Protein AF-0000000075212705 (afdb_homodimer)

Nearest PDB structures (foldseek):
  6n2o-assembly1_D  TM=7.775E-01  e=2.716E-17  Magnetococcus marinus MC-1
  5b46-assembly1_B-2  TM=7.817E-01  e=9.411E-15  Sulfurisphaera tokodaii str. 7
  5b48-assembly1_B  TM=7.476E-01  e=9.411E-15  Sulfurisphaera tokodaii str. 7
  9bt4-assembly2_C  TM=8.075E-01  e=6.885E-13  Methanosarcina acetivorans C2A
  5b47-assembly1_B-2  TM=7.553E-01  e=6.885E-13  Sulfurisphaera tokodaii str. 7

Secondary structure (DSSP, 8-state):
-----SS-TTB-S---PPTT-SHHHHHHHHHHHHHHTT-TTSEEEEE-SSGGGGGTTTBSSEEEEPPTT-HHHHHHHHHHH-TTSEEEEEEEHIIIIIITHHHHHHHHHTT-SSEEEEEE-SSBTTTTSB--TTPPTT---SS-TT---HHHH-SPP-HHHHHHHHS--SEEEEEE-SSHHHHHHHHHHHHHHHHHHHTT---EEEEEE---HHHHT--HHHHHHHIIIIITTTS--EEEE-/-----SS-TTB-S---PPTT-SHHHHHHHHHHHHHHTT-TTSEEEEE-SSGGGGGTTTBSSEEEEPPTT-HHHHHHHHHHH-TTSEEEEEEEHIIIIIITHHHHHHHHHTT-SSEEEEEE-SSBTTTTSB--TTPPTT---SS-TT---HHHH-SPP-HHHHHHHHS--SEEEEEE-SSHHHHHHHHHHHHHHHHHHHTT---EEEEEE---HHHHT--HHHHHHHIIIIITTTS--EEEE-

Solvent-accessible surface area (backbone atoms only — not comparable to full-atom values): 24036 Å² total; per-residue (Å²): 126,83,77,74,76,88,55,43,79,40,53,74,40,89,56,86,66,61,81,62,36,34,65,68,56,50,53,50,40,52,33,46,37,28,48,78,68,71,38,65,87,40,45,34,36,23,23,14,43,51,63,41,45,46,48,65,82,17,43,69,55,56,68,41,83,32,59,72,16,34,19,39,53,52,41,52,53,50,33,74,77,36,75,86,45,44,42,37,29,37,24,28,38,24,22,38,56,46,74,2,33,35,29,41,48,50,34,37,44,23,26,36,64,34,28,38,38,32,40,36,53,43,28,28,63,65,82,60,14,27,69,25,47,49,26,49,80,54,42,60,29,72,75,21,71,90,20,36,54,40,83,68,66,20,64,53,60,58,62,64,60,46,44,47,72,66,41,66,41,42,29,26,32,30,33,31,61,63,43,73,69,34,36,55,52,29,36,52,53,51,37,50,25,52,48,39,29,74,68,66,72,17,12,16,37,38,38,32,42,30,38,42,14,76,65,69,71,39,54,54,70,56,25,31,48,43,40,64,72,59,43,32,78,78,53,65,67,45,75,71,34,116,127,81,77,75,77,88,56,43,79,38,53,75,42,88,56,86,67,62,81,62,35,35,64,66,57,51,53,49,39,51,33,46,37,28,50,76,69,71,38,66,86,41,46,35,38,22,24,15,43,49,63,40,46,45,48,64,82,16,42,70,53,56,68,40,83,31,58,73,15,34,19,37,53,52,42,50,54,49,32,74,77,35,74,84,48,42,40,37,29,36,26,28,37,26,20,39,56,46,74,3,32,35,30,42,47,47,33,38,44,23,27,36,63,34,28,38,39,33,41,36,52,43,28,28,61,65,81,60,13,28,69,26,47,48,26,48,80,55,42,60,28,72,73,22,71,89,21,36,54,42,84,68,67,20,64,53,59,59,60,64,61,47,45,47,73,66,40,64,41,44,30,27,34,29,32,32,62,64,42,72,69,35,38,54,52,28,36,51,52,50,36,50,24,51,50,39,28,75,69,66,72,17,13,15,36,37,40,32,42,29,39,43,14,76,64,69,72,40,54,54,70,56,23,32,50,43,40,64,71,60,44,31,79,78,53,65,65,47,76,71,34,116

pLDDT: mean 90.92, std 12.55, range [23.19, 98.94]

Sequence (484 aa):
MAIARKFPFIVNKPMGFCPGCGHGIVIRLIAEALEELGQDKNIIFGIGVGCSSLLGGGLNTDRQHCPHGRAGAVCTGMKRVNPDNIIISYQGDGDAYSIGIGESTSAAYRNEHFTTIVINNTNYGMTGGQMSNTTLPGQKTSTTVAGRDCDVSGYPIKFPEMIADNFNPVYVARGSVNTVKDIRTTKKYIKTAIETQLSGKGYSFVEVLSPCPTNWRMEAMEAMEHIEKNIKPVFPTGEFKKMAIARKFPFIVNKPMGFCPGCGHGIVIRLIAEALEELGQDKNIIFGIGVGCSSLLGGGLNTDRQHCPHGRAGAVCTGMKRVNPDNIIISYQGDGDAYSIGIGESTSAAYRNEHFTTIVINNTNYGMTGGQMSNTTLPGQKTSTTVAGRDCDVSGYPIKFPEMIADNFNPVYVARGSVNTVKDIRTTKKYIKTAIETQLSGKGYSFVEVLSPCPTNWRMEAMEAMEHIEKNIKPVFPTGEFKK

Organism: Peptococcus niger (NCBI:txid2741)

Radius of gyration: 24.2 Å; Cα contacts (8 Å, |Δi|>4): 1114; chains: 2; bounding box: 53×94×48 Å

Foldseek 3Di:
DPPPPPAQPFFADDFPDDPLKCPVLVVRLLSVLCVVVVQLAQEEEEAADASSVSSVVGGPYHYDDDYQLQSLVVQLVVCVVPVQGAYEYEEEQQSPVPPNVPSNLVQLAVQRLYEYEYEYQQARQRVQGHGGLQNAAQQDFPPRNRGDDCVPVNHRDQVLLVSLVPHDHAWGWEFEDLDPVRSVVLSVLSSVQRVCSNVVPGYYYYYYYIFDCRRSVHDSNVSSVCCVPPNCVSVPGDISHD/DPPPPPAQPFFADDFPDDPLKCPVLVVRLLSVLCVVVVQLAQEEEEAAPASSVSSVVGGPYHYDDDYQLQSLVVQLVVCVVPVQGAYEYEEEQQSPVPPNVPSNLVQLAVQRLYEYEYEYQQARQRVQGHGGLQNAAQQDFPPRNRGDDCVPVNHRDQVLLVSLVPHDHAWGWEFEDLDPVRSVVLSVLSSVQRVCSNVVVGYYYYYYYIFDCRRSVHDSNVSSVCCVPPNCVVVPGDISHD

Structure (mmCIF, N/CA/C/O backbone):
data_AF-0000000075212705-model_v1
#
loop_
_entity.id
_entity.type
_entity.pdbx_description
1 polymer '2-oxoglutarate ferredoxin oxidoreductase subunit beta'
#
loop_
_atom_site.group_PDB
_atom_site.id
_atom_site.type_symbol
_atom_site.label_atom_id
_atom_site.label_alt_id
_atom_site.label_comp_id
_atom_site.label_asym_id
_atom_site.label_entity_id
_atom_site.label_seq_id
_atom_site.pdbx_PDB_ins_code
_atom_site.Cartn_x
_atom_site.Cartn_y
_atom_site.Cartn_z
_atom_site.occupancy
_atom_site.B_iso_or_equiv
_atom_site.auth_seq_id
_atom_site.auth_comp_id
_atom_site.auth_asym_id
_atom_site.auth_atom_id
_atom_site.pdbx_PDB_model_num
ATOM 1 N N . MET A 1 1 ? 8.875 -48.406 -22.766 1 23.19 1 MET A N 1
ATOM 2 C CA . MET A 1 1 ? 8.078 -47.25 -23.172 1 23.19 1 MET A CA 1
ATOM 3 C C . MET A 1 1 ? 8 -46.25 -22.031 1 23.19 1 MET A C 1
ATOM 5 O O . MET A 1 1 ? 7.512 -46.531 -20.953 1 23.19 1 MET A O 1
ATOM 9 N N . ALA A 1 2 ? 9.023 -45.469 -21.875 1 34.28 2 ALA A N 1
ATOM 10 C CA . ALA A 1 2 ? 9.195 -44.625 -20.688 1 34.28 2 ALA A CA 1
ATOM 11 C C . ALA A 1 2 ? 7.895 -43.906 -20.312 1 34.28 2 ALA A C 1
ATOM 13 O O . ALA A 1 2 ? 7.25 -43.281 -21.156 1 34.28 2 ALA A O 1
ATOM 14 N N . ILE A 1 3 ? 7.02 -44.344 -19.469 1 35.84 3 ILE A N 1
ATOM 15 C CA . ILE A 1 3 ? 5.711 -43.8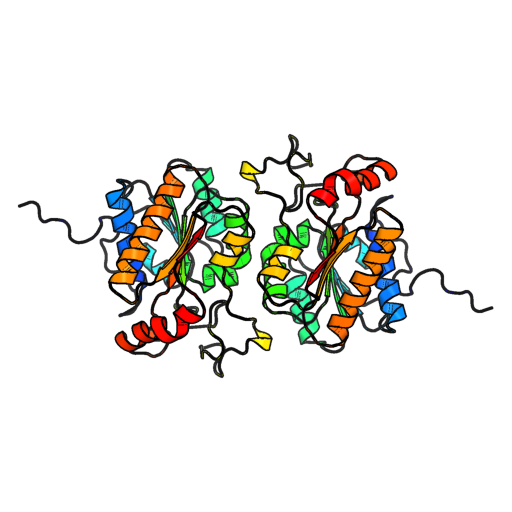12 -19.125 1 35.84 3 ILE A CA 1
ATOM 16 C C . ILE A 1 3 ? 5.82 -42.312 -18.922 1 35.84 3 ILE A C 1
ATOM 18 O O . ILE A 1 3 ? 6.641 -41.812 -18.125 1 35.84 3 ILE A O 1
ATOM 22 N N . ALA A 1 4 ? 5.656 -41.438 -19.938 1 40.12 4 ALA A N 1
ATOM 23 C CA . ALA A 1 4 ? 5.559 -40 -20.016 1 40.12 4 ALA A CA 1
ATOM 24 C C . ALA A 1 4 ? 4.945 -39.406 -18.75 1 40.12 4 ALA A C 1
ATOM 26 O O . ALA A 1 4 ? 3.826 -39.75 -18.375 1 40.12 4 ALA A O 1
ATOM 27 N N . ARG A 1 5 ? 5.648 -39.188 -17.688 1 44.28 5 ARG A N 1
ATOM 28 C CA . ARG A 1 5 ? 5.168 -38.719 -16.391 1 44.28 5 ARG A CA 1
ATOM 29 C C . ARG A 1 5 ? 4.113 -37.625 -16.562 1 44.28 5 ARG A C 1
ATOM 31 O O . ARG A 1 5 ? 4.293 -36.688 -17.359 1 44.28 5 ARG A O 1
ATOM 38 N N . LYS A 1 6 ? 2.775 -37.844 -16.312 1 48.81 6 LYS A N 1
ATOM 39 C CA . LYS A 1 6 ? 1.544 -37.094 -16.5 1 48.81 6 LYS A CA 1
ATOM 40 C C . LYS A 1 6 ? 1.563 -35.812 -15.664 1 48.81 6 LYS A C 1
ATOM 42 O O . LYS A 1 6 ? 0.944 -34.812 -16.031 1 48.81 6 LYS A O 1
ATOM 47 N N . PHE A 1 7 ? 2.162 -35.781 -14.453 1 54 7 PHE A N 1
ATOM 48 C CA . PHE A 1 7 ? 2.137 -34.594 -13.602 1 54 7 PHE A CA 1
ATOM 49 C C . PHE A 1 7 ? 3.543 -34.062 -13.383 1 54 7 PHE A C 1
ATOM 51 O O . PHE A 1 7 ? 4.512 -34.812 -13.367 1 54 7 PHE A O 1
ATOM 58 N N . PRO A 1 8 ? 3.68 -32.719 -13.516 1 54.44 8 PRO A N 1
ATOM 59 C CA . PRO A 1 8 ? 4.996 -32.156 -13.219 1 54.44 8 PRO A CA 1
ATOM 60 C C . PRO A 1 8 ? 5.578 -32.688 -11.906 1 54.44 8 PRO A C 1
ATOM 62 O O . PRO A 1 8 ? 4.828 -33 -10.969 1 54.44 8 PRO A O 1
ATOM 65 N N . PHE A 1 9 ? 6.852 -32.906 -11.938 1 54.09 9 PHE A N 1
ATOM 66 C CA . PHE A 1 9 ? 7.594 -33.469 -10.812 1 54.09 9 PHE A CA 1
ATOM 67 C C . PHE A 1 9 ? 7.25 -32.719 -9.523 1 54.09 9 PHE A C 1
ATOM 69 O O . PHE A 1 9 ? 7.113 -33.344 -8.469 1 54.09 9 PHE A O 1
ATOM 76 N N . ILE A 1 10 ? 6.922 -31.5 -9.625 1 63.72 10 ILE A N 1
ATOM 77 C CA . ILE A 1 10 ? 6.793 -30.672 -8.43 1 63.72 10 ILE A CA 1
ATOM 78 C C . ILE A 1 10 ? 5.422 -30.891 -7.793 1 63.72 10 ILE A C 1
ATOM 80 O O . ILE A 1 10 ? 5.23 -30.609 -6.609 1 63.72 10 ILE A O 1
ATOM 84 N N . VAL A 1 11 ? 4.438 -31.516 -8.539 1 60.28 11 VAL A N 1
ATOM 85 C CA . VAL A 1 11 ? 3.082 -31.672 -8.031 1 60.28 11 VAL A CA 1
ATOM 86 C C . VAL A 1 11 ? 2.742 -33.156 -7.934 1 60.28 11 VAL A C 1
ATOM 88 O O . VAL A 1 11 ? 2.115 -33.719 -8.836 1 60.28 11 VAL A O 1
ATOM 91 N N . ASN A 1 12 ? 3.297 -33.938 -7.164 1 56.59 12 ASN A N 1
ATOM 92 C CA . ASN A 1 12 ? 3.158 -35.375 -7.254 1 56.59 12 ASN A CA 1
ATOM 93 C C . ASN A 1 12 ? 2.129 -35.906 -6.254 1 56.59 12 ASN A C 1
ATOM 95 O O . ASN A 1 12 ? 1.864 -37.125 -6.207 1 56.59 12 ASN A O 1
ATOM 99 N N . LYS A 1 13 ? 1.554 -35.031 -5.477 1 60.72 13 LYS A N 1
ATOM 100 C CA . LYS A 1 13 ? 0.585 -35.531 -4.512 1 60.72 13 LYS A CA 1
ATOM 101 C C . LYS A 1 13 ? -0.729 -34.781 -4.59 1 60.72 13 LYS A C 1
ATOM 103 O O . LYS A 1 13 ? -0.738 -33.594 -4.934 1 60.72 13 LYS A O 1
ATOM 108 N N . PRO A 1 14 ? -1.799 -35.562 -4.512 1 60.09 14 PRO A N 1
ATOM 109 C CA . PRO A 1 14 ? -3.08 -34.844 -4.453 1 60.09 14 PRO A CA 1
ATOM 110 C C . PRO A 1 14 ? -3.09 -33.75 -3.408 1 60.09 14 PRO A C 1
ATOM 112 O O . PRO A 1 14 ? -2.506 -33.875 -2.332 1 60.09 14 PRO A O 1
ATOM 115 N N . MET A 1 15 ? -3.473 -32.594 -3.82 1 67.56 15 MET A N 1
ATOM 116 C CA . MET A 1 15 ? -3.59 -31.453 -2.895 1 67.56 15 MET A CA 1
ATOM 117 C C . MET A 1 15 ? -5.016 -31.328 -2.365 1 67.56 15 MET A C 1
ATOM 119 O O . MET A 1 15 ? -5.961 -31.797 -3.004 1 67.56 15 MET A O 1
ATOM 123 N N . GLY A 1 16 ? -5.246 -30.969 -1.128 1 72.81 16 GLY A N 1
ATOM 124 C CA . GLY A 1 16 ? -6.516 -30.906 -0.424 1 72.81 16 GLY A CA 1
ATOM 125 C C . GLY A 1 16 ? -7.348 -29.703 -0.788 1 72.81 16 GLY A C 1
ATOM 126 O O . GLY A 1 16 ? -7.992 -29.094 0.076 1 72.81 16 GLY A O 1
ATOM 127 N N . PHE A 1 17 ? -7.34 -29.328 -2.121 1 80.06 17 PHE A N 1
ATOM 128 C CA . PHE A 1 17 ? -8.18 -28.203 -2.529 1 80.06 17 PHE A CA 1
ATOM 129 C C . PHE A 1 17 ? -9.625 -28.656 -2.744 1 80.06 17 PHE A C 1
ATOM 131 O O . PHE A 1 17 ? -9.875 -29.844 -2.977 1 80.06 17 PHE A O 1
ATOM 138 N N . CYS A 1 18 ? -10.547 -27.734 -2.623 1 82.56 18 CYS A N 1
ATOM 139 C CA . CYS A 1 18 ? -11.945 -28.016 -2.912 1 82.56 18 CYS A CA 1
ATOM 140 C C . CYS A 1 18 ? -12.133 -28.391 -4.375 1 82.56 18 CYS A C 1
ATOM 142 O O . CYS A 1 18 ? -11.383 -27.953 -5.242 1 82.56 18 CYS A O 1
ATOM 144 N N . PRO A 1 19 ? -13.141 -29.25 -4.574 1 82.56 19 PRO A N 1
ATOM 145 C CA . PRO A 1 19 ? -13.484 -29.531 -5.969 1 82.56 19 PRO A CA 1
ATOM 146 C C . PRO A 1 19 ? -13.852 -28.266 -6.746 1 82.56 19 PRO A C 1
ATOM 148 O O . PRO A 1 19 ? -14.641 -27.453 -6.266 1 82.56 19 PRO A O 1
ATOM 151 N N . GLY A 1 20 ? -13.25 -28.141 -7.871 1 84.75 20 GLY A N 1
ATOM 152 C CA . GLY A 1 20 ? -13.594 -27.016 -8.734 1 84.75 20 GLY A CA 1
ATOM 153 C C . GLY A 1 20 ? -12.773 -25.766 -8.453 1 84.75 20 GLY A C 1
ATOM 154 O O . GLY A 1 20 ? -12.883 -24.781 -9.172 1 84.75 20 GLY A O 1
ATOM 155 N N . CYS A 1 21 ? -11.977 -25.875 -7.461 1 87.69 21 CYS A N 1
ATOM 156 C CA . CYS A 1 21 ? -11.141 -24.719 -7.137 1 87.69 21 CYS A CA 1
ATOM 157 C C . CYS A 1 21 ? -10.039 -24.531 -8.172 1 87.69 21 CYS A C 1
ATOM 159 O O . CYS A 1 21 ? -9.578 -25.5 -8.773 1 87.69 21 CYS A O 1
ATOM 161 N N . GLY A 1 22 ? -9.562 -23.312 -8.398 1 91.94 22 GLY A N 1
ATOM 162 C CA . GLY A 1 22 ? -8.586 -23.016 -9.438 1 91.94 22 GLY A CA 1
ATOM 163 C C . GLY A 1 22 ? -7.156 -23.234 -8.992 1 91.94 22 GLY A C 1
ATOM 164 O O . GLY A 1 22 ? -6.242 -23.281 -9.82 1 91.94 22 GLY A O 1
ATOM 165 N N . HIS A 1 23 ? -6.898 -23.422 -7.715 1 91.94 23 HIS A N 1
ATOM 166 C CA . HIS A 1 23 ? -5.551 -23.594 -7.188 1 91.94 23 HIS A CA 1
ATOM 167 C C . HIS A 1 23 ? -4.852 -24.781 -7.844 1 91.94 23 HIS A C 1
ATOM 169 O O . HIS A 1 23 ? -3.662 -24.703 -8.164 1 91.94 23 HIS A O 1
ATOM 175 N N . GLY A 1 24 ? -5.586 -25.906 -7.98 1 88.56 24 GLY A N 1
ATOM 176 C CA . GLY A 1 24 ? -5.004 -27.078 -8.617 1 88.56 24 GLY A CA 1
ATOM 177 C C . GLY A 1 24 ? -4.516 -26.812 -10.031 1 88.56 24 GLY A C 1
ATOM 178 O O . GLY A 1 24 ? -3.434 -27.25 -10.414 1 88.56 24 GLY A O 1
ATOM 179 N N . ILE A 1 25 ? -5.273 -26.078 -10.75 1 91.38 25 ILE A N 1
ATOM 180 C CA . ILE A 1 25 ? -4.914 -25.734 -12.117 1 91.38 25 ILE A CA 1
ATOM 181 C C . ILE A 1 25 ? -3.678 -24.844 -12.125 1 91.38 25 ILE A C 1
ATOM 183 O O . ILE A 1 25 ? -2.727 -25.094 -12.86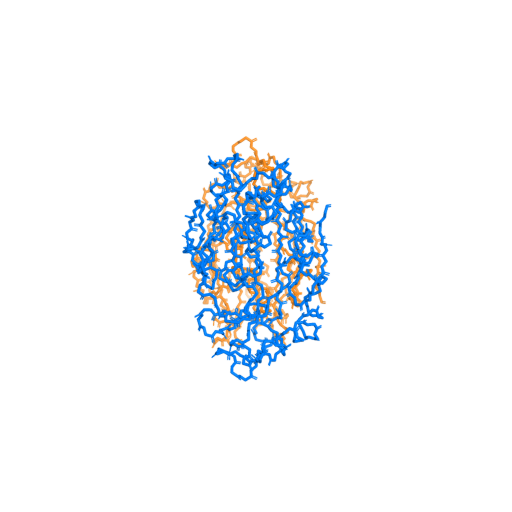7 1 91.38 25 ILE A O 1
ATOM 187 N N . VAL A 1 26 ? -3.654 -23.844 -11.297 1 94.56 26 VAL A N 1
ATOM 188 C CA . VAL A 1 26 ? -2.588 -22.844 -11.297 1 94.56 26 VAL A CA 1
ATOM 189 C C . VAL A 1 26 ? -1.264 -23.516 -10.922 1 94.56 26 VAL A C 1
ATOM 191 O O . VAL A 1 26 ? -0.235 -23.25 -11.547 1 94.56 26 VAL A O 1
ATOM 194 N N . ILE A 1 27 ? -1.27 -24.328 -9.922 1 91.25 27 ILE A N 1
ATOM 195 C CA . ILE A 1 27 ? -0.028 -24.969 -9.492 1 91.25 27 ILE A CA 1
ATOM 196 C C . ILE A 1 27 ? 0.51 -25.859 -10.609 1 91.25 27 ILE A C 1
ATOM 198 O O . ILE A 1 27 ? 1.724 -25.969 -10.797 1 91.25 27 ILE A O 1
ATOM 202 N N . ARG A 1 28 ? -0.388 -26.516 -11.281 1 90.44 28 ARG A N 1
ATOM 203 C CA . ARG A 1 28 ? 0.025 -27.312 -12.43 1 90.44 28 ARG A CA 1
ATOM 204 C C . ARG A 1 28 ? 0.687 -26.438 -13.492 1 90.44 28 ARG A C 1
ATOM 206 O O . ARG A 1 28 ? 1.706 -26.828 -14.07 1 90.44 28 ARG A O 1
ATOM 213 N N . LEU A 1 29 ? 0.103 -25.297 -13.781 1 94.75 29 LEU A N 1
ATOM 214 C CA . LEU A 1 29 ? 0.665 -24.375 -14.758 1 94.75 29 LEU A CA 1
ATOM 215 C C . LEU A 1 29 ? 2.061 -23.922 -14.336 1 94.75 29 LEU A C 1
ATOM 217 O O . LEU A 1 29 ? 2.967 -23.844 -15.172 1 94.75 29 LEU A O 1
ATOM 221 N N . ILE A 1 30 ? 2.24 -23.609 -13.07 1 94.56 30 ILE A N 1
ATOM 222 C CA . ILE A 1 30 ? 3.537 -23.203 -12.539 1 94.56 30 ILE A CA 1
ATOM 223 C C . ILE A 1 30 ? 4.551 -24.328 -12.734 1 94.56 30 ILE A C 1
ATOM 225 O O . ILE A 1 30 ? 5.664 -24.094 -13.211 1 94.56 30 ILE A O 1
ATOM 229 N N . ALA A 1 31 ? 4.172 -25.531 -12.375 1 90.94 31 ALA A N 1
ATOM 230 C CA . ALA A 1 31 ? 5.047 -26.703 -12.484 1 90.94 31 ALA A CA 1
ATOM 231 C C . ALA A 1 31 ? 5.473 -26.922 -13.93 1 90.94 31 ALA A C 1
ATOM 233 O O . ALA A 1 31 ? 6.645 -27.188 -14.203 1 90.94 31 ALA A O 1
ATOM 234 N N . GLU A 1 32 ? 4.527 -26.859 -14.781 1 92.75 32 GLU A N 1
ATOM 235 C CA . GLU A 1 32 ? 4.809 -27.047 -16.203 1 92.75 32 GLU A CA 1
ATOM 236 C C . GLU A 1 32 ? 5.766 -25.984 -16.719 1 92.75 32 GLU A C 1
ATOM 238 O O . GLU A 1 32 ? 6.699 -26.281 -17.469 1 92.75 32 GLU A O 1
ATOM 243 N N . ALA A 1 33 ? 5.504 -24.766 -16.359 1 95.31 33 ALA A N 1
ATOM 244 C CA . ALA A 1 33 ? 6.383 -23.672 -16.766 1 95.31 33 ALA A CA 1
ATOM 245 C C . ALA A 1 33 ? 7.809 -23.906 -16.266 1 95.31 33 ALA A C 1
ATOM 247 O O . ALA A 1 33 ? 8.773 -23.719 -17 1 95.31 33 ALA A O 1
ATOM 248 N N . LEU A 1 34 ? 7.961 -24.281 -15.039 1 93.81 34 LEU A N 1
ATOM 249 C CA . LEU A 1 34 ? 9.266 -24.547 -14.438 1 93.81 34 LEU A CA 1
ATOM 250 C C . LEU A 1 34 ? 9.984 -25.672 -15.172 1 93.81 34 LEU A C 1
ATOM 252 O O . LEU A 1 34 ? 11.188 -25.594 -15.414 1 93.81 34 LEU A O 1
ATOM 256 N N . GLU A 1 35 ? 9.266 -26.688 -15.508 1 92.31 35 GLU A N 1
ATOM 257 C CA . GLU A 1 35 ? 9.836 -27.812 -16.25 1 92.31 35 GLU A CA 1
ATOM 258 C C . GLU A 1 35 ? 10.328 -27.375 -17.625 1 92.31 35 GLU A C 1
ATOM 260 O O . GLU A 1 35 ? 11.43 -27.734 -18.031 1 92.31 35 GLU A O 1
ATOM 265 N N . GLU A 1 36 ? 9.492 -26.656 -18.281 1 95.19 36 GLU A N 1
ATOM 266 C CA . GLU A 1 36 ? 9.852 -26.172 -19.609 1 95.19 36 GLU A CA 1
ATOM 267 C C . GLU A 1 36 ? 11.117 -25.328 -19.562 1 95.19 36 GLU A C 1
ATOM 269 O O . GLU A 1 36 ? 11.891 -25.312 -20.531 1 95.19 36 GLU A O 1
ATOM 274 N N . LEU A 1 37 ? 11.32 -24.672 -18.469 1 95.38 37 LEU A N 1
ATOM 275 C CA . LEU A 1 37 ? 12.461 -23.781 -18.344 1 95.38 37 LEU A CA 1
ATOM 276 C C . LEU A 1 37 ? 13.648 -24.5 -17.703 1 95.38 37 LEU A C 1
ATOM 278 O O . LEU A 1 37 ? 14.711 -23.922 -17.516 1 95.38 37 LEU A O 1
ATOM 282 N N . GLY A 1 38 ? 13.438 -25.766 -17.359 1 92.81 38 GLY A N 1
ATOM 283 C CA . GLY A 1 38 ? 14.484 -26.562 -16.734 1 92.81 38 GLY A CA 1
ATOM 284 C C . GLY A 1 38 ? 14.828 -26.094 -15.328 1 92.81 38 GLY A C 1
ATOM 285 O O . GLY A 1 38 ? 15.984 -26.156 -14.914 1 92.81 38 GLY A O 1
ATOM 286 N N . GLN A 1 39 ? 13.867 -25.516 -14.648 1 91.81 39 GLN A N 1
ATOM 287 C CA . GLN A 1 39 ? 14.117 -24.922 -13.336 1 91.81 39 GLN A CA 1
ATOM 288 C C . GLN A 1 39 ? 13.328 -25.641 -12.242 1 91.81 39 GLN A C 1
ATOM 290 O O . GLN A 1 39 ? 13.164 -25.125 -11.141 1 91.81 39 GLN A O 1
ATOM 295 N N . ASP A 1 40 ? 12.82 -26.828 -12.508 1 87.88 40 ASP A N 1
ATOM 296 C CA . ASP A 1 40 ? 11.938 -27.547 -11.594 1 87.88 40 ASP A CA 1
ATOM 297 C C . ASP A 1 40 ? 12.703 -28.078 -10.383 1 87.88 40 ASP A C 1
ATOM 299 O O . ASP A 1 40 ? 12.102 -28.484 -9.391 1 87.88 40 ASP A O 1
ATOM 303 N N . LYS A 1 41 ? 14.039 -27.938 -10.336 1 87.56 41 LYS A N 1
ATOM 304 C CA . LYS A 1 41 ? 14.852 -28.375 -9.203 1 87.56 41 LYS A CA 1
ATOM 305 C C . LYS A 1 41 ? 15.539 -27.188 -8.539 1 87.56 41 LYS A C 1
ATOM 307 O O . LYS A 1 41 ? 16.359 -27.359 -7.637 1 87.56 41 LYS A O 1
ATOM 312 N N . ASN A 1 42 ? 15.211 -26.016 -8.906 1 90.56 42 ASN A N 1
ATOM 313 C CA . ASN A 1 42 ? 15.836 -24.781 -8.438 1 90.56 42 ASN A CA 1
ATOM 314 C C . ASN A 1 42 ? 14.797 -23.75 -8.016 1 90.56 42 ASN A C 1
ATOM 316 O O . ASN A 1 42 ? 14.805 -22.625 -8.5 1 90.56 42 ASN A O 1
ATOM 320 N N . ILE A 1 43 ? 13.891 -24.203 -7.172 1 92 43 ILE A N 1
ATOM 321 C CA . ILE A 1 43 ? 12.781 -23.328 -6.828 1 92 43 ILE A CA 1
ATOM 322 C C . ILE A 1 43 ? 12.5 -23.406 -5.328 1 92 43 ILE A C 1
ATOM 324 O O . ILE A 1 43 ? 12.578 -24.5 -4.738 1 92 43 ILE A O 1
ATOM 328 N N . ILE A 1 44 ? 12.258 -22.312 -4.699 1 91.81 44 ILE A N 1
ATOM 329 C CA . ILE A 1 44 ? 11.742 -22.203 -3.338 1 91.81 44 ILE A CA 1
ATOM 330 C C . ILE A 1 44 ? 10.414 -21.438 -3.348 1 91.81 44 ILE A C 1
ATOM 332 O O . ILE A 1 44 ? 10.32 -20.359 -3.916 1 91.81 44 ILE A O 1
ATOM 336 N N . PHE A 1 45 ? 9.43 -22 -2.721 1 92.81 45 PHE A N 1
ATOM 337 C CA . PHE A 1 45 ? 8.133 -21.359 -2.629 1 92.81 45 PHE A CA 1
ATOM 338 C C . PHE A 1 45 ? 7.977 -20.641 -1.292 1 92.81 45 PHE A C 1
ATOM 340 O O . PHE A 1 45 ? 8.266 -21.203 -0.239 1 92.81 45 PHE A O 1
ATOM 347 N N . GLY A 1 46 ? 7.641 -19.359 -1.316 1 93.44 46 GLY A N 1
ATOM 348 C CA . GLY A 1 46 ? 7.039 -18.688 -0.172 1 93.44 46 GLY A CA 1
ATOM 349 C C . GLY A 1 46 ? 5.523 -18.75 -0.179 1 93.44 46 GLY A C 1
ATOM 350 O O . GLY A 1 46 ? 4.875 -18.078 -0.984 1 93.44 46 GLY A O 1
ATOM 351 N N . ILE A 1 47 ? 4.98 -19.469 0.724 1 92.56 47 ILE A N 1
ATOM 352 C CA . ILE A 1 47 ? 3.553 -19.766 0.687 1 92.56 47 ILE A CA 1
ATOM 353 C C . ILE A 1 47 ? 2.822 -18.906 1.721 1 92.56 47 ILE A C 1
ATOM 355 O O . ILE A 1 47 ? 3.16 -18.938 2.906 1 92.56 47 ILE A O 1
ATOM 359 N N . GLY A 1 48 ? 1.867 -18.141 1.299 1 93.06 48 GLY A N 1
ATOM 360 C CA . GLY A 1 48 ? 1.047 -17.359 2.205 1 93.06 48 GLY A CA 1
ATOM 361 C C . GLY A 1 48 ? 0.075 -18.203 3.012 1 93.06 48 GLY A C 1
ATOM 362 O O . GLY A 1 48 ? -0.036 -19.406 2.799 1 93.06 48 GLY A O 1
ATOM 363 N N . VAL A 1 49 ? -0.668 -17.531 3.898 1 89.81 49 VAL A N 1
ATOM 364 C CA . VAL A 1 49 ? -1.645 -18.219 4.738 1 89.81 49 VAL A CA 1
ATOM 365 C C . VAL A 1 49 ? -3.012 -18.203 4.062 1 89.81 49 VAL A C 1
ATOM 367 O O . VAL A 1 49 ? -3.426 -17.188 3.508 1 89.81 49 VAL A O 1
ATOM 370 N N . GLY A 1 50 ? -3.717 -19.281 4.023 1 91.19 50 GLY A N 1
ATOM 371 C CA . GLY A 1 50 ? -5 -19.5 3.377 1 91.19 50 GLY A CA 1
ATOM 372 C C . GLY A 1 50 ? -5.059 -20.812 2.609 1 91.19 50 GLY A C 1
ATOM 373 O O . GLY A 1 50 ? -4.387 -21.781 2.971 1 91.19 50 GLY A O 1
ATOM 374 N N . CYS A 1 51 ? -5.891 -20.812 1.516 1 87.38 51 CYS A N 1
ATOM 375 C CA . CYS A 1 51 ? -5.965 -22.016 0.688 1 87.38 51 CYS A CA 1
ATOM 376 C C . CYS A 1 51 ? -4.613 -22.328 0.059 1 87.38 51 CYS A C 1
ATOM 378 O O . CYS A 1 51 ? -4.316 -23.484 -0.235 1 87.38 51 CYS A O 1
ATOM 380 N N . SER A 1 52 ? -3.85 -21.266 -0.082 1 85.94 52 SER A N 1
ATOM 381 C CA . SER A 1 52 ? -2.512 -21.438 -0.64 1 85.94 52 SER A CA 1
ATOM 382 C C . SER A 1 52 ? -1.669 -22.375 0.218 1 85.94 52 SER A C 1
ATOM 384 O O . SER A 1 52 ? -0.745 -23.031 -0.282 1 85.94 52 SER A O 1
ATOM 386 N N . SER A 1 53 ? -1.908 -22.422 1.514 1 80.88 53 SER A N 1
ATOM 387 C CA . SER A 1 53 ? -1.128 -23.234 2.443 1 80.88 53 SER A CA 1
ATOM 388 C C . SER A 1 53 ? -1.249 -24.719 2.117 1 80.88 53 SER A C 1
ATOM 390 O O . SER A 1 53 ? -0.407 -25.516 2.527 1 80.88 53 SER A O 1
ATOM 392 N N . LEU A 1 54 ? -2.27 -25.094 1.407 1 75 54 LEU A N 1
ATOM 393 C CA . LEU A 1 54 ? -2.506 -26.484 1.074 1 75 54 LEU A CA 1
ATOM 394 C C . LEU A 1 54 ? -1.516 -26.969 0.02 1 75 54 LEU A C 1
ATOM 396 O O . LEU A 1 54 ? -1.376 -28.172 -0.201 1 75 54 LEU A O 1
ATOM 400 N N . LEU A 1 55 ? -0.808 -26.062 -0.533 1 74.94 55 LEU A N 1
ATOM 401 C CA . LEU A 1 55 ? 0.238 -26.406 -1.488 1 74.94 55 LEU A CA 1
ATOM 402 C C . LEU A 1 55 ? 1.4 -27.109 -0.791 1 74.94 55 LEU A C 1
ATOM 404 O O . LEU A 1 55 ? 2.107 -27.906 -1.406 1 74.94 55 LEU A O 1
ATOM 408 N N . GLY A 1 56 ? 1.703 -26.828 0.316 1 66.31 56 GLY A N 1
ATOM 409 C CA . GLY A 1 56 ? 2.867 -27.312 1.042 1 66.31 56 GLY A CA 1
ATOM 410 C C . GLY A 1 56 ? 2.945 -28.828 1.107 1 66.31 56 GLY A C 1
ATOM 411 O O . GLY A 1 56 ? 4.027 -29.406 0.974 1 66.31 56 GLY A O 1
ATOM 412 N N . GLY A 1 57 ? 1.864 -29.375 1.196 1 62.84 57 GLY A N 1
ATOM 413 C CA . GLY A 1 57 ? 1.881 -30.812 1.354 1 62.84 57 GLY A CA 1
ATOM 414 C C . GLY A 1 57 ? 2.172 -31.562 0.061 1 62.84 57 GLY A C 1
ATOM 415 O O . GLY A 1 57 ? 2.586 -32.719 0.082 1 62.84 57 GLY A O 1
ATOM 416 N N . GLY A 1 58 ? 2.117 -30.812 -0.974 1 59.94 58 GLY A N 1
ATOM 417 C CA . GLY A 1 58 ? 2.168 -31.531 -2.236 1 59.94 58 GLY A CA 1
ATOM 418 C C . GLY A 1 58 ? 3.377 -31.172 -3.08 1 59.94 58 GLY A C 1
ATOM 419 O O . GLY A 1 58 ? 3.615 -31.781 -4.125 1 59.94 58 GLY A O 1
ATOM 420 N N . LEU A 1 59 ? 4.07 -30.266 -2.607 1 67.75 59 LEU A N 1
ATOM 421 C CA . LEU A 1 59 ? 5.172 -29.812 -3.449 1 67.75 59 LEU A CA 1
ATOM 422 C C . LEU A 1 59 ? 6.469 -30.516 -3.078 1 67.75 59 LEU A C 1
ATOM 424 O O . LEU A 1 59 ? 6.793 -30.656 -1.896 1 67.75 59 LEU A O 1
ATOM 428 N N . ASN A 1 60 ? 7.09 -31.078 -4.055 1 69 60 ASN A N 1
ATOM 429 C CA . ASN A 1 60 ? 8.414 -31.672 -3.869 1 69 60 ASN A CA 1
ATOM 430 C C . ASN A 1 60 ? 9.516 -30.641 -4.078 1 69 60 ASN A C 1
ATOM 432 O O . ASN A 1 60 ? 10.375 -30.812 -4.941 1 69 60 ASN A O 1
ATOM 436 N N . THR A 1 61 ? 9.406 -29.531 -3.498 1 72.94 61 THR A N 1
ATOM 437 C CA . THR A 1 61 ? 10.391 -28.453 -3.547 1 72.94 61 THR A CA 1
ATOM 438 C C . THR A 1 61 ? 10.562 -27.812 -2.172 1 72.94 61 THR A C 1
ATOM 440 O O . THR A 1 61 ? 9.789 -28.094 -1.253 1 72.94 61 THR A O 1
ATOM 443 N N . ASP A 1 62 ? 11.672 -27.125 -1.987 1 78.94 62 ASP A N 1
ATOM 444 C CA . ASP A 1 62 ? 11.805 -26.312 -0.781 1 78.94 62 ASP A CA 1
ATOM 445 C C . ASP A 1 62 ? 10.68 -25.281 -0.686 1 78.94 62 ASP A C 1
ATOM 447 O O . ASP A 1 62 ? 10.25 -24.719 -1.701 1 78.94 62 ASP A O 1
ATOM 451 N N . ARG A 1 63 ? 10.109 -25.25 0.494 1 78.94 63 ARG A N 1
ATOM 452 C CA . ARG A 1 63 ? 9 -24.328 0.719 1 78.94 63 ARG A CA 1
ATOM 453 C C . ARG A 1 63 ? 9.039 -23.766 2.135 1 78.94 63 ARG A C 1
ATOM 455 O O . ARG A 1 63 ? 9.586 -24.391 3.045 1 78.94 63 ARG A O 1
ATOM 462 N N . GLN A 1 64 ? 8.57 -22.594 2.256 1 82.25 64 GLN A N 1
ATOM 463 C CA . GLN A 1 64 ? 8.391 -21.953 3.559 1 82.25 64 GLN A CA 1
ATOM 464 C C . GLN A 1 64 ? 7 -21.344 3.691 1 82.25 64 GLN A C 1
ATOM 466 O O . GLN A 1 64 ? 6.582 -20.547 2.85 1 82.25 64 GLN A O 1
ATOM 471 N N . HIS A 1 65 ? 6.332 -21.797 4.715 1 84.19 65 HIS A N 1
ATOM 472 C CA . HIS A 1 65 ? 5.094 -21.125 5.078 1 84.19 65 HIS A CA 1
ATOM 473 C C . HIS A 1 65 ? 5.379 -19.797 5.777 1 84.19 65 HIS A C 1
ATOM 475 O O . HIS A 1 65 ? 6.117 -19.75 6.762 1 84.19 65 HIS A O 1
ATOM 481 N N . CYS A 1 66 ? 4.773 -18.797 5.25 1 88.5 66 CYS A N 1
ATOM 482 C CA . CYS A 1 66 ? 5.043 -17.453 5.746 1 88.5 66 CYS A CA 1
ATOM 483 C C . CYS A 1 66 ? 3.953 -17 6.711 1 88.5 66 CYS A C 1
ATOM 485 O O . CYS A 1 66 ? 2.812 -17.453 6.629 1 88.5 66 CYS A O 1
ATOM 487 N N . PRO A 1 67 ? 4.324 -16.078 7.691 1 86.25 67 PRO A N 1
ATOM 488 C CA . PRO A 1 67 ? 3.238 -15.453 8.453 1 86.25 67 PRO A CA 1
ATOM 489 C C . PRO A 1 67 ? 2.225 -14.742 7.559 1 86.25 67 PRO A C 1
ATOM 491 O O . PRO A 1 67 ? 2.57 -14.289 6.465 1 86.25 67 PRO A O 1
ATOM 494 N N . HIS A 1 68 ? 1.014 -14.727 8.062 1 89.25 68 HIS A N 1
ATOM 495 C CA . HIS A 1 68 ? -0.089 -14.188 7.277 1 89.25 68 HIS A CA 1
ATOM 496 C C . HIS A 1 68 ? 0.247 -12.797 6.742 1 89.25 68 HIS A C 1
ATOM 498 O O . HIS A 1 68 ? 0.609 -11.898 7.508 1 89.25 68 HIS A O 1
ATOM 504 N N . GLY A 1 69 ? 0.204 -12.695 5.445 1 92.06 69 GLY A N 1
ATOM 505 C CA . GLY A 1 69 ? 0.424 -11.422 4.77 1 92.06 69 GLY A CA 1
ATOM 506 C C . GLY A 1 69 ? 1.893 -11.07 4.629 1 92.06 69 GLY A C 1
ATOM 507 O O . GLY A 1 69 ? 2.232 -10.016 4.094 1 92.06 69 GLY A O 1
ATOM 508 N N . ARG A 1 70 ? 2.787 -11.938 4.957 1 93.25 70 ARG A N 1
ATOM 509 C CA . ARG A 1 70 ? 4.191 -11.539 5.023 1 93.25 70 ARG A CA 1
ATOM 510 C C . ARG A 1 70 ? 5.016 -12.266 3.967 1 93.25 70 ARG A C 1
ATOM 512 O O . ARG A 1 70 ? 6.25 -12.266 4.027 1 93.25 70 ARG A O 1
ATOM 519 N N . ALA A 1 71 ? 4.395 -12.898 3.029 1 94.25 71 ALA A N 1
ATOM 520 C CA . ALA A 1 71 ? 5.129 -13.633 2.004 1 94.25 71 ALA A CA 1
ATOM 521 C C . ALA A 1 71 ? 6.074 -12.711 1.238 1 94.25 71 ALA A C 1
ATOM 523 O O . ALA A 1 71 ? 7.184 -13.117 0.872 1 94.25 71 ALA A O 1
ATOM 524 N N . GLY A 1 72 ? 5.641 -11.5 0.954 1 94.56 72 GLY A N 1
ATOM 525 C CA . GLY A 1 72 ? 6.5 -10.547 0.267 1 94.56 72 GLY A CA 1
ATOM 526 C C . GLY A 1 72 ? 7.801 -10.281 0.999 1 94.56 72 GLY A C 1
ATOM 527 O O . GLY A 1 72 ? 8.867 -10.227 0.382 1 94.56 72 GLY A O 1
ATOM 528 N N . ALA A 1 73 ? 7.707 -10.086 2.27 1 93.88 73 ALA A N 1
ATOM 529 C CA . ALA A 1 73 ? 8.891 -9.828 3.082 1 93.88 73 ALA A CA 1
ATOM 530 C C . ALA A 1 73 ? 9.789 -11.07 3.148 1 93.88 73 ALA A C 1
ATOM 532 O O . ALA A 1 73 ? 11.008 -10.961 3.008 1 93.88 73 ALA A O 1
ATOM 533 N N . VAL A 1 74 ? 9.203 -12.211 3.357 1 95.56 74 VAL A N 1
ATOM 534 C CA . VAL A 1 74 ? 9.945 -13.461 3.475 1 95.56 74 VAL A CA 1
ATOM 535 C C . VAL A 1 74 ? 10.664 -13.758 2.16 1 95.56 74 VAL A C 1
ATOM 537 O O . VAL A 1 74 ? 11.859 -14.062 2.154 1 95.56 74 VAL A O 1
ATOM 540 N N . CYS A 1 75 ? 9.977 -13.641 1.044 1 96.5 75 CYS A N 1
ATOM 541 C CA . CYS A 1 75 ? 10.539 -13.938 -0.266 1 96.5 75 CYS A CA 1
ATOM 542 C C . CYS A 1 75 ? 11.641 -12.938 -0.621 1 96.5 75 CYS A C 1
ATOM 544 O O . CYS A 1 75 ? 12.602 -13.289 -1.306 1 96.5 75 CYS A O 1
ATOM 546 N N . THR A 1 76 ? 11.484 -11.703 -0.187 1 95.5 76 THR A N 1
ATOM 547 C CA . THR A 1 76 ? 12.555 -10.719 -0.351 1 95.5 76 THR A CA 1
ATOM 548 C C . THR A 1 76 ? 13.844 -11.219 0.301 1 95.5 76 THR A C 1
ATOM 550 O O . THR A 1 76 ? 14.906 -11.211 -0.328 1 95.5 76 THR A O 1
ATOM 553 N N . GLY A 1 77 ? 13.719 -11.648 1.566 1 94.44 77 GLY A N 1
ATOM 554 C CA . GLY A 1 77 ? 14.883 -12.188 2.256 1 94.44 77 GLY A CA 1
ATOM 555 C C . GLY A 1 77 ? 15.445 -13.43 1.588 1 94.44 77 GLY A C 1
ATOM 556 O O . GLY A 1 77 ? 16.656 -13.547 1.411 1 94.44 77 GLY A O 1
ATOM 557 N N . MET A 1 78 ? 14.609 -14.312 1.174 1 94.06 78 MET A N 1
ATOM 558 C CA . MET A 1 78 ? 15.008 -15.562 0.531 1 94.06 78 MET A CA 1
ATOM 559 C C . MET A 1 78 ? 15.805 -15.281 -0.741 1 94.06 78 MET A C 1
ATOM 561 O O . MET A 1 78 ? 16.859 -15.891 -0.966 1 94.06 78 MET A O 1
ATOM 565 N N . LYS A 1 79 ? 15.305 -14.352 -1.559 1 95.38 79 LYS A N 1
ATOM 566 C CA . LYS A 1 79 ? 15.945 -14.07 -2.838 1 95.38 79 LYS A CA 1
ATOM 567 C C . LYS A 1 79 ? 17.297 -13.398 -2.635 1 95.38 79 LYS A C 1
ATOM 569 O O . LYS A 1 79 ? 18.266 -13.719 -3.33 1 95.38 79 LYS A O 1
ATOM 574 N N . ARG A 1 80 ? 17.406 -12.531 -1.723 1 93.38 80 ARG A N 1
ATOM 575 C CA . ARG A 1 80 ? 18.656 -11.805 -1.496 1 93.38 80 ARG A CA 1
ATOM 576 C C . ARG A 1 80 ? 19.734 -12.727 -0.945 1 93.38 80 ARG A C 1
ATOM 578 O O . ARG A 1 80 ? 20.922 -12.531 -1.225 1 93.38 80 ARG A O 1
ATOM 585 N N . VAL A 1 81 ? 19.375 -13.781 -0.222 1 93.81 81 VAL A N 1
ATOM 586 C CA . VAL A 1 81 ? 20.344 -14.703 0.355 1 93.81 81 VAL A CA 1
ATOM 587 C C . VAL A 1 81 ? 20.625 -15.844 -0.627 1 93.81 81 VAL A C 1
ATOM 589 O O . VAL A 1 81 ? 21.688 -16.469 -0.576 1 93.81 81 VAL A O 1
ATOM 592 N N . ASN A 1 82 ? 19.609 -16.125 -1.539 1 93.19 82 ASN A N 1
ATOM 593 C CA . ASN A 1 82 ? 19.734 -17.156 -2.564 1 93.19 82 ASN A CA 1
ATOM 594 C C . ASN A 1 82 ? 19.5 -16.594 -3.961 1 93.19 82 ASN A C 1
ATOM 596 O O . ASN A 1 82 ? 18.531 -16.938 -4.637 1 93.19 82 ASN A O 1
ATOM 600 N N . PRO A 1 83 ? 20.406 -15.812 -4.484 1 92.88 83 PRO A N 1
ATOM 601 C CA . PRO A 1 83 ? 20.172 -15.078 -5.734 1 92.88 83 PRO A CA 1
ATOM 602 C C . PRO A 1 83 ? 20.047 -16 -6.941 1 92.88 83 PRO A C 1
ATOM 604 O O . PRO A 1 83 ? 19.438 -15.625 -7.949 1 92.88 83 PRO A O 1
ATOM 607 N N . ASP A 1 84 ? 20.469 -17.266 -6.785 1 93.62 84 ASP A N 1
ATOM 608 C CA . ASP A 1 84 ? 20.484 -18.156 -7.945 1 93.62 84 ASP A CA 1
ATOM 609 C C . ASP A 1 84 ? 19.234 -19.016 -7.996 1 93.62 84 ASP A C 1
ATOM 611 O O . ASP A 1 84 ? 18.938 -19.641 -9.023 1 93.62 84 ASP A O 1
ATOM 615 N N . ASN A 1 85 ? 18.516 -19.062 -6.938 1 94.75 85 ASN A N 1
ATOM 616 C CA . ASN A 1 85 ? 17.281 -19.844 -6.906 1 94.75 85 ASN A CA 1
ATOM 617 C C . ASN A 1 85 ? 16.109 -19.031 -7.438 1 94.75 85 ASN A C 1
ATOM 619 O O . ASN A 1 85 ? 16.078 -17.812 -7.328 1 94.75 85 ASN A O 1
ATOM 623 N N . ILE A 1 86 ? 15.195 -19.766 -8 1 95.94 86 ILE A N 1
ATOM 624 C CA . ILE A 1 86 ? 13.891 -19.172 -8.289 1 95.94 86 ILE A CA 1
ATOM 625 C C . ILE A 1 86 ? 13.062 -19.094 -7.008 1 95.94 86 ILE A C 1
ATOM 627 O O . ILE A 1 86 ? 13.016 -20.062 -6.234 1 95.94 86 ILE A O 1
ATOM 631 N N . ILE A 1 87 ? 12.555 -17.969 -6.738 1 96.31 87 ILE A N 1
ATOM 632 C CA . ILE A 1 87 ? 11.672 -17.75 -5.594 1 96.31 87 ILE A CA 1
ATOM 633 C C . ILE A 1 87 ? 10.281 -17.344 -6.086 1 96.31 87 ILE A C 1
ATOM 635 O O . ILE A 1 87 ? 10.148 -16.406 -6.875 1 96.31 87 ILE A O 1
ATOM 639 N N . ILE A 1 88 ? 9.25 -18.078 -5.664 1 96.62 88 ILE A N 1
ATOM 640 C CA . ILE A 1 88 ? 7.871 -17.75 -6.02 1 96.62 88 ILE A CA 1
ATOM 641 C C . ILE A 1 88 ? 7.043 -17.562 -4.75 1 96.62 88 ILE A C 1
ATOM 643 O O . ILE A 1 88 ? 6.941 -18.484 -3.928 1 96.62 88 ILE A O 1
ATOM 647 N N . SER A 1 89 ? 6.566 -16.359 -4.566 1 97 89 SER A N 1
ATOM 648 C CA . SER A 1 89 ? 5.523 -16.172 -3.564 1 97 89 SER A CA 1
ATOM 649 C C . SER A 1 89 ? 4.164 -16.625 -4.09 1 97 89 SER A C 1
ATOM 651 O O . SER A 1 89 ? 3.736 -16.188 -5.168 1 97 89 SER A O 1
ATOM 653 N N . TYR A 1 90 ? 3.514 -17.516 -3.42 1 96.06 90 TYR A N 1
ATOM 654 C CA . TYR A 1 90 ? 2.186 -18.016 -3.754 1 96.06 90 TYR A CA 1
ATOM 655 C C . TYR A 1 90 ? 1.173 -17.625 -2.682 1 96.06 90 TYR A C 1
ATOM 657 O O . TYR A 1 90 ? 1.234 -18.125 -1.556 1 96.06 90 TYR A O 1
ATOM 665 N N . GLN A 1 91 ? 0.216 -16.75 -3.01 1 96.81 91 GLN A N 1
ATOM 666 C CA . GLN A 1 91 ? -0.664 -16.156 -2.01 1 96.81 91 GLN A CA 1
ATOM 667 C C . GLN A 1 91 ? -2.102 -16.078 -2.516 1 96.81 91 GLN A C 1
ATOM 669 O O . GLN A 1 91 ? -2.342 -16.094 -3.725 1 96.81 91 GLN A O 1
ATOM 674 N N . GLY A 1 92 ? -3.039 -16.109 -1.57 1 96.88 92 GLY A N 1
ATOM 675 C CA . GLY A 1 92 ? -4.395 -15.688 -1.875 1 96.88 92 GLY A CA 1
ATOM 676 C C . GLY A 1 92 ? -4.562 -14.18 -1.885 1 96.88 92 GLY A C 1
ATOM 677 O O . GLY A 1 92 ? -3.721 -13.453 -1.352 1 96.88 92 GLY A O 1
ATOM 678 N N . ASP A 1 93 ? -5.66 -13.75 -2.471 1 96.75 93 ASP A N 1
ATOM 679 C CA . ASP A 1 93 ? -5.91 -12.312 -2.561 1 96.75 93 ASP A CA 1
ATOM 680 C C . ASP A 1 93 ? -5.984 -11.68 -1.172 1 96.75 93 ASP A C 1
ATOM 682 O O . ASP A 1 93 ? -5.441 -10.602 -0.948 1 96.75 93 ASP A O 1
ATOM 686 N N . GLY A 1 94 ? -6.688 -12.32 -0.212 1 95.81 94 GLY A N 1
ATOM 687 C CA . GLY A 1 94 ? -6.734 -11.781 1.137 1 95.81 94 GLY A CA 1
ATOM 688 C C . GLY A 1 94 ? -5.363 -11.656 1.776 1 95.81 94 GLY A C 1
ATOM 689 O O . GLY A 1 94 ? -5.059 -10.641 2.406 1 95.81 94 GLY A O 1
ATOM 690 N N . ASP A 1 95 ? -4.598 -12.68 1.641 1 96.19 95 ASP A N 1
ATOM 691 C CA . ASP A 1 95 ? -3.252 -12.711 2.203 1 96.19 95 ASP A CA 1
ATOM 692 C C . ASP A 1 95 ? -2.377 -11.617 1.592 1 96.19 95 ASP A C 1
ATOM 694 O O . ASP A 1 95 ? -1.648 -10.93 2.307 1 96.19 95 ASP A O 1
ATOM 698 N N . ALA A 1 96 ? -2.48 -11.391 0.298 1 97.25 96 ALA A N 1
ATOM 699 C CA . ALA A 1 96 ? -1.589 -10.484 -0.426 1 97.25 96 ALA A CA 1
ATOM 700 C C . ALA A 1 96 ? -2.086 -9.039 -0.347 1 97.25 96 ALA A C 1
ATOM 702 O O . ALA A 1 96 ? -1.291 -8.109 -0.211 1 97.25 96 ALA A O 1
ATOM 703 N N . TYR A 1 97 ? -3.449 -8.867 -0.467 1 96.56 97 TYR A N 1
ATOM 704 C CA . TYR A 1 97 ? -3.959 -7.531 -0.729 1 96.56 97 TYR A CA 1
ATOM 705 C C . TYR A 1 97 ? -4.602 -6.938 0.519 1 96.56 97 TYR A C 1
ATOM 707 O O . TYR A 1 97 ? -4.84 -5.727 0.587 1 96.56 97 TYR A O 1
ATOM 715 N N . SER A 1 98 ? -5.02 -7.719 1.455 1 94.38 98 SER A N 1
ATOM 716 C CA . SER A 1 98 ? -5.637 -7.207 2.674 1 94.38 98 SER A CA 1
ATOM 717 C C . SER A 1 98 ? -4.645 -7.195 3.834 1 94.38 98 SER A C 1
ATOM 719 O O . SER A 1 98 ? -3.961 -6.195 4.059 1 94.38 98 SER A O 1
ATOM 721 N N . ILE A 1 99 ? -4.363 -8.336 4.312 1 92.94 99 ILE A N 1
ATOM 722 C CA . ILE A 1 99 ? -3.469 -8.422 5.461 1 92.94 99 ILE A CA 1
ATOM 723 C C . ILE A 1 99 ? -2.041 -8.094 5.027 1 92.94 99 ILE A C 1
ATOM 725 O O . ILE A 1 99 ? -1.263 -7.535 5.801 1 92.94 99 ILE A O 1
ATOM 729 N N . GLY A 1 100 ? -1.697 -8.383 3.816 1 95.12 100 GLY A N 1
ATOM 730 C CA . GLY A 1 100 ? -0.326 -8.25 3.35 1 95.12 100 GLY A CA 1
ATOM 731 C C . GLY A 1 100 ? -0.128 -7.086 2.398 1 95.12 100 GLY A C 1
ATOM 732 O O . GLY A 1 100 ? 0.811 -7.082 1.599 1 95.12 100 GLY A O 1
ATOM 733 N N . ILE A 1 101 ? -0.986 -6.102 2.434 1 95.19 101 ILE A N 1
ATOM 734 C CA . ILE A 1 101 ? -0.933 -5.027 1.446 1 95.19 101 ILE A CA 1
ATOM 735 C C . ILE A 1 101 ? 0.388 -4.273 1.576 1 95.19 101 ILE A C 1
ATOM 737 O O . ILE A 1 101 ? 0.973 -3.855 0.574 1 95.19 101 ILE A O 1
ATOM 741 N N . GLY A 1 102 ? 0.866 -4.102 2.797 1 94.31 102 GLY A N 1
ATOM 742 C CA . GLY A 1 102 ? 2.139 -3.432 3.008 1 94.31 102 GLY A CA 1
ATOM 743 C C . GLY A 1 102 ? 3.314 -4.184 2.412 1 94.31 102 GLY A C 1
ATOM 744 O O . GLY A 1 102 ? 4.121 -3.605 1.683 1 94.31 102 GLY A O 1
ATOM 745 N N . GLU A 1 103 ? 3.393 -5.453 2.662 1 95 103 GLU A N 1
ATOM 746 C CA . GLU A 1 103 ? 4.508 -6.277 2.211 1 95 103 GLU A CA 1
ATOM 747 C C . GLU A 1 103 ? 4.465 -6.488 0.699 1 95 103 GLU A C 1
ATOM 749 O O . GLU A 1 103 ? 5.504 -6.496 0.038 1 95 103 GLU A O 1
ATOM 754 N N . SER A 1 104 ? 3.244 -6.688 0.203 1 96.75 104 SER A N 1
ATOM 755 C CA . SER A 1 104 ? 3.105 -6.84 -1.241 1 96.75 104 SER A CA 1
ATOM 756 C C . SER A 1 104 ? 3.504 -5.562 -1.974 1 96.75 104 SER A C 1
ATOM 758 O O . SER A 1 104 ? 4.219 -5.613 -2.975 1 96.75 104 SER A O 1
ATOM 760 N N . THR A 1 105 ? 3.07 -4.445 -1.439 1 95.81 105 THR A N 1
ATOM 761 C CA . THR A 1 105 ? 3.422 -3.15 -2.014 1 95.81 105 THR A CA 1
ATOM 762 C C . THR A 1 105 ? 4.93 -2.918 -1.944 1 95.81 105 THR A C 1
ATOM 764 O O . THR A 1 105 ? 5.543 -2.488 -2.924 1 95.81 105 THR A O 1
ATOM 767 N N . SER A 1 106 ? 5.508 -3.232 -0.838 1 95.5 106 SER A N 1
ATOM 768 C CA . SER A 1 106 ? 6.934 -3 -0.631 1 95.5 106 SER A CA 1
ATOM 769 C C . SER A 1 106 ? 7.773 -3.824 -1.599 1 95.5 106 SER A C 1
ATOM 771 O O . SER A 1 106 ? 8.797 -3.352 -2.098 1 95.5 106 SER A O 1
ATOM 773 N N . ALA A 1 107 ? 7.375 -5.055 -1.831 1 96.62 107 ALA A N 1
ATOM 774 C CA . ALA A 1 107 ? 8.109 -5.906 -2.764 1 96.62 107 ALA A CA 1
ATOM 775 C C . ALA A 1 107 ? 8.094 -5.316 -4.172 1 96.62 107 ALA A C 1
ATOM 777 O O . ALA A 1 107 ? 9.133 -5.273 -4.84 1 96.62 107 ALA A O 1
ATOM 778 N N . ALA A 1 108 ? 6.898 -4.883 -4.582 1 96.81 108 ALA A N 1
ATOM 779 C CA . ALA A 1 108 ? 6.766 -4.27 -5.902 1 96.81 108 ALA A CA 1
ATOM 780 C C . ALA A 1 108 ? 7.531 -2.951 -5.973 1 96.81 108 ALA A C 1
ATOM 782 O O . ALA A 1 108 ? 8.227 -2.68 -6.957 1 96.81 108 ALA A O 1
ATOM 783 N N . TYR A 1 109 ? 7.434 -2.207 -4.887 1 95.62 109 TYR A N 1
ATOM 784 C CA . TYR A 1 109 ? 8.078 -0.902 -4.777 1 95.62 109 TYR A CA 1
ATOM 785 C C . TYR A 1 109 ? 9.586 -1.022 -4.941 1 95.62 109 TYR A C 1
ATOM 787 O O . TYR A 1 109 ? 10.211 -0.209 -5.629 1 95.62 109 TYR A O 1
ATOM 795 N N . ARG A 1 110 ? 10.18 -1.994 -4.395 1 95.56 110 ARG A N 1
ATOM 796 C CA . ARG A 1 110 ? 11.625 -2.156 -4.391 1 95.56 110 ARG A CA 1
ATOM 797 C C . ARG A 1 110 ? 12.102 -2.932 -5.613 1 95.56 110 ARG A C 1
ATOM 799 O O . ARG A 1 110 ? 13.297 -3.184 -5.777 1 95.56 110 ARG A O 1
ATOM 806 N N . ASN A 1 111 ? 11.133 -3.389 -6.41 1 96.31 111 ASN A N 1
ATOM 807 C CA . ASN A 1 111 ? 11.461 -4.164 -7.602 1 96.31 111 ASN A CA 1
ATOM 808 C C . ASN A 1 111 ? 12.281 -5.402 -7.25 1 96.31 111 ASN A C 1
ATOM 810 O O . ASN A 1 111 ? 13.328 -5.652 -7.844 1 96.31 111 ASN A O 1
ATOM 814 N N . GLU A 1 112 ? 11.805 -6.074 -6.258 1 95.88 112 GLU A N 1
ATOM 815 C CA . GLU A 1 112 ? 12.508 -7.273 -5.805 1 95.88 112 GLU A CA 1
ATOM 816 C C . GLU A 1 112 ? 12.578 -8.32 -6.906 1 95.88 112 GLU A C 1
ATOM 818 O O . GLU A 1 112 ? 11.664 -8.43 -7.727 1 95.88 112 GLU A O 1
ATOM 823 N N . HIS A 1 113 ? 13.602 -9.164 -6.875 1 96.19 113 HIS A N 1
ATOM 824 C CA . HIS A 1 113 ? 13.867 -10.062 -7.992 1 96.19 113 HIS A CA 1
ATOM 825 C C . HIS A 1 113 ? 13.211 -11.422 -7.781 1 96.19 113 HIS A C 1
ATOM 827 O O . HIS A 1 113 ? 13.859 -12.461 -7.938 1 96.19 113 HIS A O 1
ATOM 833 N N . PHE A 1 114 ? 11.969 -11.453 -7.453 1 97.56 114 PHE A N 1
ATOM 834 C CA . PHE A 1 114 ? 11.242 -12.711 -7.371 1 97.56 114 PHE A CA 1
ATOM 835 C C . PHE A 1 114 ? 9.867 -12.586 -8.008 1 97.56 114 PHE A C 1
ATOM 837 O O . PHE A 1 114 ? 9.469 -11.5 -8.438 1 97.56 114 PHE A O 1
ATOM 844 N N . THR A 1 115 ? 9.195 -13.727 -8.172 1 98.5 115 THR A N 1
ATOM 845 C CA . THR A 1 115 ? 7.891 -13.781 -8.82 1 98.5 115 THR A CA 1
ATOM 846 C C . THR A 1 115 ? 6.785 -13.977 -7.785 1 98.5 115 THR A C 1
ATOM 848 O O . THR A 1 115 ? 6.91 -14.812 -6.887 1 98.5 115 THR A O 1
ATOM 851 N N . THR A 1 116 ? 5.793 -13.141 -7.883 1 98.62 116 THR A N 1
ATOM 852 C CA . THR A 1 116 ? 4.613 -13.312 -7.043 1 98.62 116 THR A CA 1
ATOM 853 C C . THR A 1 116 ? 3.424 -13.789 -7.871 1 98.62 116 THR A C 1
ATOM 855 O O . THR A 1 116 ? 3.131 -13.219 -8.922 1 98.62 116 THR A O 1
ATOM 858 N N . ILE A 1 117 ? 2.801 -14.828 -7.402 1 98.5 117 ILE A N 1
ATOM 859 C CA . ILE A 1 117 ? 1.555 -15.336 -7.969 1 98.5 117 ILE A CA 1
ATOM 860 C C . ILE A 1 117 ? 0.438 -15.234 -6.934 1 98.5 117 ILE A C 1
ATOM 862 O O . ILE A 1 117 ? 0.541 -15.797 -5.844 1 98.5 117 ILE A O 1
ATOM 866 N N . VAL A 1 118 ? -0.621 -14.508 -7.27 1 98.62 118 VAL A N 1
ATOM 867 C CA . VAL A 1 118 ? -1.731 -14.312 -6.344 1 98.62 118 VAL A CA 1
ATOM 868 C C . VAL A 1 118 ? -3.004 -14.922 -6.93 1 98.62 118 VAL A C 1
ATOM 870 O O . VAL A 1 118 ? -3.361 -14.648 -8.078 1 98.62 118 VAL A O 1
ATOM 873 N N . ILE A 1 119 ? -3.65 -15.734 -6.176 1 98.12 119 ILE A N 1
ATOM 874 C CA . ILE A 1 119 ? -4.938 -16.297 -6.551 1 98.12 119 ILE A CA 1
ATOM 875 C C . ILE A 1 119 ? -6.066 -15.398 -6.07 1 98.12 119 ILE A C 1
ATOM 877 O O . ILE A 1 119 ? -6.211 -15.156 -4.867 1 98.12 119 ILE A O 1
ATOM 881 N N . ASN A 1 120 ? -6.859 -14.898 -6.977 1 98.5 120 ASN A N 1
ATOM 882 C CA . ASN A 1 120 ? -7.969 -14.008 -6.652 1 98.5 120 ASN A CA 1
ATOM 883 C C . ASN A 1 120 ? -9.312 -14.711 -6.828 1 98.5 120 ASN A C 1
ATOM 885 O O . ASN A 1 120 ? -9.789 -14.883 -7.953 1 98.5 120 ASN A O 1
ATOM 889 N N . ASN A 1 121 ? -9.844 -15.125 -5.766 1 97 121 ASN A N 1
ATOM 890 C CA . ASN A 1 121 ? -11.195 -15.688 -5.75 1 97 121 ASN A CA 1
ATOM 891 C C . ASN A 1 121 ? -12.172 -14.789 -5.004 1 97 121 ASN A C 1
ATOM 893 O O . ASN A 1 121 ? -13.234 -15.234 -4.574 1 97 121 ASN A O 1
ATOM 897 N N . THR A 1 122 ? -11.805 -13.539 -4.723 1 97.62 122 THR A N 1
ATOM 898 C CA . THR A 1 122 ? -12.602 -12.422 -4.23 1 97.62 122 THR A CA 1
ATOM 899 C C . THR A 1 122 ? -13.07 -12.68 -2.799 1 97.62 122 THR A C 1
ATOM 901 O O . THR A 1 122 ? -14.086 -12.133 -2.365 1 97.62 122 THR A O 1
ATOM 904 N N . ASN A 1 123 ? -12.461 -13.625 -2.1 1 95.75 123 ASN A N 1
ATOM 905 C CA . ASN A 1 123 ? -12.758 -13.844 -0.688 1 95.75 123 ASN A CA 1
ATOM 906 C C . ASN A 1 123 ? -11.609 -14.562 0.022 1 95.75 123 ASN A C 1
ATOM 908 O O . ASN A 1 123 ? -10.688 -15.055 -0.626 1 95.75 123 ASN A O 1
ATOM 912 N N . TYR A 1 124 ? -11.617 -14.508 1.379 1 93.94 124 TYR A N 1
ATOM 913 C CA . TYR A 1 124 ? -10.781 -15.406 2.166 1 93.94 124 TYR A CA 1
ATOM 914 C C . TYR A 1 124 ? -11.328 -16.828 2.129 1 93.94 124 TYR A C 1
ATOM 916 O O . TYR A 1 124 ? -12.203 -17.188 2.922 1 93.94 124 TYR A O 1
ATOM 924 N N . GLY A 1 125 ? -10.797 -17.656 1.369 1 91 125 GLY A N 1
ATOM 925 C CA . GLY A 1 125 ? -11.352 -18.969 1.091 1 91 125 GLY A CA 1
ATOM 926 C C . GLY A 1 125 ? -11.281 -19.906 2.277 1 91 125 GLY A C 1
ATOM 927 O O . GLY A 1 125 ? -12.305 -20.406 2.748 1 91 125 GLY A O 1
ATOM 928 N N . MET A 1 126 ? -10.18 -20.047 2.896 1 86.31 126 MET A N 1
ATOM 929 C CA . MET A 1 126 ? -9.938 -21.062 3.928 1 86.31 126 MET A CA 1
ATOM 930 C C . MET A 1 126 ? -10.68 -20.703 5.215 1 86.31 126 MET A C 1
ATOM 932 O O . MET A 1 126 ? -11.031 -21.594 5.992 1 86.31 126 MET A O 1
ATOM 936 N N . THR A 1 127 ? -10.945 -19.422 5.477 1 84.5 127 THR A N 1
ATOM 937 C CA . THR A 1 127 ? -11.609 -19 6.707 1 84.5 127 THR A CA 1
ATOM 938 C C . THR A 1 127 ? -13.125 -18.969 6.52 1 84.5 127 THR A C 1
ATOM 940 O O . THR A 1 127 ? -13.844 -18.359 7.32 1 84.5 127 THR A O 1
ATOM 943 N N . GLY A 1 128 ? -13.578 -19.547 5.438 1 88.44 128 GLY A N 1
ATOM 944 C CA . GLY A 1 128 ? -15.016 -19.656 5.246 1 88.44 128 GLY A CA 1
ATOM 945 C C . GLY A 1 128 ? -15.586 -18.578 4.355 1 88.44 128 GLY A C 1
ATOM 946 O O . GLY A 1 128 ? -16.781 -18.266 4.434 1 88.44 128 GLY A O 1
ATOM 947 N N . GLY A 1 129 ? -14.711 -17.969 3.639 1 93.94 129 GLY A N 1
ATOM 948 C CA . GLY A 1 129 ? -15.195 -17 2.658 1 93.94 129 GLY A CA 1
ATOM 949 C C . GLY A 1 129 ? -15.406 -15.617 3.236 1 93.94 129 GLY A C 1
ATOM 950 O O . GLY A 1 129 ? -16.453 -15.008 3.021 1 93.94 129 GLY A O 1
ATOM 951 N N . GLN A 1 130 ? -14.539 -15.07 4.035 1 93.88 130 GLN A N 1
ATOM 952 C CA . GLN A 1 130 ? -14.609 -13.711 4.559 1 93.88 130 GLN A CA 1
ATOM 953 C C . GLN A 1 130 ? -14.297 -12.688 3.471 1 93.88 130 GLN A C 1
ATOM 955 O O . GLN A 1 130 ? -13.688 -13.023 2.451 1 93.88 130 GLN A O 1
ATOM 960 N N . MET A 1 131 ? -14.734 -11.477 3.68 1 95.56 131 MET A N 1
ATOM 961 C CA . MET A 1 131 ? -14.484 -10.406 2.723 1 95.56 131 MET A CA 1
ATOM 962 C C . MET A 1 131 ? -12.992 -10.141 2.584 1 95.56 131 MET A C 1
ATOM 964 O O . MET A 1 131 ? -12.266 -10.125 3.58 1 95.56 131 MET A O 1
ATOM 968 N N . SER A 1 132 ? -12.547 -10.039 1.418 1 96 132 SER A N 1
ATOM 969 C CA . SER A 1 132 ? -11.211 -9.539 1.108 1 96 132 SER A CA 1
ATOM 970 C C . SER A 1 132 ? -11.273 -8.219 0.35 1 96 132 SER A C 1
ATOM 972 O O . SER A 1 132 ? -12.359 -7.742 0.016 1 96 132 SER A O 1
ATOM 974 N N . ASN A 1 133 ? -10.133 -7.586 0.089 1 96.5 133 ASN A N 1
ATOM 975 C CA . ASN A 1 133 ? -10.094 -6.305 -0.604 1 96.5 133 ASN A CA 1
ATOM 976 C C . ASN A 1 133 ? -10.461 -6.449 -2.076 1 96.5 133 ASN A C 1
ATOM 978 O O . ASN A 1 133 ? -10.68 -5.453 -2.768 1 96.5 133 ASN A O 1
ATOM 982 N N . THR A 1 134 ? -10.648 -7.691 -2.58 1 97.88 134 THR A N 1
ATOM 983 C CA . THR A 1 134 ? -11.039 -7.883 -3.971 1 97.88 134 THR A CA 1
ATOM 984 C C . THR A 1 134 ? -12.516 -8.258 -4.07 1 97.88 134 THR A C 1
ATOM 986 O O . THR A 1 134 ? -13.062 -8.359 -5.168 1 97.88 134 THR A O 1
ATOM 989 N N . THR A 1 135 ? -13.18 -8.492 -2.904 1 98.19 135 THR A N 1
ATOM 990 C CA . THR A 1 135 ? -14.602 -8.828 -2.902 1 98.19 135 THR A CA 1
ATOM 991 C C . THR A 1 135 ? -15.398 -7.809 -3.701 1 98.19 135 THR A C 1
ATOM 993 O O . THR A 1 135 ? -15.164 -6.602 -3.592 1 98.19 135 THR A O 1
ATOM 996 N N . LEU A 1 136 ? -16.359 -8.297 -4.512 1 98.06 136 LEU A N 1
ATOM 997 C CA . LEU A 1 136 ? -17.109 -7.434 -5.414 1 98.06 136 LEU A CA 1
ATOM 998 C C . LEU A 1 136 ? -18.172 -6.641 -4.648 1 98.06 136 LEU A C 1
ATOM 1000 O O . LEU A 1 136 ? -18.609 -7.059 -3.574 1 98.06 136 LEU A O 1
ATOM 1004 N N . PRO A 1 137 ? -18.531 -5.449 -5.273 1 97.38 137 PRO A N 1
ATOM 1005 C CA . PRO A 1 137 ? -19.672 -4.738 -4.684 1 97.38 137 PRO A CA 1
ATOM 1006 C C . PRO A 1 137 ? -20.938 -5.598 -4.609 1 97.38 137 PRO A C 1
ATOM 1008 O O . PRO A 1 137 ? -21.281 -6.266 -5.586 1 97.38 137 PRO A O 1
ATOM 1011 N N . GLY A 1 138 ? -21.5 -5.617 -3.414 1 97.06 138 GLY A N 1
ATOM 1012 C CA . GLY A 1 138 ? -22.734 -6.355 -3.254 1 97.06 138 GLY A CA 1
ATOM 1013 C C . GLY A 1 138 ? -22.531 -7.844 -3.051 1 97.06 138 GLY A C 1
ATOM 1014 O O . GLY A 1 138 ? -23.484 -8.578 -2.773 1 97.06 138 GLY A O 1
ATOM 1015 N N . GLN A 1 139 ? -21.312 -8.352 -3.186 1 96.81 139 GLN A N 1
ATOM 1016 C CA . GLN A 1 139 ? -21.031 -9.766 -2.984 1 96.81 139 GLN A CA 1
ATOM 1017 C C . GLN A 1 139 ? -21.234 -10.172 -1.526 1 96.81 139 GLN A C 1
ATOM 1019 O O . GLN A 1 139 ? -20.75 -9.492 -0.617 1 96.81 139 GLN A O 1
ATOM 1024 N N . LYS A 1 140 ? -21.984 -11.172 -1.331 1 95.44 140 LYS A N 1
ATOM 1025 C CA . LYS A 1 140 ? -22.203 -11.711 0.007 1 95.44 140 LYS A CA 1
ATOM 1026 C C . LYS A 1 140 ? -21.078 -12.648 0.423 1 95.44 140 LYS A C 1
ATOM 1028 O O . LYS A 1 140 ? -20.641 -13.492 -0.361 1 95.44 140 LYS A O 1
ATOM 1033 N N . THR A 1 141 ? -20.516 -12.414 1.604 1 95.38 141 THR A N 1
ATOM 1034 C CA . THR A 1 141 ? -19.516 -13.258 2.23 1 95.38 141 THR A CA 1
ATOM 1035 C C . THR A 1 141 ? -19.875 -13.562 3.68 1 95.38 141 THR A C 1
ATOM 1037 O O . THR A 1 141 ? -20.953 -13.156 4.148 1 95.38 141 THR A O 1
ATOM 1040 N N . SER A 1 142 ? -19.094 -14.305 4.402 1 93.56 142 SER A N 1
ATOM 1041 C CA . SER A 1 142 ? -19.391 -14.633 5.793 1 93.56 142 SER A CA 1
ATOM 1042 C C . SER A 1 142 ? -19.297 -13.398 6.688 1 93.56 142 SER A C 1
ATOM 1044 O O . SER A 1 142 ? -19.875 -13.359 7.773 1 93.56 142 SER A O 1
ATOM 1046 N N . THR A 1 143 ? -18.531 -12.297 6.281 1 92.5 143 THR A N 1
ATOM 1047 C CA . THR A 1 143 ? -18.406 -11.086 7.086 1 92.5 143 THR A CA 1
ATOM 1048 C C . THR A 1 143 ? -19.141 -9.922 6.422 1 92.5 143 THR A C 1
ATOM 1050 O O . THR A 1 143 ? -19.156 -8.812 6.957 1 92.5 143 THR A O 1
ATOM 1053 N N . THR A 1 144 ? -19.625 -10.094 5.309 1 93.19 144 THR A N 1
ATOM 1054 C CA . THR A 1 144 ? -20.547 -9.188 4.641 1 93.19 144 THR A CA 1
ATOM 1055 C C . THR A 1 144 ? -21.812 -9.922 4.219 1 93.19 144 THR A C 1
ATOM 1057 O O . THR A 1 144 ? -22.078 -10.086 3.025 1 93.19 144 THR A O 1
ATOM 1060 N N . VAL A 1 145 ? -22.594 -10.172 5.105 1 92.88 145 VAL A N 1
ATOM 1061 C CA . VAL A 1 145 ? -23.734 -11.062 4.938 1 92.88 145 VAL A CA 1
ATOM 1062 C C . VAL A 1 145 ? -24.797 -10.383 4.074 1 92.88 145 VAL A C 1
ATOM 1064 O O . VAL A 1 145 ? -25.5 -11.055 3.311 1 92.88 145 VAL A O 1
ATOM 1067 N N . ALA A 1 146 ? -24.891 -9.078 4.172 1 95.06 146 ALA A N 1
ATOM 1068 C CA . ALA A 1 146 ? -25.875 -8.336 3.383 1 95.06 146 ALA A CA 1
ATOM 1069 C C . ALA A 1 146 ? -25.281 -7.883 2.053 1 95.06 146 ALA A C 1
ATOM 1071 O O . ALA A 1 146 ? -25.969 -7.266 1.235 1 95.06 146 ALA A O 1
ATOM 1072 N N . GLY A 1 147 ? -24.047 -8.234 1.784 1 96.38 147 GLY A N 1
ATOM 1073 C CA . GLY A 1 147 ? -23.312 -7.758 0.615 1 96.38 147 GLY A CA 1
ATOM 1074 C C . GLY A 1 147 ? -22.297 -6.68 0.938 1 96.38 147 GLY A C 1
ATOM 1075 O O . GLY A 1 147 ? -22.531 -5.852 1.823 1 96.38 147 GLY A O 1
ATOM 1076 N N . ARG A 1 148 ? -21.25 -6.711 0.267 1 96.19 148 ARG A N 1
ATOM 1077 C CA . ARG A 1 148 ? -20.203 -5.715 0.515 1 96.19 148 ARG A CA 1
ATOM 1078 C C . ARG A 1 148 ? -20.719 -4.309 0.221 1 96.19 148 ARG A C 1
ATOM 1080 O O . ARG A 1 148 ? -21.203 -4.031 -0.882 1 96.19 148 ARG A O 1
ATOM 1087 N N . ASP A 1 149 ? -20.688 -3.418 1.155 1 95.94 149 ASP A N 1
ATOM 1088 C CA . ASP A 1 149 ? -20.938 -1.985 1.019 1 95.94 149 ASP A CA 1
ATOM 1089 C C . ASP A 1 149 ? -19.641 -1.223 0.777 1 95.94 149 ASP A C 1
ATOM 1091 O O . ASP A 1 149 ? -18.859 -0.992 1.71 1 95.94 149 ASP A O 1
ATOM 1095 N N . CYS A 1 150 ? -19.422 -0.761 -0.448 1 93.94 150 CYS A N 1
ATOM 1096 C CA . CYS A 1 150 ? -18.141 -0.169 -0.837 1 93.94 150 CYS A CA 1
ATOM 1097 C C . CYS A 1 150 ? -18 1.234 -0.261 1 93.94 150 CYS A C 1
ATOM 1099 O O . CYS A 1 150 ? -16.891 1.779 -0.218 1 93.94 150 CYS A O 1
ATOM 1101 N N . ASP A 1 151 ? -19.078 1.867 0.202 1 90.56 151 ASP A N 1
ATOM 1102 C CA . ASP A 1 151 ? -18.984 3.17 0.855 1 90.56 151 ASP A CA 1
ATOM 1103 C C . ASP A 1 151 ? -18.281 3.059 2.207 1 90.56 151 ASP A C 1
ATOM 1105 O O . ASP A 1 151 ? -17.734 4.039 2.711 1 90.56 151 ASP A O 1
ATOM 1109 N N . VAL A 1 152 ? -18.297 1.818 2.701 1 89.44 152 VAL A N 1
ATOM 1110 C CA . VAL A 1 152 ? -17.734 1.594 4.023 1 89.44 152 VAL A CA 1
ATOM 1111 C C . VAL A 1 152 ? -16.391 0.881 3.893 1 89.44 152 VAL A C 1
ATOM 1113 O O . VAL A 1 152 ? -15.422 1.219 4.59 1 89.44 152 VAL A O 1
ATOM 1116 N N . SER A 1 153 ? -16.297 -0.034 2.959 1 92.62 153 SER A N 1
ATOM 1117 C CA . SER A 1 153 ? -15.148 -0.944 2.953 1 92.62 153 SER A CA 1
ATOM 1118 C C . SER A 1 153 ? -14.234 -0.678 1.761 1 92.62 153 SER A C 1
ATOM 1120 O O . SER A 1 153 ? -13.195 -1.318 1.617 1 92.62 153 SER A O 1
ATOM 1122 N N . GLY A 1 154 ? -14.594 0.357 0.919 1 93.75 154 GLY A N 1
ATOM 1123 C CA . GLY A 1 154 ? -13.789 0.615 -0.267 1 93.75 154 GLY A CA 1
ATOM 1124 C C . GLY A 1 154 ? -14.172 -0.259 -1.447 1 93.75 154 GLY A C 1
ATOM 1125 O O . GLY A 1 154 ? -14.867 -1.265 -1.282 1 93.75 154 GLY A O 1
ATOM 1126 N N . TYR A 1 155 ? -13.766 0.119 -2.602 1 95.75 155 TYR A N 1
ATOM 1127 C CA . TYR A 1 155 ? -14.023 -0.629 -3.826 1 95.75 155 TYR A CA 1
ATOM 1128 C C . TYR A 1 155 ? -12.969 -1.708 -4.039 1 95.75 155 TYR A C 1
ATOM 1130 O O . TYR A 1 155 ? -11.906 -1.674 -3.416 1 95.75 155 TYR A O 1
ATOM 1138 N N . PRO A 1 156 ? -13.289 -2.709 -4.891 1 97.25 156 PRO A N 1
ATOM 1139 C CA . PRO A 1 156 ? -12.305 -3.768 -5.113 1 97.25 156 PRO A CA 1
ATOM 1140 C C . PRO A 1 156 ? -10.938 -3.227 -5.543 1 97.25 156 PRO A C 1
ATOM 1142 O O . PRO A 1 156 ? -10.852 -2.443 -6.492 1 97.25 156 PRO A O 1
ATOM 1145 N N . ILE A 1 157 ? -9.93 -3.652 -4.879 1 96.81 157 ILE A N 1
ATOM 1146 C CA . ILE A 1 157 ? -8.586 -3.158 -5.148 1 96.81 157 ILE A CA 1
ATOM 1147 C C . ILE A 1 157 ? -8.047 -3.791 -6.43 1 96.81 157 ILE A C 1
ATOM 1149 O O . ILE A 1 157 ? -8.219 -4.992 -6.652 1 96.81 157 ILE A O 1
ATOM 1153 N N . LYS A 1 158 ? -7.551 -3.043 -7.285 1 97.38 158 LYS A N 1
ATOM 1154 C CA . LYS A 1 158 ? -6.871 -3.488 -8.5 1 97.38 158 LYS A CA 1
ATOM 1155 C C . LYS A 1 158 ? -5.355 -3.391 -8.352 1 97.38 158 LYS A C 1
ATOM 1157 O O . LYS A 1 158 ? -4.723 -2.527 -8.961 1 97.38 158 LYS A O 1
ATOM 1162 N N . PHE A 1 159 ? -4.816 -4.371 -7.605 1 97.88 159 PHE A N 1
ATOM 1163 C CA . PHE A 1 159 ? -3.441 -4.301 -7.129 1 97.88 159 PHE A CA 1
ATOM 1164 C C . PHE A 1 159 ? -2.461 -4.359 -8.297 1 97.88 159 PHE A C 1
ATOM 1166 O O . PHE A 1 159 ? -1.519 -3.566 -8.359 1 97.88 159 PHE A O 1
ATOM 1173 N N . PRO A 1 160 ? -2.666 -5.297 -9.312 1 98.5 160 PRO A N 1
ATOM 1174 C CA . PRO A 1 160 ? -1.717 -5.336 -10.43 1 98.5 160 PRO A CA 1
ATOM 1175 C C . PRO A 1 160 ? -1.635 -4.008 -11.172 1 98.5 160 PRO A C 1
ATOM 1177 O O . PRO A 1 160 ? -0.538 -3.541 -11.5 1 98.5 160 PRO A O 1
ATOM 1180 N N . GLU A 1 161 ? -2.777 -3.412 -11.492 1 97.75 161 GLU A N 1
ATOM 1181 C CA . GLU A 1 161 ? -2.795 -2.105 -12.141 1 97.75 161 GLU A CA 1
ATOM 1182 C C . GLU A 1 161 ? -2.072 -1.059 -11.297 1 97.75 161 GLU A C 1
ATOM 1184 O O . GLU A 1 161 ? -1.298 -0.257 -11.82 1 97.75 161 GLU A O 1
ATOM 1189 N N . MET A 1 162 ? -2.314 -1.084 -9.992 1 96.81 162 MET A N 1
ATOM 1190 C CA . MET A 1 162 ? -1.731 -0.109 -9.078 1 96.81 162 MET A CA 1
ATOM 1191 C C . MET A 1 162 ? -0.208 -0.173 -9.109 1 96.81 162 MET A C 1
ATOM 1193 O O . MET A 1 162 ? 0.458 0.854 -9.25 1 96.81 162 MET A O 1
ATOM 1197 N N . ILE A 1 163 ? 0.329 -1.396 -8.992 1 97.06 163 ILE A N 1
ATOM 1198 C CA . ILE A 1 163 ? 1.783 -1.485 -8.906 1 97.06 163 ILE A CA 1
ATOM 1199 C C . ILE A 1 163 ? 2.396 -1.234 -10.281 1 97.06 163 ILE A C 1
ATOM 1201 O O . ILE A 1 163 ? 3.484 -0.663 -10.391 1 97.06 163 ILE A O 1
ATOM 1205 N N . ALA A 1 164 ? 1.723 -1.639 -11.367 1 97.44 164 ALA A N 1
ATOM 1206 C CA . ALA A 1 164 ? 2.219 -1.392 -12.711 1 97.44 164 ALA A CA 1
ATOM 1207 C C . ALA A 1 164 ? 2.305 0.104 -13 1 97.44 164 ALA A C 1
ATOM 1209 O O . ALA A 1 164 ? 3.248 0.564 -13.648 1 97.44 164 ALA A O 1
ATOM 1210 N N . ASP A 1 165 ? 1.365 0.892 -12.469 1 94.56 165 ASP A N 1
ATOM 1211 C CA . ASP A 1 165 ? 1.239 2.314 -12.766 1 94.56 165 ASP A CA 1
ATOM 1212 C C . ASP A 1 165 ? 2.178 3.145 -11.898 1 94.56 165 ASP A C 1
ATOM 1214 O O . ASP A 1 165 ? 2.59 4.238 -12.289 1 94.56 165 ASP A O 1
ATOM 1218 N N . ASN A 1 166 ? 2.537 2.625 -10.773 1 94.5 166 ASN A N 1
ATOM 1219 C CA . ASN A 1 166 ? 3.133 3.529 -9.797 1 94.5 166 ASN A CA 1
ATOM 1220 C C . ASN A 1 166 ? 4.555 3.107 -9.438 1 94.5 166 ASN A C 1
ATOM 1222 O O . ASN A 1 166 ? 5.309 3.887 -8.852 1 94.5 166 ASN A O 1
ATOM 1226 N N . PHE A 1 167 ? 4.898 1.909 -9.75 1 95.06 167 PHE A N 1
ATOM 1227 C CA . PHE A 1 167 ? 6.234 1.415 -9.445 1 95.06 167 PHE A CA 1
ATOM 1228 C C . PHE A 1 167 ? 6.934 0.911 -10.703 1 95.06 167 PHE A C 1
ATOM 1230 O O . PHE A 1 167 ? 6.594 1.326 -11.812 1 95.06 167 PHE A O 1
ATOM 1237 N N . ASN A 1 168 ? 8.039 0.12 -10.492 1 93.56 168 ASN A N 1
ATOM 1238 C CA . ASN A 1 168 ? 8.805 -0.29 -11.664 1 93.56 168 ASN A CA 1
ATOM 1239 C C . ASN A 1 168 ? 9.008 -1.802 -11.695 1 93.56 168 ASN A C 1
ATOM 1241 O O . ASN A 1 168 ? 10.125 -2.277 -11.922 1 93.56 168 ASN A O 1
ATOM 1245 N N . PRO A 1 169 ? 7.871 -2.527 -11.398 1 96.38 169 PRO A N 1
ATOM 1246 C CA . PRO A 1 169 ? 8.039 -3.951 -11.695 1 96.38 169 PRO A CA 1
ATOM 1247 C C . PRO A 1 169 ? 8.328 -4.219 -13.164 1 96.38 169 PRO A C 1
ATOM 1249 O O . PRO A 1 169 ? 8 -3.395 -14.023 1 96.38 169 PRO A O 1
ATOM 1252 N N . VAL A 1 170 ? 8.906 -5.309 -13.445 1 97.81 170 VAL A N 1
ATOM 1253 C CA . VAL A 1 170 ? 9.336 -5.578 -14.812 1 97.81 170 VAL A CA 1
ATOM 1254 C C . VAL A 1 170 ? 8.195 -6.227 -15.602 1 97.81 170 VAL A C 1
ATOM 1256 O O . VAL A 1 170 ? 8.016 -5.945 -16.781 1 97.81 170 VAL A O 1
ATOM 1259 N N . TYR A 1 171 ? 7.441 -7.094 -14.953 1 98.69 171 TYR A N 1
ATOM 1260 C CA . TYR A 1 171 ? 6.336 -7.789 -15.609 1 98.69 171 TYR A CA 1
ATOM 1261 C C . TYR A 1 171 ? 5.141 -7.914 -14.672 1 98.69 171 TYR A C 1
ATOM 1263 O O . TYR A 1 171 ? 5.289 -8.344 -13.523 1 98.69 171 TYR A O 1
ATOM 1271 N N . VAL A 1 172 ? 3.965 -7.434 -15.117 1 98.88 172 VAL A N 1
ATOM 1272 C CA . VAL A 1 172 ? 2.729 -7.512 -14.352 1 98.88 172 VAL A CA 1
ATOM 1273 C C . VAL A 1 172 ? 1.582 -7.957 -15.25 1 98.88 172 VAL A C 1
ATOM 1275 O O . VAL A 1 172 ? 1.342 -7.355 -16.297 1 98.88 172 VAL A O 1
ATOM 1278 N N . ALA A 1 173 ? 0.874 -9.023 -14.852 1 98.88 173 ALA A N 1
ATOM 1279 C CA . ALA A 1 173 ? -0.228 -9.539 -15.656 1 98.88 173 ALA A CA 1
ATOM 1280 C C . ALA A 1 173 ? -1.336 -10.109 -14.781 1 98.88 173 ALA A C 1
ATOM 1282 O O . ALA A 1 173 ? -1.123 -10.367 -13.594 1 98.88 173 ALA A O 1
ATOM 1283 N N . ARG A 1 174 ? -2.49 -10.164 -15.352 1 98.88 174 ARG A N 1
ATOM 1284 C CA . ARG A 1 174 ? -3.635 -10.852 -14.758 1 98.88 174 ARG A CA 1
ATOM 1285 C C . ARG A 1 174 ? -4.219 -11.867 -15.734 1 98.88 174 ARG A C 1
ATOM 1287 O O . ARG A 1 174 ? -4.527 -11.539 -16.875 1 98.88 174 ARG A O 1
ATOM 1294 N N . GLY A 1 175 ? -4.27 -13.125 -15.32 1 98.81 175 GLY A N 1
ATOM 1295 C CA . GLY A 1 175 ? -4.934 -14.164 -16.078 1 98.81 175 GLY A CA 1
ATOM 1296 C C . GLY A 1 175 ? -6.125 -14.766 -15.359 1 98.81 175 GLY A C 1
ATOM 1297 O O . GLY A 1 175 ? -6.59 -14.219 -14.359 1 98.81 175 GLY A O 1
ATOM 1298 N N . SER A 1 176 ? -6.707 -15.766 -15.93 1 98.69 176 SER A N 1
ATOM 1299 C CA . SER A 1 176 ? -7.82 -16.531 -15.359 1 98.69 176 SER A CA 1
ATOM 1300 C C . SER A 1 176 ? -7.734 -18 -15.734 1 98.69 176 SER A C 1
ATOM 1302 O O . SER A 1 176 ? -6.957 -18.375 -16.609 1 98.69 176 SER A O 1
ATOM 1304 N N . VAL A 1 177 ? -8.484 -18.781 -15 1 97.69 177 VAL A N 1
ATOM 1305 C CA . VAL A 1 177 ? -8.43 -20.203 -15.32 1 97.69 177 VAL A CA 1
ATOM 1306 C C . VAL A 1 177 ? -9.836 -20.719 -15.609 1 97.69 177 VAL A C 1
ATOM 1308 O O . VAL A 1 177 ? -10.117 -21.906 -15.406 1 97.69 177 VAL A O 1
ATOM 1311 N N . ASN A 1 178 ? -10.727 -19.891 -16.094 1 96.38 178 ASN A N 1
ATOM 1312 C CA . ASN A 1 178 ? -12.133 -20.266 -16.234 1 96.38 178 ASN A CA 1
ATOM 1313 C C . ASN A 1 178 ? -12.406 -20.875 -17.594 1 96.38 178 ASN A C 1
ATOM 1315 O O . ASN A 1 178 ? -13.445 -21.516 -17.797 1 96.38 178 ASN A O 1
ATOM 1319 N N . THR A 1 179 ? -11.594 -20.734 -18.609 1 96.69 179 THR A N 1
ATOM 1320 C CA . THR A 1 179 ? -11.719 -21.375 -19.922 1 96.69 179 THR A CA 1
ATOM 1321 C C . THR A 1 179 ? -10.375 -21.938 -20.375 1 96.69 179 THR A C 1
ATOM 1323 O O . THR A 1 179 ? -9.328 -21.578 -19.828 1 96.69 179 THR A O 1
ATOM 1326 N N . VAL A 1 180 ? -10.43 -22.797 -21.375 1 96.31 180 VAL A N 1
ATOM 1327 C CA . VAL A 1 180 ? -9.219 -23.406 -21.922 1 96.31 180 VAL A CA 1
ATOM 1328 C C . VAL A 1 180 ? -8.305 -22.312 -22.484 1 96.31 180 VAL A C 1
ATOM 1330 O O . VAL A 1 180 ? -7.09 -22.328 -22.266 1 96.31 180 VAL A O 1
ATOM 1333 N N . LYS A 1 181 ? -8.891 -21.422 -23.172 1 97.62 181 LYS A N 1
ATOM 1334 C CA . LYS A 1 181 ? -8.133 -20.312 -23.719 1 97.62 181 LYS A CA 1
ATOM 1335 C C . LYS A 1 181 ? -7.465 -19.5 -22.609 1 97.62 181 LYS A C 1
ATOM 1337 O O . LYS A 1 181 ? -6.293 -19.141 -22.703 1 97.62 181 LYS A O 1
ATOM 1342 N N . ASP A 1 182 ? -8.188 -19.203 -21.531 1 98.19 182 ASP A N 1
ATOM 1343 C CA . ASP A 1 182 ? -7.652 -18.453 -20.406 1 98.19 182 ASP A CA 1
ATOM 1344 C C . ASP A 1 182 ? -6.516 -19.219 -19.719 1 98.19 182 ASP A C 1
ATOM 1346 O O . ASP A 1 182 ? -5.516 -18.625 -19.312 1 98.19 182 ASP A O 1
ATOM 1350 N N . ILE A 1 183 ? -6.68 -20.5 -19.609 1 97.75 183 ILE A N 1
ATOM 1351 C CA . ILE A 1 183 ? -5.672 -21.344 -18.984 1 97.75 183 ILE A CA 1
ATOM 1352 C C . ILE A 1 183 ? -4.371 -21.266 -19.781 1 97.75 183 ILE A C 1
ATOM 1354 O O . ILE A 1 183 ? -3.293 -21.094 -19.203 1 97.75 183 ILE A O 1
ATOM 1358 N N . ARG A 1 184 ? -4.445 -21.344 -21.062 1 98 184 ARG A N 1
ATOM 1359 C CA . ARG A 1 184 ? -3.273 -21.266 -21.938 1 98 184 ARG A CA 1
ATOM 1360 C C . ARG A 1 184 ? -2.596 -19.906 -21.812 1 98 184 ARG A C 1
ATOM 1362 O O . ARG A 1 184 ? -1.37 -19.828 -21.703 1 98 184 ARG A O 1
ATOM 1369 N N . THR A 1 185 ? -3.412 -18.891 -21.844 1 98.62 185 THR A N 1
ATOM 1370 C CA . THR A 1 185 ? -2.887 -17.531 -21.734 1 98.62 185 THR A CA 1
ATOM 1371 C C . THR A 1 185 ? -2.221 -17.328 -20.375 1 98.62 185 THR A C 1
ATOM 1373 O O . THR A 1 185 ? -1.144 -16.734 -20.297 1 98.62 185 THR A O 1
ATOM 1376 N N . THR A 1 186 ? -2.875 -17.766 -19.328 1 98.75 186 THR A N 1
ATOM 1377 C CA . THR A 1 186 ? -2.334 -17.641 -17.984 1 98.75 186 THR A CA 1
ATOM 1378 C C . THR A 1 186 ? -1.006 -18.375 -17.859 1 98.75 186 THR A C 1
ATOM 1380 O O . THR A 1 186 ? -0.076 -17.891 -17.203 1 98.75 186 THR A O 1
ATOM 1383 N N . LYS A 1 187 ? -0.907 -19.594 -18.453 1 98.19 187 LYS A N 1
ATOM 1384 C CA . LYS A 1 187 ? 0.362 -20.312 -18.469 1 98.19 187 LYS A CA 1
ATOM 1385 C C . LYS A 1 187 ? 1.476 -19.469 -19.062 1 98.19 187 LYS A C 1
ATOM 1387 O O . LYS A 1 187 ? 2.586 -19.406 -18.531 1 98.19 187 LYS A O 1
ATOM 1392 N N . LYS A 1 188 ? 1.188 -18.859 -20.141 1 98.69 188 LYS A N 1
ATOM 1393 C CA . LYS A 1 188 ? 2.16 -17.984 -20.797 1 98.69 188 LYS A CA 1
ATOM 1394 C C . LYS A 1 188 ? 2.588 -16.844 -19.875 1 98.69 188 LYS A C 1
ATOM 1396 O O . LYS A 1 188 ? 3.771 -16.5 -19.812 1 98.69 188 LYS A O 1
ATOM 1401 N N . TYR A 1 189 ? 1.598 -16.188 -19.219 1 98.81 189 TYR A N 1
ATOM 1402 C CA . TYR A 1 189 ? 1.915 -15.117 -18.281 1 98.81 189 TYR A CA 1
ATOM 1403 C C . TYR A 1 189 ? 2.846 -15.609 -17.172 1 98.81 189 TYR A C 1
ATOM 1405 O O . TYR A 1 189 ? 3.826 -14.945 -16.828 1 98.81 189 TYR A O 1
ATOM 1413 N N . ILE A 1 190 ? 2.537 -16.766 -16.625 1 98.62 190 ILE A N 1
ATOM 1414 C CA . ILE A 1 190 ? 3.328 -17.344 -15.547 1 98.62 190 ILE A CA 1
ATOM 1415 C C . ILE A 1 190 ? 4.742 -17.641 -16.047 1 98.62 190 ILE A C 1
ATOM 1417 O O . ILE A 1 190 ? 5.723 -17.312 -15.375 1 98.62 190 ILE A O 1
ATOM 1421 N N . LYS A 1 191 ? 4.855 -18.25 -17.172 1 98.5 191 LYS A N 1
ATOM 1422 C CA . LYS A 1 191 ? 6.168 -18.547 -17.734 1 98.5 191 LYS A CA 1
ATOM 1423 C C . LYS A 1 191 ? 6.977 -17.281 -17.953 1 98.5 191 LYS A C 1
ATOM 1425 O O . LYS A 1 191 ? 8.156 -17.219 -17.625 1 98.5 191 LYS A O 1
ATOM 1430 N N . THR A 1 192 ? 6.359 -16.281 -18.516 1 98.69 192 THR A N 1
ATOM 1431 C CA . THR A 1 192 ? 7.023 -15 -18.75 1 98.69 192 THR A CA 1
ATOM 1432 C C . THR A 1 192 ? 7.512 -14.398 -17.438 1 98.69 192 THR A C 1
ATOM 1434 O O . THR A 1 192 ? 8.617 -13.844 -17.375 1 98.69 192 THR A O 1
ATOM 1437 N N . ALA A 1 193 ? 6.691 -14.484 -16.438 1 98.69 193 ALA A N 1
ATOM 1438 C CA . ALA A 1 193 ? 7.066 -13.961 -15.117 1 98.69 193 ALA A CA 1
ATOM 1439 C C . ALA A 1 193 ? 8.305 -14.672 -14.578 1 98.69 193 ALA A C 1
ATOM 1441 O O . ALA A 1 193 ? 9.227 -14.023 -14.078 1 98.69 193 ALA A O 1
ATOM 1442 N N . ILE A 1 194 ? 8.312 -15.945 -14.703 1 97.94 194 ILE A N 1
ATOM 1443 C CA . ILE A 1 194 ? 9.453 -16.734 -14.227 1 97.94 194 ILE A CA 1
ATOM 1444 C C . ILE A 1 194 ? 10.688 -16.391 -15.062 1 97.94 194 ILE A C 1
ATOM 1446 O O . ILE A 1 194 ? 11.781 -16.234 -14.516 1 97.94 194 ILE A O 1
ATOM 1450 N N . GLU A 1 195 ? 10.562 -16.25 -16.344 1 98.12 195 GLU A N 1
ATOM 1451 C CA . GLU A 1 195 ? 11.672 -15.867 -17.203 1 98.12 195 GLU A CA 1
ATOM 1452 C C . GLU A 1 195 ? 12.227 -14.5 -16.828 1 98.12 195 GLU A C 1
ATOM 1454 O O . GLU A 1 195 ? 13.438 -14.273 -16.875 1 98.12 195 GLU A O 1
ATOM 1459 N N . THR A 1 196 ? 11.328 -13.617 -16.5 1 97.81 196 THR A N 1
ATOM 1460 C CA . THR A 1 196 ? 11.727 -12.289 -16.047 1 97.81 196 THR A CA 1
ATOM 1461 C C . THR A 1 196 ? 12.641 -12.383 -14.828 1 97.81 196 THR A C 1
ATOM 1463 O O . THR A 1 196 ? 13.688 -11.734 -14.773 1 97.81 196 THR A O 1
ATOM 1466 N N . GLN A 1 197 ? 12.234 -13.172 -13.883 1 97.31 197 GLN A N 1
ATOM 1467 C CA . GLN A 1 197 ? 13.07 -13.391 -12.703 1 97.31 197 GLN A CA 1
ATOM 1468 C C . GLN A 1 197 ? 14.414 -14 -13.078 1 97.31 197 GLN A C 1
ATOM 1470 O O . GLN A 1 197 ? 15.461 -13.57 -12.586 1 97.31 197 GLN A O 1
ATOM 1475 N N . LEU A 1 198 ? 14.445 -14.992 -13.938 1 96.44 198 LEU A N 1
ATOM 1476 C CA . LEU A 1 198 ? 15.648 -15.703 -14.352 1 96.44 198 LEU A CA 1
ATOM 1477 C C . LEU A 1 198 ? 16.625 -14.758 -15.039 1 96.44 198 LEU A C 1
ATOM 1479 O O . LEU A 1 198 ? 17.844 -14.922 -14.922 1 96.44 198 LEU A O 1
ATOM 1483 N N . SER A 1 199 ? 16.109 -13.773 -15.711 1 95.81 199 SER A N 1
ATOM 1484 C CA . SER A 1 199 ? 16.953 -12.828 -16.438 1 95.81 199 SER A CA 1
ATOM 1485 C C . SER A 1 199 ? 17.5 -11.75 -15.508 1 95.81 199 SER A C 1
ATOM 1487 O O . SER A 1 199 ? 18.281 -10.891 -15.938 1 95.81 199 SER A O 1
ATOM 1489 N N . GLY A 1 200 ? 17.031 -11.758 -14.258 1 93.38 200 GLY A N 1
ATOM 1490 C CA . GLY A 1 200 ? 17.547 -10.812 -13.281 1 93.38 200 GLY A CA 1
ATOM 1491 C C . GLY A 1 200 ? 17.078 -9.391 -13.523 1 93.38 200 GLY A C 1
ATOM 1492 O O . GLY A 1 200 ? 17.75 -8.438 -13.125 1 93.38 200 GLY A O 1
ATOM 1493 N N . LYS A 1 201 ? 15.93 -9.219 -14.148 1 92.06 201 LYS A N 1
ATOM 1494 C CA . LYS A 1 201 ? 15.469 -7.895 -14.555 1 92.06 201 LYS A CA 1
ATOM 1495 C C . LYS A 1 201 ? 14.711 -7.203 -13.43 1 92.06 201 LYS A C 1
ATOM 1497 O O . LYS A 1 201 ? 14.641 -5.973 -13.383 1 92.06 201 LYS A O 1
ATOM 1502 N N . GLY A 1 202 ? 14.07 -8.055 -12.57 1 95.44 202 GLY A N 1
ATOM 1503 C CA . GLY A 1 202 ? 13.352 -7.418 -11.484 1 95.44 202 GLY A CA 1
ATOM 1504 C C . GLY A 1 202 ? 12.094 -8.172 -11.078 1 95.44 202 GLY A C 1
ATOM 1505 O O . GLY A 1 202 ? 12.008 -9.391 -11.273 1 95.44 202 GLY A O 1
ATOM 1506 N N . TYR A 1 203 ? 11.172 -7.457 -10.453 1 97.81 203 TYR A N 1
ATOM 1507 C CA . TYR A 1 203 ? 9.961 -8.016 -9.867 1 97.81 203 TYR A CA 1
ATOM 1508 C C . TYR A 1 203 ? 8.969 -8.43 -10.953 1 97.81 203 TYR A C 1
ATOM 1510 O O . TYR A 1 203 ? 8.789 -7.719 -11.945 1 97.81 203 TYR A O 1
ATOM 1518 N N . SER A 1 204 ? 8.406 -9.562 -10.852 1 98.69 204 SER A N 1
ATOM 1519 C CA . SER A 1 204 ? 7.328 -10.031 -11.727 1 98.69 204 SER A CA 1
ATOM 1520 C C . SER A 1 204 ? 6.117 -10.484 -10.914 1 98.69 204 SER A C 1
ATOM 1522 O O . SER A 1 204 ? 6.27 -11.039 -9.82 1 98.69 204 SER A O 1
ATOM 1524 N N . PHE A 1 205 ? 4.918 -10.211 -11.453 1 98.88 205 PHE A N 1
ATOM 1525 C CA . PHE A 1 205 ? 3.674 -10.391 -10.711 1 98.88 205 PHE A CA 1
ATOM 1526 C C . PHE A 1 205 ? 2.562 -10.891 -11.625 1 98.88 205 PHE A C 1
ATOM 1528 O O . PHE A 1 205 ? 2.299 -10.305 -12.672 1 98.88 205 PHE A O 1
ATOM 1535 N N . VAL A 1 206 ? 1.928 -12.008 -11.211 1 98.94 206 VAL A N 1
ATOM 1536 C CA . VAL A 1 206 ? 0.784 -12.523 -11.953 1 98.94 206 VAL A CA 1
ATOM 1537 C C . VAL A 1 206 ? -0.375 -12.789 -11 1 98.94 206 VAL A C 1
ATOM 1539 O O . VAL A 1 206 ? -0.246 -13.586 -10.062 1 98.94 206 VAL A O 1
ATOM 1542 N N . GLU A 1 207 ? -1.449 -12.078 -11.203 1 98.88 207 GLU A N 1
ATOM 1543 C CA . GLU A 1 207 ? -2.707 -12.406 -10.539 1 98.88 207 GLU A CA 1
ATOM 1544 C C . GLU A 1 207 ? -3.535 -13.375 -11.383 1 98.88 207 GLU A C 1
ATOM 1546 O O . GLU A 1 207 ? -3.637 -13.219 -12.602 1 98.88 207 GLU A O 1
ATOM 1551 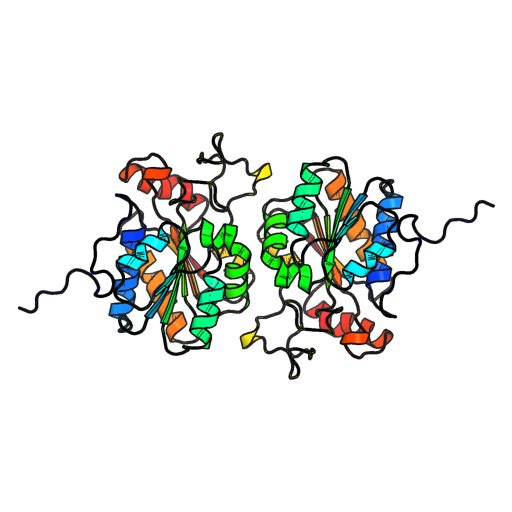N N . VAL A 1 208 ? -4.098 -14.375 -10.734 1 98.88 208 VAL A N 1
ATOM 1552 C CA . VAL A 1 208 ? -4.918 -15.352 -11.453 1 98.88 208 VAL A CA 1
ATOM 1553 C C . VAL A 1 208 ? -6.328 -15.367 -10.867 1 98.88 208 VAL A C 1
ATOM 1555 O O . VAL A 1 208 ? -6.512 -15.695 -9.688 1 98.88 208 VAL A O 1
ATOM 1558 N N . LEU A 1 209 ? -7.332 -15.008 -11.688 1 98.75 209 LEU A N 1
ATOM 1559 C CA . LEU A 1 209 ? -8.727 -15.141 -11.281 1 98.75 209 LEU A CA 1
ATOM 1560 C C . LEU A 1 209 ? -9.133 -16.609 -11.211 1 98.75 209 LEU A C 1
ATOM 1562 O O . LEU A 1 209 ? -8.977 -17.359 -12.18 1 98.75 209 LEU A O 1
ATOM 1566 N N . SER A 1 210 ? -9.594 -16.984 -10.086 1 97.62 210 SER A N 1
ATOM 1567 C CA . SER A 1 210 ? -9.883 -18.391 -9.805 1 97.62 210 SER A CA 1
ATOM 1568 C C . SER A 1 210 ? -11.312 -18.562 -9.297 1 97.62 210 SER A C 1
ATOM 1570 O O . SER A 1 210 ? -11.805 -17.75 -8.516 1 97.62 210 SER A O 1
ATOM 1572 N N . PRO A 1 211 ? -11.977 -19.719 -9.711 1 96.25 211 PRO A N 1
ATOM 1573 C CA . PRO A 1 211 ? -13.273 -20.031 -9.109 1 96.25 211 PRO A CA 1
ATOM 1574 C C . PRO A 1 211 ? -13.156 -20.516 -7.668 1 96.25 211 PRO A C 1
ATOM 1576 O O . PRO A 1 211 ? -12.148 -21.109 -7.297 1 96.25 211 PRO A O 1
ATOM 1579 N N . CYS A 1 212 ? -14.164 -20.203 -6.906 1 95.25 212 CYS A N 1
ATOM 1580 C CA . CYS A 1 212 ? -14.328 -20.688 -5.539 1 95.25 212 CYS A CA 1
ATOM 1581 C C . CYS A 1 212 ? -15.766 -21.141 -5.293 1 95.25 212 CYS A C 1
ATOM 1583 O O . CYS A 1 212 ? -16.5 -20.5 -4.551 1 95.25 212 CYS A O 1
ATOM 1585 N N . PRO A 1 213 ? -16.078 -22.312 -5.867 1 94 213 PRO A N 1
ATOM 1586 C CA . PRO A 1 213 ? -17.469 -22.766 -5.801 1 94 213 PRO A CA 1
ATOM 1587 C C . PRO A 1 213 ? -17.984 -22.891 -4.367 1 94 213 PRO A C 1
ATOM 1589 O O . PRO A 1 213 ? -19.125 -22.516 -4.086 1 94 213 PRO A O 1
ATOM 1592 N N . THR A 1 214 ? -17.188 -23.344 -3.512 1 92.44 214 THR A N 1
ATOM 1593 C CA . THR A 1 214 ? -17.594 -23.609 -2.135 1 92.44 214 THR A CA 1
ATOM 1594 C C . THR A 1 214 ? -18.062 -22.312 -1.454 1 92.44 214 THR A C 1
ATOM 1596 O O . THR A 1 214 ? -19.188 -22.25 -0.954 1 92.44 214 THR A O 1
ATOM 1599 N N . ASN A 1 215 ? -17.266 -21.281 -1.481 1 93.88 215 ASN A N 1
ATOM 1600 C CA . ASN A 1 215 ? -17.609 -20.062 -0.743 1 93.88 215 ASN A CA 1
ATOM 1601 C C . ASN A 1 215 ? -18.578 -19.188 -1.521 1 93.88 215 ASN A C 1
ATOM 1603 O O . ASN A 1 215 ? -19.312 -18.391 -0.929 1 93.88 215 ASN A O 1
ATOM 1607 N N . TRP A 1 216 ? -18.578 -19.328 -2.859 1 94.69 216 TRP A N 1
ATOM 1608 C CA . TRP A 1 216 ? -19.547 -18.594 -3.668 1 94.69 216 TRP A CA 1
ATOM 1609 C C . TRP A 1 216 ? -20.906 -19.281 -3.66 1 94.69 216 TRP A C 1
ATOM 1611 O O . TRP A 1 216 ? -21.891 -18.734 -4.156 1 94.69 216 TRP A O 1
ATOM 1621 N N . ARG A 1 217 ? -20.906 -20.547 -3.107 1 93.06 217 ARG A N 1
ATOM 1622 C CA . ARG A 1 217 ? -22.125 -21.359 -3.076 1 93.06 217 ARG A CA 1
ATOM 1623 C C . ARG A 1 217 ? -22.688 -21.562 -4.477 1 93.06 217 ARG A C 1
ATOM 1625 O O . ARG A 1 217 ? -23.875 -21.312 -4.715 1 93.06 217 ARG A O 1
ATOM 1632 N N . MET A 1 218 ? -21.766 -21.984 -5.312 1 94.75 218 MET A N 1
ATOM 1633 C CA . MET A 1 218 ? -22.094 -22.219 -6.715 1 94.75 218 MET A CA 1
ATOM 1634 C C . MET A 1 218 ? -21.609 -23.594 -7.164 1 94.75 218 MET A C 1
ATOM 1636 O O . MET A 1 218 ? -20.656 -24.141 -6.594 1 94.75 218 MET A O 1
ATOM 1640 N N . GLU A 1 219 ? -22.281 -24.094 -8.125 1 93.81 219 GLU A N 1
ATOM 1641 C CA . GLU A 1 219 ? -21.719 -25.266 -8.812 1 93.81 219 GLU A CA 1
ATOM 1642 C C . GLU A 1 219 ? -20.5 -24.891 -9.641 1 93.81 219 GLU A C 1
ATOM 1644 O O . GLU A 1 219 ? -20.328 -23.719 -10.016 1 93.81 219 GLU A O 1
ATOM 1649 N N . ALA A 1 220 ? -19.656 -25.844 -9.961 1 91 220 ALA A N 1
ATOM 1650 C CA . ALA A 1 220 ? -18.375 -25.625 -10.633 1 91 220 ALA A CA 1
ATOM 1651 C C . ALA A 1 220 ? -18.578 -24.844 -11.93 1 91 220 ALA A C 1
ATOM 1653 O O . ALA A 1 220 ? -17.891 -23.844 -12.172 1 91 220 ALA A O 1
ATOM 1654 N N . MET A 1 221 ? -19.516 -25.297 -12.727 1 93.06 221 MET A N 1
ATOM 1655 C CA . MET A 1 221 ? -19.734 -24.656 -14.023 1 93.06 221 MET A CA 1
ATOM 1656 C C . MET A 1 221 ? -20.25 -23.234 -13.844 1 93.06 221 MET A C 1
ATOM 1658 O O . MET A 1 221 ? -19.859 -22.328 -14.578 1 93.06 221 MET A O 1
ATOM 1662 N N . GLU A 1 222 ? -21.125 -23.062 -12.875 1 95.69 222 GLU A N 1
ATOM 1663 C CA . GLU A 1 222 ? -21.656 -21.734 -12.562 1 95.69 222 GLU A CA 1
ATOM 1664 C C . GLU A 1 222 ? -20.547 -20.812 -12.086 1 95.69 222 GLU A C 1
ATOM 1666 O O . GLU A 1 222 ? -20.547 -19.625 -12.406 1 95.69 222 GLU A O 1
ATOM 1671 N N . ALA A 1 223 ? -19.641 -21.344 -11.352 1 96.06 223 ALA A N 1
ATOM 1672 C CA . ALA A 1 223 ? -18.516 -20.562 -10.828 1 96.06 223 ALA A CA 1
ATOM 1673 C C . ALA A 1 223 ? -17.625 -20.078 -11.969 1 96.06 223 ALA A C 1
ATOM 1675 O O . ALA A 1 223 ? -17.156 -18.938 -11.938 1 96.06 223 ALA A O 1
ATOM 1676 N N . MET A 1 224 ? -17.422 -20.891 -12.977 1 96.12 224 MET A N 1
ATOM 1677 C CA . MET A 1 224 ? -16.641 -20.484 -14.133 1 96.12 224 MET A CA 1
ATOM 1678 C C . MET A 1 224 ? -17.328 -19.359 -14.898 1 96.12 224 MET A C 1
ATOM 1680 O O . MET A 1 224 ? -16.672 -18.406 -15.328 1 96.12 224 MET A O 1
ATOM 1684 N N . GLU A 1 225 ? -18.625 -19.5 -15.039 1 96.81 225 GLU A N 1
ATOM 1685 C CA . GLU A 1 225 ? -19.391 -18.469 -15.711 1 96.81 225 GLU A CA 1
ATOM 1686 C C . GLU A 1 225 ? -19.375 -17.156 -14.922 1 96.81 225 GLU A C 1
ATOM 1688 O O . GLU A 1 225 ? -19.375 -16.078 -15.508 1 96.81 225 GLU A O 1
ATOM 1693 N N . HIS A 1 226 ? -19.422 -17.328 -13.594 1 97.62 226 HIS A N 1
ATOM 1694 C CA . HIS A 1 226 ? -19.375 -16.172 -12.711 1 97.62 226 HIS A CA 1
ATOM 1695 C C . HIS A 1 226 ? -18.094 -15.367 -12.93 1 97.62 226 HIS A C 1
ATOM 1697 O O . HIS A 1 226 ? -18.125 -14.133 -12.906 1 97.62 226 HIS A O 1
ATOM 1703 N N . ILE A 1 227 ? -16.953 -15.992 -13.172 1 98.19 227 ILE A N 1
ATOM 1704 C CA . ILE A 1 227 ? -15.703 -15.305 -13.461 1 98.19 227 ILE A CA 1
ATOM 1705 C C . ILE A 1 227 ? -15.852 -14.477 -14.734 1 98.19 227 ILE A C 1
ATOM 1707 O O . ILE A 1 227 ? -15.484 -13.297 -14.766 1 98.19 227 ILE A O 1
ATOM 1711 N N . GLU A 1 228 ? -16.453 -15.086 -15.766 1 97.5 228 GLU A N 1
ATOM 1712 C CA . GLU A 1 228 ? -16.594 -14.422 -17.062 1 97.5 228 GLU A CA 1
ATOM 1713 C C . GLU A 1 228 ? -17.547 -13.227 -16.984 1 97.5 228 GLU A C 1
ATOM 1715 O O . GLU A 1 228 ? -17.234 -12.148 -17.484 1 97.5 228 GLU A O 1
ATOM 1720 N N . LYS A 1 229 ? -18.609 -13.336 -16.312 1 97.62 229 LYS A N 1
ATOM 1721 C CA . LYS A 1 229 ? -19.703 -12.375 -16.406 1 97.62 229 LYS A CA 1
ATOM 1722 C C . LYS A 1 229 ? -19.562 -11.289 -15.336 1 97.62 229 LYS A C 1
ATOM 1724 O O . LYS A 1 229 ? -19.969 -10.148 -15.555 1 97.62 229 LYS A O 1
ATOM 1729 N N . ASN A 1 230 ? -19 -11.664 -14.18 1 97.94 230 ASN A N 1
ATOM 1730 C CA . ASN A 1 230 ? -19.078 -10.727 -13.062 1 97.94 230 ASN A CA 1
ATOM 1731 C C . ASN A 1 230 ? -17.688 -10.305 -12.586 1 97.94 230 ASN A C 1
ATOM 1733 O O . ASN A 1 230 ? -17.484 -9.164 -12.18 1 97.94 230 ASN A O 1
ATOM 1737 N N . ILE A 1 231 ? -16.688 -11.188 -12.617 1 98.44 231 ILE A N 1
ATOM 1738 C CA . ILE A 1 231 ? -15.383 -10.891 -12.023 1 98.44 231 ILE A CA 1
ATOM 1739 C C . ILE A 1 231 ? -14.492 -10.195 -13.055 1 98.44 231 ILE A C 1
ATOM 1741 O O . ILE A 1 231 ? -13.891 -9.164 -12.766 1 98.44 231 ILE A O 1
ATOM 1745 N N . LYS A 1 232 ? -14.477 -10.68 -14.32 1 98.38 232 LYS A N 1
ATOM 1746 C CA . LYS A 1 232 ? -13.602 -10.141 -15.359 1 98.38 232 LYS A CA 1
ATOM 1747 C C . LYS A 1 232 ? -13.938 -8.68 -15.656 1 98.38 232 LYS A C 1
ATOM 1749 O O . LYS A 1 232 ? -13.047 -7.871 -15.922 1 98.38 232 LYS A O 1
ATOM 1754 N N . PRO A 1 233 ? -15.219 -8.297 -15.664 1 98.19 233 PRO A N 1
ATOM 1755 C CA . PRO A 1 233 ? -15.523 -6.883 -15.898 1 98.19 233 PRO A CA 1
ATOM 1756 C C . PRO A 1 233 ? -14.898 -5.965 -14.852 1 98.19 233 PRO A C 1
ATOM 1758 O O . PRO A 1 233 ? -14.562 -4.816 -15.156 1 98.19 233 PRO A O 1
ATOM 1761 N N . VAL A 1 234 ? -14.727 -6.383 -13.586 1 98 234 VAL A N 1
ATOM 1762 C CA . VAL A 1 234 ? -14.125 -5.613 -12.5 1 98 234 VAL A CA 1
ATOM 1763 C C . VAL A 1 234 ? -12.602 -5.773 -12.539 1 98 234 VAL A C 1
ATOM 1765 O O . VAL A 1 234 ? -11.867 -4.82 -12.281 1 98 234 VAL A O 1
ATOM 1768 N N . PHE A 1 235 ? -12.148 -6.949 -12.875 1 98.5 235 PHE A N 1
ATOM 1769 C CA . PHE A 1 235 ? -10.734 -7.289 -12.961 1 98.5 235 PHE A CA 1
ATOM 1770 C C . PHE A 1 235 ? -10.375 -7.766 -14.367 1 98.5 235 PHE A C 1
ATOM 1772 O O . PHE A 1 235 ? -10.219 -8.969 -14.594 1 98.5 235 PHE A O 1
ATOM 1779 N N . PRO A 1 236 ? -10.234 -6.891 -15.289 1 98.38 236 PRO A N 1
ATOM 1780 C CA . PRO A 1 236 ? -9.906 -7.309 -16.656 1 98.38 236 PRO A CA 1
ATOM 1781 C C . PRO A 1 236 ? -8.57 -8.039 -16.75 1 98.38 236 PRO A C 1
ATOM 1783 O O . PRO A 1 236 ? -7.617 -7.68 -16.047 1 98.38 236 PRO A O 1
ATOM 1786 N N . THR A 1 237 ? -8.508 -9.078 -17.578 1 98.56 237 THR A N 1
ATOM 1787 C CA . THR A 1 237 ? -7.27 -9.828 -17.781 1 98.56 237 THR A CA 1
ATOM 1788 C C . THR A 1 237 ? -6.379 -9.133 -18.812 1 98.56 237 THR A C 1
ATOM 1790 O O . THR A 1 237 ? -6.855 -8.312 -19.609 1 98.56 237 THR A O 1
ATOM 1793 N N . GLY A 1 238 ? -5.082 -9.375 -18.719 1 98.5 238 GLY A N 1
ATOM 1794 C CA . GLY A 1 238 ? -4.137 -8.781 -19.656 1 98.5 238 GLY A CA 1
ATOM 1795 C C . GLY A 1 238 ? -2.773 -8.523 -19.031 1 98.5 238 GLY A C 1
ATOM 1796 O O . GLY A 1 238 ? -2.537 -8.867 -17.875 1 98.5 238 GLY A O 1
ATOM 1797 N N . GLU A 1 239 ? -1.872 -8.102 -19.891 1 98.62 239 GLU A N 1
ATOM 1798 C CA . GLU A 1 239 ? -0.55 -7.66 -19.453 1 98.62 239 GLU A CA 1
ATOM 1799 C C . GLU A 1 239 ? -0.528 -6.16 -19.172 1 98.62 239 GLU A C 1
ATOM 1801 O O . GLU A 1 239 ? -0.817 -5.359 -20.062 1 98.62 239 GLU A O 1
ATOM 1806 N N . PHE A 1 240 ? -0.193 -5.785 -17.969 1 98.38 240 PHE A N 1
ATOM 1807 C CA . PHE A 1 240 ? -0.215 -4.383 -17.562 1 98.38 240 PHE A CA 1
ATOM 1808 C C . PHE A 1 240 ? 1.174 -3.768 -17.688 1 98.38 240 PHE A C 1
ATOM 1810 O O . PHE A 1 240 ? 1.312 -2.545 -17.766 1 98.38 240 PHE A O 1
ATOM 1817 N N . LYS A 1 241 ? 2.23 -4.508 -17.578 1 96.62 241 LYS A N 1
ATOM 1818 C CA . LYS A 1 241 ? 3.623 -4.102 -17.75 1 96.62 241 LYS A CA 1
ATOM 1819 C C . LYS A 1 241 ? 4.441 -5.211 -18.406 1 96.62 241 LYS A C 1
ATOM 1821 O O . LYS A 1 241 ? 4.309 -6.383 -18.047 1 96.62 241 LYS A O 1
ATOM 1826 N N . LYS A 1 242 ? 5.281 -4.863 -19.375 1 91.62 242 LYS A N 1
ATOM 1827 C CA . LYS A 1 242 ? 6.137 -5.832 -20.062 1 91.62 242 LYS A CA 1
ATOM 1828 C C . LYS A 1 242 ? 7.457 -5.195 -20.484 1 91.62 242 LYS A C 1
ATOM 1830 O O . LYS A 1 242 ? 7.508 -4.004 -20.797 1 91.62 242 LYS A O 1
ATOM 1835 N N . MET B 1 1 ? -8.422 46.719 25.078 1 24.77 1 MET B N 1
ATOM 1836 C CA . MET B 1 1 ? -7.82 46.406 23.781 1 24.77 1 MET B CA 1
ATOM 1837 C C . MET B 1 1 ? -7.5 44.906 23.672 1 24.77 1 MET B C 1
ATOM 1839 O O . MET B 1 1 ? -6.711 44.375 24.469 1 24.77 1 MET B O 1
ATOM 1843 N N . ALA B 1 2 ? -8.523 44.125 23.438 1 35.31 2 ALA B N 1
ATOM 1844 C CA . ALA B 1 2 ? -8.43 42.688 23.547 1 35.31 2 ALA B CA 1
ATOM 1845 C C . ALA B 1 2 ? -7.133 42.188 22.922 1 35.31 2 ALA B C 1
ATOM 1847 O O . ALA B 1 2 ? -6.805 42.5 21.781 1 35.31 2 ALA B O 1
ATOM 1848 N N . ILE B 1 3 ?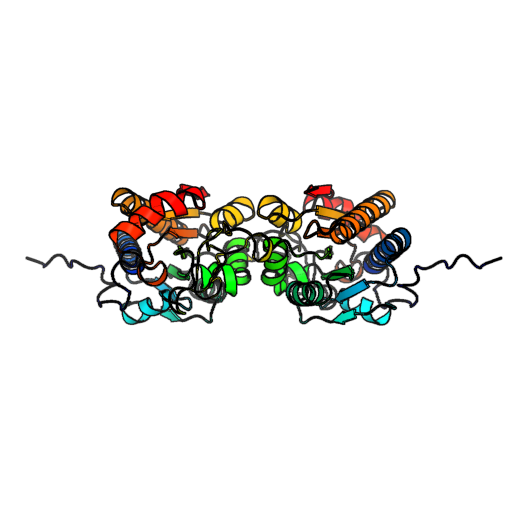 -6.051 41.938 23.578 1 38.72 3 ILE B N 1
ATOM 1849 C CA . ILE B 1 3 ? -4.758 41.5 23.078 1 38.72 3 ILE B CA 1
ATOM 1850 C C . ILE B 1 3 ? -4.961 40.375 22.062 1 38.72 3 ILE B C 1
ATOM 1852 O O . ILE B 1 3 ? -5.582 39.344 22.359 1 38.72 3 ILE B O 1
ATOM 1856 N N . ALA B 1 4 ? -5.16 40.656 20.75 1 41.56 4 ALA B N 1
ATOM 1857 C CA . ALA B 1 4 ? -5.211 39.781 19.578 1 41.56 4 ALA B CA 1
ATOM 1858 C C . ALA B 1 4 ? -4.328 38.562 19.75 1 41.56 4 ALA B C 1
ATOM 1860 O O . ALA B 1 4 ? -3.119 38.688 19.984 1 41.56 4 ALA B O 1
ATOM 1861 N N . ARG B 1 5 ? -4.711 37.5 20.391 1 44.94 5 ARG B N 1
ATOM 1862 C CA . ARG B 1 5 ? -3.926 36.281 20.656 1 44.94 5 ARG B CA 1
ATOM 1863 C C . ARG B 1 5 ? -3.104 35.906 19.438 1 44.94 5 ARG B C 1
ATOM 1865 O O . ARG B 1 5 ? -3.619 35.875 18.312 1 44.94 5 ARG B O 1
ATOM 1872 N N . LYS B 1 6 ? -1.741 36.062 19.359 1 48.25 6 LYS B N 1
ATOM 1873 C CA . LYS B 1 6 ? -0.725 35.906 18.312 1 48.25 6 LYS B CA 1
ATOM 1874 C C . LYS B 1 6 ? -0.667 34.438 17.844 1 48.25 6 LYS B C 1
ATOM 1876 O O . LYS B 1 6 ? -0.306 34.188 16.688 1 48.25 6 LYS B O 1
ATOM 1881 N N . PHE B 1 7 ? -0.846 33.438 18.688 1 53.16 7 PHE B N 1
ATOM 1882 C CA . PHE B 1 7 ? -0.724 32.031 18.297 1 53.16 7 PHE B CA 1
ATOM 1883 C C . PHE B 1 7 ? -2.066 31.328 18.422 1 53.16 7 PHE B C 1
ATOM 1885 O O . PHE B 1 7 ? -2.881 31.672 19.281 1 53.16 7 PHE B O 1
ATOM 1892 N N . PRO B 1 8 ? -2.398 30.547 17.359 1 53.47 8 PRO B N 1
ATOM 1893 C CA . PRO B 1 8 ? -3.637 29.781 17.484 1 53.47 8 PRO B CA 1
ATOM 1894 C C . PRO B 1 8 ? -3.738 29.047 18.812 1 53.47 8 PRO B C 1
ATOM 1896 O O . PRO B 1 8 ? -2.719 28.641 19.375 1 53.47 8 PRO B O 1
ATOM 1899 N N . PHE B 1 9 ? -4.902 29.031 19.344 1 51.53 9 PHE B N 1
ATOM 1900 C CA . PHE B 1 9 ? -5.207 28.453 20.641 1 51.53 9 PHE B CA 1
ATOM 1901 C C . PHE B 1 9 ? -4.602 27.062 20.766 1 51.53 9 PHE B C 1
ATOM 1903 O O . PHE B 1 9 ? -4.082 26.703 21.828 1 51.53 9 PHE B O 1
ATOM 1910 N N . ILE B 1 10 ? -4.488 26.375 19.688 1 61.25 10 ILE B N 1
ATOM 1911 C CA . ILE B 1 10 ? -4.125 24.969 19.734 1 61.25 10 ILE B CA 1
ATOM 1912 C C . ILE B 1 10 ? -2.613 24.812 19.875 1 61.25 10 ILE B C 1
ATOM 1914 O O . ILE B 1 10 ? -2.121 23.781 20.328 1 61.25 10 ILE B O 1
ATOM 1918 N N . VAL B 1 11 ? -1.797 25.906 19.609 1 58 11 VAL B N 1
ATOM 1919 C CA . VAL B 1 11 ? -0.341 25.812 19.625 1 58 11 VAL B CA 1
ATOM 1920 C C . VAL B 1 11 ? 0.22 26.75 20.703 1 58 11 VAL B C 1
ATOM 1922 O O . VAL B 1 11 ? 0.635 27.875 20.406 1 58 11 VAL B O 1
ATOM 1925 N N . ASN B 1 12 ? -0.005 26.641 21.891 1 55.06 12 ASN B N 1
ATOM 1926 C CA . ASN B 1 12 ? 0.321 27.672 22.875 1 55.06 12 ASN B CA 1
ATOM 1927 C C . ASN B 1 12 ? 1.653 27.391 23.562 1 55.06 12 ASN B C 1
ATOM 1929 O O . ASN B 1 12 ? 2.08 28.156 24.438 1 55.06 12 ASN B O 1
ATOM 1933 N N . LYS B 1 13 ? 2.305 26.312 23.234 1 59.88 13 LYS B N 1
ATOM 1934 C CA . LYS B 1 13 ? 3.57 26.031 23.922 1 59.88 13 LYS B CA 1
ATOM 1935 C C . LYS B 1 13 ? 4.688 25.781 22.906 1 59.88 13 LYS B C 1
ATOM 1937 O O . LYS B 1 13 ? 4.441 25.281 21.812 1 59.88 13 LYS B O 1
ATOM 1942 N N . PRO B 1 14 ? 5.832 26.391 23.203 1 59.16 14 PRO B N 1
ATOM 1943 C CA . PRO B 1 14 ? 6.969 26.062 22.344 1 59.16 14 PRO B CA 1
ATOM 1944 C C . PRO B 1 14 ? 7.137 24.562 22.125 1 59.16 14 PRO B C 1
ATOM 1946 O O . PRO B 1 14 ? 6.906 23.766 23.047 1 59.16 14 PRO B O 1
ATOM 1949 N N . MET B 1 15 ? 7.207 24.156 20.891 1 67.06 15 MET B N 1
ATOM 1950 C CA . MET B 1 15 ? 7.434 22.75 20.578 1 67.06 15 MET B CA 1
ATOM 1951 C C . MET B 1 15 ? 8.922 22.469 20.375 1 67.06 15 MET B C 1
ATOM 1953 O O . MET B 1 15 ? 9.695 23.375 20.078 1 67.06 15 MET B O 1
ATOM 1957 N N . GLY B 1 16 ? 9.445 21.328 20.781 1 71.69 16 GLY B N 1
ATOM 1958 C CA . GLY B 1 16 ? 10.844 20.938 20.781 1 71.69 16 GLY B CA 1
ATOM 1959 C C . GLY B 1 16 ? 11.352 20.531 19.406 1 71.69 16 GLY B C 1
ATOM 1960 O O . GLY B 1 16 ? 12.117 19.578 19.281 1 71.69 16 GLY B O 1
ATOM 1961 N N . PHE B 1 17 ? 10.906 21.297 18.344 1 79.31 17 PHE B N 1
ATOM 1962 C CA . PHE B 1 17 ? 11.43 21 17.031 1 79.31 17 PHE B CA 1
ATOM 1963 C C . PHE B 1 17 ? 12.797 21.641 16.828 1 79.31 17 PHE B C 1
ATOM 1965 O O . PHE B 1 17 ? 13.125 22.625 17.5 1 79.31 17 PHE B O 1
ATOM 1972 N N . CYS B 1 18 ? 13.586 21.078 15.922 1 82.06 18 CYS B N 1
ATOM 1973 C CA . CYS B 1 18 ? 14.867 21.672 15.562 1 82.06 18 CYS B CA 1
ATOM 1974 C C . CYS B 1 18 ? 14.672 23.031 14.922 1 82.06 18 CYS B C 1
ATOM 1976 O O . CYS B 1 18 ? 13.648 23.297 14.289 1 82.06 18 CYS B O 1
ATOM 1978 N N . PRO B 1 19 ? 15.688 23.891 15.172 1 82.12 19 PRO B N 1
ATOM 1979 C CA . PRO B 1 19 ? 15.648 25.156 14.453 1 82.12 19 PRO B CA 1
ATOM 1980 C C . PRO B 1 19 ? 15.602 24.984 12.938 1 82.12 19 PRO B C 1
ATOM 1982 O O . PRO B 1 19 ? 16.359 24.188 12.383 1 82.12 19 PRO B O 1
ATOM 1985 N N . GLY B 1 20 ? 14.68 25.656 12.328 1 84.62 20 GLY B N 1
ATOM 1986 C CA . GLY B 1 20 ? 14.602 25.609 10.875 1 84.62 20 GLY B CA 1
ATOM 1987 C C . GLY B 1 20 ? 13.727 24.484 10.359 1 84.62 20 GLY B C 1
ATOM 1988 O O . GLY B 1 20 ? 13.484 24.391 9.148 1 84.62 20 GLY B O 1
ATOM 1989 N N . CYS B 1 21 ? 13.281 23.703 11.258 1 87.56 21 CYS B N 1
ATOM 1990 C CA . CYS B 1 21 ? 12.422 22.594 10.836 1 87.56 21 CYS B CA 1
ATOM 1991 C C . CYS B 1 21 ? 11.055 23.109 10.398 1 87.56 21 CYS B C 1
ATOM 1993 O O . CYS B 1 21 ? 10.578 24.125 10.906 1 87.56 21 CYS B O 1
ATOM 1995 N N . GLY B 1 22 ? 10.367 22.422 9.477 1 91.75 22 GLY B N 1
ATOM 1996 C CA . GLY B 1 22 ? 9.102 22.875 8.922 1 91.75 22 GLY B CA 1
ATOM 1997 C C . GLY B 1 22 ? 7.902 22.5 9.766 1 91.75 22 GLY B C 1
ATOM 1998 O O . GLY B 1 22 ? 6.805 23.016 9.562 1 91.75 22 GLY B O 1
ATOM 1999 N N . HIS B 1 23 ? 8.055 21.625 10.742 1 91.75 23 HIS B N 1
ATOM 2000 C CA . HIS B 1 23 ? 6.957 21.156 11.578 1 91.75 23 HIS B CA 1
ATOM 2001 C C . HIS B 1 23 ? 6.262 22.312 12.273 1 91.75 23 HIS B C 1
ATOM 2003 O O . HIS B 1 23 ? 5.031 22.344 12.367 1 91.75 23 HIS B O 1
ATOM 2009 N N . GLY B 1 24 ? 7.074 23.25 12.828 1 88.38 24 GLY B N 1
ATOM 2010 C CA . GLY B 1 24 ? 6.492 24.391 13.5 1 88.38 24 GLY B CA 1
ATOM 2011 C C . GLY B 1 24 ? 5.586 25.219 12.594 1 88.38 24 GLY B C 1
ATOM 2012 O O . GLY B 1 24 ? 4.512 25.641 13.016 1 88.38 24 GLY B O 1
ATOM 2013 N N . ILE B 1 25 ? 5.996 25.391 11.398 1 91.38 25 ILE B N 1
ATOM 2014 C CA . ILE B 1 25 ? 5.211 26.141 10.43 1 91.38 25 ILE B CA 1
ATOM 2015 C C . ILE B 1 25 ? 3.916 25.406 10.117 1 91.38 25 ILE B C 1
ATOM 2017 O O . ILE B 1 25 ? 2.832 25.984 10.133 1 91.38 25 ILE B O 1
ATOM 2021 N N . VAL B 1 26 ? 3.992 24.141 9.859 1 94.56 26 VAL B N 1
ATOM 2022 C CA . VAL B 1 26 ? 2.846 23.344 9.43 1 94.56 26 VAL B CA 1
ATOM 2023 C C . VAL B 1 26 ? 1.793 23.312 10.531 1 94.56 26 VAL B C 1
ATOM 2025 O O . VAL B 1 26 ? 0.601 23.469 10.266 1 94.56 26 VAL B O 1
ATOM 2028 N N . ILE B 1 27 ? 2.201 23.094 11.742 1 91.12 27 ILE B N 1
ATOM 2029 C CA . ILE B 1 27 ? 1.241 23.016 12.836 1 91.12 27 ILE B CA 1
ATOM 2030 C C . ILE B 1 27 ? 0.524 24.359 12.984 1 91.12 27 ILE B C 1
ATOM 2032 O O . ILE B 1 27 ? -0.664 24.391 13.312 1 91.12 27 ILE B O 1
ATOM 2036 N N . ARG B 1 28 ? 1.269 25.406 12.828 1 90.38 28 ARG B N 1
ATOM 2037 C CA . ARG B 1 28 ? 0.651 26.734 12.859 1 90.38 28 ARG B CA 1
ATOM 2038 C C . ARG B 1 28 ? -0.404 26.875 11.766 1 90.38 28 ARG B C 1
ATOM 2040 O O . ARG B 1 28 ? -1.485 27.406 12.008 1 90.38 28 ARG B O 1
ATOM 2047 N N . LEU B 1 29 ? -0.093 26.422 10.578 1 94.69 29 LEU B N 1
ATOM 2048 C CA . LEU B 1 29 ? -1.037 26.484 9.461 1 94.69 29 LEU B CA 1
ATOM 2049 C C . LEU B 1 29 ? -2.297 25.688 9.781 1 94.69 29 LEU B C 1
ATOM 2051 O O . LEU B 1 29 ? -3.408 26.125 9.484 1 94.69 29 LEU B O 1
ATOM 2055 N N . ILE B 1 30 ? -2.141 24.5 10.359 1 94.44 30 ILE B N 1
ATOM 2056 C CA . ILE B 1 30 ? -3.27 23.672 10.742 1 94.44 30 ILE B CA 1
ATOM 2057 C C . ILE B 1 30 ? -4.133 24.406 11.766 1 94.44 30 ILE B C 1
ATOM 2059 O O . ILE B 1 30 ? -5.355 24.453 11.633 1 94.44 30 ILE B O 1
ATOM 2063 N N . ALA B 1 31 ? -3.492 24.953 12.773 1 90.75 31 ALA B N 1
ATOM 2064 C CA . ALA B 1 31 ? -4.195 25.672 13.836 1 90.75 31 ALA B CA 1
ATOM 2065 C C . ALA B 1 31 ? -4.988 26.844 13.266 1 90.75 31 ALA B C 1
ATOM 2067 O O . ALA B 1 31 ? -6.148 27.062 13.633 1 90.75 31 ALA B O 1
ATOM 2068 N N . GLU B 1 32 ? -4.352 27.578 12.43 1 92.69 32 GLU B N 1
ATOM 2069 C CA . GLU B 1 32 ? -5.008 28.719 11.812 1 92.69 32 GLU B CA 1
ATOM 2070 C C . GLU B 1 32 ? -6.215 28.297 10.984 1 92.69 32 GLU B C 1
ATOM 2072 O O . GLU B 1 32 ? -7.27 28.922 11.039 1 92.69 32 GLU B O 1
ATOM 2077 N N . ALA B 1 33 ? -6.031 27.266 10.219 1 95.19 33 ALA B N 1
ATOM 2078 C CA . ALA B 1 33 ? -7.133 26.734 9.414 1 95.19 33 ALA B CA 1
ATOM 2079 C C . ALA B 1 33 ? -8.305 26.312 10.297 1 95.19 33 ALA B C 1
ATOM 2081 O O . ALA B 1 33 ? -9.461 26.625 10 1 95.19 33 ALA B O 1
ATOM 2082 N N . LEU B 1 34 ? -8.039 25.625 11.352 1 93.62 34 LEU B N 1
ATOM 2083 C CA . LEU B 1 34 ? -9.062 25.172 12.281 1 93.62 34 LEU B CA 1
ATOM 2084 C C . LEU B 1 34 ? -9.797 26.344 12.898 1 93.62 34 LEU B C 1
ATOM 2086 O O . LEU B 1 34 ? -11.023 26.312 13.047 1 93.62 34 LEU B O 1
ATOM 2090 N N . GLU B 1 35 ? -9.086 27.359 13.258 1 92.19 35 GLU B N 1
ATOM 2091 C CA . GLU B 1 35 ? -9.688 28.562 13.828 1 92.19 35 GLU B CA 1
ATOM 2092 C C . GLU B 1 35 ? -10.609 29.234 12.828 1 92.19 35 GLU B C 1
ATOM 2094 O O . GLU B 1 35 ? -11.727 29.625 13.172 1 92.19 35 GLU B O 1
ATOM 2099 N N . GLU B 1 36 ? -10.117 29.375 11.656 1 95.12 36 GLU B N 1
ATOM 2100 C CA . GLU B 1 36 ? -10.906 30.016 10.609 1 95.12 36 GLU B CA 1
ATOM 2101 C C . GLU B 1 36 ? -12.203 29.266 10.359 1 95.12 36 GLU B C 1
ATOM 2103 O O . GLU B 1 36 ? -13.219 29.859 10.008 1 95.12 36 GLU B O 1
ATOM 2108 N N . LEU B 1 37 ? -12.156 27.984 10.578 1 95.25 37 LEU B N 1
ATOM 2109 C CA . LEU B 1 37 ? -13.32 27.156 10.32 1 95.25 37 LEU B CA 1
ATOM 2110 C C . LEU B 1 37 ? -14.156 26.984 11.586 1 95.25 37 LEU B C 1
ATOM 2112 O O . LEU B 1 37 ? -15.188 26.312 11.57 1 95.25 37 LEU B O 1
ATOM 2116 N N . GLY B 1 38 ? -13.695 27.578 12.68 1 92.62 38 GLY B N 1
ATOM 2117 C CA . GLY B 1 38 ? -14.406 27.484 13.945 1 92.62 38 GLY B CA 1
ATOM 2118 C C . GLY B 1 38 ? -14.383 26.094 14.539 1 92.62 38 GLY B C 1
ATOM 2119 O O . GLY B 1 38 ? -15.352 25.656 15.164 1 92.62 38 GLY B O 1
ATOM 2120 N N . GLN B 1 39 ? -13.352 25.328 14.227 1 91.56 39 GLN B N 1
ATOM 2121 C CA . GLN B 1 39 ? -13.289 23.938 14.641 1 91.56 39 GLN B CA 1
ATOM 2122 C C . GLN B 1 39 ? -12.125 23.688 15.602 1 91.56 39 GLN B C 1
ATOM 2124 O O . GLN B 1 39 ? -11.711 22.547 15.812 1 91.56 39 GLN B O 1
ATOM 2129 N N . ASP B 1 40 ? -11.562 24.703 16.188 1 87.44 40 ASP B N 1
ATOM 2130 C CA . ASP B 1 40 ? -10.359 24.609 17.016 1 87.44 40 ASP B CA 1
ATOM 2131 C C . ASP B 1 40 ? -10.664 23.953 18.359 1 87.44 40 ASP B C 1
ATOM 2133 O O . ASP B 1 40 ? -9.75 23.562 19.078 1 87.44 40 ASP B O 1
ATOM 2137 N N . LYS B 1 41 ? -11.93 23.641 18.656 1 87.12 41 LYS B N 1
ATOM 2138 C CA . LYS B 1 41 ? -12.305 22.969 19.891 1 87.12 41 LYS B CA 1
ATOM 2139 C C . LYS B 1 41 ? -12.922 21.609 19.594 1 87.12 41 LYS B C 1
ATOM 2141 O O . LYS B 1 41 ? -13.422 20.938 20.5 1 87.12 41 LYS B O 1
ATOM 2146 N N . ASN B 1 42 ? -12.883 21.156 18.422 1 90.25 42 ASN B N 1
ATOM 2147 C CA . ASN B 1 42 ? -13.508 19.922 17.953 1 90.25 42 ASN B CA 1
ATOM 2148 C C . ASN B 1 42 ? -12.547 19.078 17.141 1 90.25 42 ASN B C 1
ATOM 2150 O O . ASN B 1 42 ? -12.859 18.703 16 1 90.25 42 ASN B O 1
ATOM 2154 N N . ILE B 1 43 ? -11.367 18.859 17.703 1 91.62 43 ILE B N 1
ATOM 2155 C CA . ILE B 1 43 ? -10.344 18.188 16.922 1 91.62 43 ILE B CA 1
ATOM 2156 C C . ILE B 1 43 ? -9.625 17.156 17.797 1 91.62 43 ILE B C 1
ATOM 2158 O O . ILE B 1 43 ? -9.375 17.406 18.984 1 91.62 43 ILE B O 1
ATOM 2162 N N . ILE B 1 44 ? -9.367 16 17.281 1 91.5 44 ILE B N 1
ATOM 2163 C CA . ILE B 1 44 ? -8.492 14.984 17.844 1 91.5 44 ILE B CA 1
ATOM 2164 C C . ILE B 1 44 ? -7.352 14.68 16.891 1 91.5 44 ILE B C 1
ATOM 2166 O O . ILE B 1 44 ? -7.578 14.414 15.703 1 91.5 44 ILE B O 1
ATOM 2170 N N . PHE B 1 45 ? -6.16 14.703 17.375 1 92.44 45 PHE B N 1
ATOM 2171 C CA . PHE B 1 45 ? -4.992 14.391 16.562 1 92.44 45 PHE B CA 1
ATOM 2172 C C . PHE B 1 45 ? -4.555 12.945 16.781 1 92.44 45 PHE B C 1
ATOM 2174 O O . PHE B 1 45 ? -4.449 12.484 17.922 1 92.44 45 PHE B O 1
ATOM 2181 N N . GLY B 1 46 ? -4.422 12.188 15.711 1 93.12 46 GLY B N 1
ATOM 2182 C CA . GLY B 1 46 ? -3.607 10.984 15.719 1 93.12 46 GLY B CA 1
ATOM 2183 C C . GLY B 1 46 ? -2.166 11.234 15.32 1 93.12 46 GLY B C 1
ATOM 2184 O O . GLY B 1 46 ? -1.878 11.492 14.148 1 93.12 46 GLY B O 1
ATOM 2185 N N . ILE B 1 47 ? -1.292 11.094 16.234 1 92.25 47 ILE B N 1
ATOM 2186 C CA . ILE B 1 47 ? 0.09 11.508 16.031 1 92.25 47 ILE B CA 1
ATOM 2187 C C . ILE B 1 47 ? 0.966 10.273 15.789 1 92.25 47 ILE B C 1
ATOM 2189 O O . ILE B 1 47 ? 0.993 9.359 16.609 1 92.25 47 ILE B O 1
ATOM 2193 N N . GLY B 1 48 ? 1.642 10.227 14.688 1 92.75 48 GLY B N 1
ATOM 2194 C CA . GLY B 1 48 ? 2.578 9.156 14.391 1 92.75 48 GLY B CA 1
ATOM 2195 C C . GLY B 1 48 ? 3.848 9.227 15.219 1 92.75 48 GLY B C 1
ATOM 2196 O O . GLY B 1 48 ? 4.055 10.188 15.969 1 92.75 48 GLY B O 1
ATOM 2197 N N . VAL B 1 49 ? 4.711 8.234 15.031 1 89.25 49 VAL B N 1
ATOM 2198 C CA . VAL B 1 49 ? 5.969 8.18 15.766 1 89.25 49 VAL B CA 1
ATOM 2199 C C . VAL B 1 49 ? 7.066 8.867 14.953 1 89.25 49 VAL B C 1
ATOM 2201 O O . VAL B 1 49 ? 7.16 8.672 13.742 1 89.25 49 VAL B O 1
ATOM 2204 N N . GLY B 1 50 ? 7.879 9.688 15.531 1 90.81 50 GLY B N 1
ATOM 2205 C CA . GLY B 1 50 ? 8.938 10.5 14.945 1 90.81 50 GLY B CA 1
ATOM 2206 C C . GLY B 1 50 ? 8.938 11.93 15.453 1 90.81 50 GLY B C 1
ATOM 2207 O O . GLY B 1 50 ? 8.531 12.195 16.578 1 90.81 50 GLY B O 1
ATOM 2208 N N . CYS B 1 51 ? 9.422 12.859 14.57 1 86.75 51 CYS B N 1
ATOM 2209 C CA . CYS B 1 51 ? 9.414 14.266 14.953 1 86.75 51 CYS B CA 1
ATOM 2210 C C . CYS B 1 51 ? 7.992 14.758 15.203 1 86.75 51 CYS B C 1
ATOM 2212 O O . CYS B 1 51 ? 7.781 15.688 15.984 1 86.75 51 CYS B O 1
ATOM 2214 N N . SER B 1 52 ? 7.078 14.078 14.555 1 85.12 52 SER B N 1
ATOM 2215 C CA . SER B 1 52 ? 5.672 14.422 14.734 1 85.12 52 SER B CA 1
ATOM 2216 C C . SER B 1 52 ? 5.246 14.273 16.188 1 85.12 52 SER B C 1
ATOM 2218 O O . SER B 1 52 ? 4.316 14.945 16.641 1 85.12 52 SER B O 1
ATOM 2220 N N . SER B 1 53 ? 5.859 13.359 16.922 1 80.12 53 SER B N 1
ATOM 2221 C CA . SER B 1 53 ? 5.5 13.086 18.312 1 80.12 53 SER B CA 1
ATOM 2222 C C . SER B 1 53 ? 5.723 14.312 19.188 1 80.12 53 SER B C 1
ATOM 2224 O O . SER B 1 53 ? 5.152 14.414 20.281 1 80.12 53 SER B O 1
ATOM 2226 N N . LEU B 1 54 ? 6.531 15.211 18.75 1 74.31 54 LEU B N 1
ATOM 2227 C CA . LEU B 1 54 ? 6.852 16.406 19.531 1 74.31 54 LEU B CA 1
ATOM 2228 C C . LEU B 1 54 ? 5.672 17.375 19.547 1 74.31 54 LEU B C 1
ATOM 2230 O O . LEU B 1 54 ? 5.637 18.297 20.359 1 74.31 54 LEU B O 1
ATOM 2234 N N . LEU B 1 55 ? 4.715 17.094 18.734 1 73.69 55 LEU B N 1
ATOM 2235 C CA . LEU B 1 55 ? 3.492 17.891 18.734 1 73.69 55 LEU B CA 1
ATOM 2236 C C . LEU B 1 55 ? 2.695 17.656 20.016 1 73.69 55 LEU B C 1
ATOM 2238 O O . LEU B 1 55 ? 1.947 18.531 20.453 1 73.69 55 LEU B O 1
ATOM 2242 N N . GLY B 1 56 ? 2.699 16.609 20.562 1 65.25 56 GLY B N 1
ATOM 2243 C CA . GLY B 1 56 ? 1.883 16.219 21.688 1 65.25 56 GLY B CA 1
ATOM 2244 C C . GLY B 1 56 ? 2.033 17.141 22.891 1 65.25 56 GLY B C 1
ATOM 2245 O O . GLY B 1 56 ? 1.051 17.453 23.562 1 65.25 56 GLY B O 1
ATOM 2246 N N . GLY B 1 57 ? 3.15 17.578 23.031 1 61.56 57 GLY B N 1
ATOM 2247 C CA . GLY B 1 57 ? 3.377 18.391 24.203 1 61.56 57 GLY B CA 1
ATOM 2248 C C . GLY B 1 57 ? 2.822 19.797 24.078 1 61.56 57 GLY B C 1
ATOM 2249 O O . GLY B 1 57 ? 2.59 20.484 25.078 1 61.56 57 GLY B O 1
ATOM 2250 N N . GLY B 1 58 ? 2.471 20.094 22.875 1 58.41 58 GLY B N 1
ATOM 2251 C CA . GLY B 1 58 ? 2.15 21.5 22.672 1 58.41 58 GLY B CA 1
ATOM 2252 C C . GLY B 1 58 ? 0.71 21.734 22.266 1 58.41 58 GLY B C 1
ATOM 2253 O O . GLY B 1 58 ? 0.26 22.875 22.172 1 58.41 58 GLY B O 1
ATOM 2254 N N . LEU B 1 59 ? 0.065 20.688 22.062 1 67.38 59 LEU B N 1
ATOM 2255 C CA . LEU B 1 59 ? -1.286 20.875 21.547 1 67.38 59 LEU B CA 1
ATOM 2256 C C . LEU B 1 59 ? -2.307 20.875 22.672 1 67.38 59 LEU B C 1
ATOM 2258 O O . LEU B 1 59 ? -2.248 20.031 23.578 1 67.38 59 LEU B O 1
ATOM 2262 N N . ASN B 1 60 ? -3.102 21.891 22.703 1 68.06 60 ASN B N 1
ATOM 2263 C CA . ASN B 1 60 ? -4.215 21.953 23.641 1 68.06 60 ASN B CA 1
ATOM 2264 C C . ASN B 1 60 ? -5.465 21.297 23.078 1 68.06 60 ASN B C 1
ATOM 2266 O O . ASN B 1 60 ? -6.512 21.938 22.953 1 68.06 60 ASN B O 1
ATOM 2270 N N . THR B 1 61 ? -5.336 20.172 22.547 1 71.94 61 THR B N 1
ATOM 2271 C CA . THR B 1 61 ? -6.43 19.375 22.016 1 71.94 61 THR B CA 1
ATOM 2272 C C . THR B 1 61 ? -6.273 17.906 22.391 1 71.94 61 THR B C 1
ATOM 2274 O O . THR B 1 61 ? -5.227 17.5 22.891 1 71.94 61 THR B O 1
ATOM 2277 N N . ASP B 1 62 ? -7.367 17.156 22.312 1 77.75 62 ASP B N 1
ATOM 2278 C CA . ASP B 1 62 ? -7.25 15.703 22.469 1 77.75 62 ASP B CA 1
ATOM 2279 C C . ASP B 1 62 ? -6.301 15.117 21.422 1 77.75 62 ASP B C 1
ATOM 2281 O O . ASP B 1 62 ? -6.27 15.57 20.281 1 77.75 62 ASP B O 1
ATOM 2285 N N . ARG B 1 63 ? -5.406 14.305 21.938 1 78.44 63 ARG B N 1
ATOM 2286 C CA . ARG B 1 63 ? -4.422 13.688 21.062 1 78.44 63 ARG B CA 1
ATOM 2287 C C . ARG B 1 63 ? -4.129 12.25 21.484 1 78.44 63 ARG B C 1
ATOM 2289 O O . ARG B 1 63 ? -4.293 11.898 22.656 1 78.44 63 ARG B O 1
ATOM 2296 N N . GLN B 1 64 ? -3.824 11.453 20.531 1 81.56 64 GLN B N 1
ATOM 2297 C CA . GLN B 1 64 ? -3.365 10.094 20.781 1 81.56 64 GLN B CA 1
ATOM 2298 C C . GLN B 1 64 ? -2.088 9.797 20 1 81.56 64 GLN B C 1
ATOM 2300 O O . GLN B 1 64 ? -2.045 9.977 18.781 1 81.56 64 GLN B O 1
ATOM 2305 N N . HIS B 1 65 ? -1.096 9.414 20.766 1 83.31 65 HIS B N 1
ATOM 2306 C CA . HIS B 1 65 ? 0.091 8.875 20.109 1 83.31 65 HIS B CA 1
ATOM 2307 C C . HIS B 1 65 ? -0.153 7.453 19.609 1 83.31 65 HIS B C 1
ATOM 2309 O O . HIS B 1 65 ? -0.561 6.582 20.375 1 83.31 65 HIS B O 1
ATOM 2315 N N . CYS B 1 66 ? 0.119 7.285 18.359 1 87.81 66 CYS B N 1
ATOM 2316 C CA . CYS B 1 66 ? -0.171 6.004 17.719 1 87.81 66 CYS B CA 1
ATOM 2317 C C . CYS B 1 66 ? 1.082 5.141 17.641 1 87.81 66 CYS B C 1
ATOM 2319 O O . CYS B 1 66 ? 2.197 5.66 17.594 1 87.81 66 CYS B O 1
ATOM 2321 N N . PRO B 1 67 ? 0.891 3.758 17.656 1 85.69 67 PRO B N 1
ATOM 2322 C CA . PRO B 1 67 ? 2.059 2.938 17.328 1 85.69 67 PRO B CA 1
ATOM 2323 C C . PRO B 1 67 ? 2.662 3.289 15.961 1 85.69 67 PRO B C 1
ATOM 2325 O O . PRO B 1 67 ? 1.951 3.76 15.07 1 85.69 67 PRO B O 1
ATOM 2328 N N . HIS B 1 68 ? 3.959 3.084 15.906 1 88.75 68 HIS B N 1
ATOM 2329 C CA . HIS B 1 68 ? 4.699 3.475 14.711 1 88.75 68 HIS B CA 1
ATOM 2330 C C . HIS B 1 68 ? 4.043 2.926 13.445 1 88.75 68 HIS B C 1
ATOM 2332 O O . HIS B 1 68 ? 3.807 1.721 13.344 1 88.75 68 HIS B O 1
ATOM 2338 N N . GLY B 1 69 ? 3.684 3.82 12.586 1 91.94 69 GLY B N 1
ATOM 2339 C CA . GLY B 1 69 ? 3.109 3.467 11.297 1 91.94 69 GLY B CA 1
ATOM 2340 C C . GLY B 1 69 ? 1.63 3.145 11.375 1 91.94 69 GLY B C 1
ATOM 2341 O O . GLY B 1 69 ? 1.009 2.816 10.359 1 91.94 69 GLY B O 1
ATOM 2342 N N . ARG B 1 70 ? 0.994 3.338 12.477 1 93 70 ARG B N 1
ATOM 2343 C CA . ARG B 1 70 ? -0.367 2.834 12.625 1 93 70 ARG B CA 1
ATOM 2344 C C . ARG B 1 70 ? -1.362 3.979 12.781 1 93 70 ARG B C 1
ATOM 2346 O O . ARG B 1 70 ? -2.512 3.762 13.164 1 93 70 ARG B O 1
ATOM 2353 N N . ALA B 1 71 ? -0.962 5.176 12.516 1 94 71 ALA B N 1
ATOM 2354 C CA . ALA B 1 71 ? -1.856 6.32 12.672 1 94 71 ALA B CA 1
ATOM 2355 C C . ALA B 1 71 ? -3.098 6.172 11.797 1 94 71 ALA B C 1
ATOM 2357 O O . ALA B 1 71 ? -4.199 6.555 12.203 1 94 71 ALA B O 1
ATOM 2358 N N . GLY B 1 72 ? -2.939 5.652 10.602 1 94.38 72 GLY B N 1
ATOM 2359 C CA . GLY B 1 72 ? -4.082 5.438 9.727 1 94.38 72 GLY B CA 1
ATOM 2360 C C . GLY B 1 72 ? -5.141 4.539 10.336 1 94.38 72 GLY B C 1
ATOM 2361 O O . GLY B 1 72 ? -6.336 4.824 10.234 1 94.38 72 GLY B O 1
ATOM 2362 N N . ALA B 1 73 ? -4.711 3.473 10.914 1 93.69 73 ALA B N 1
ATOM 2363 C CA . ALA B 1 73 ? -5.637 2.537 11.555 1 93.69 73 ALA B CA 1
ATOM 2364 C C . ALA B 1 73 ? -6.293 3.166 12.781 1 93.69 73 ALA B C 1
ATOM 2366 O O . ALA B 1 73 ? -7.504 3.035 12.977 1 93.69 73 ALA B O 1
ATOM 2367 N N . VAL B 1 74 ? -5.508 3.83 13.594 1 95.38 74 VAL B N 1
ATOM 2368 C CA . VAL B 1 74 ? -6.012 4.449 14.812 1 95.38 74 VAL B CA 1
ATOM 2369 C C . VAL B 1 74 ? -7.031 5.531 14.461 1 95.38 74 VAL B C 1
ATOM 2371 O O . VAL B 1 74 ? -8.125 5.566 15.031 1 95.38 74 VAL B O 1
ATOM 2374 N N . CYS B 1 75 ? -6.719 6.383 13.508 1 96.31 75 CYS B N 1
ATOM 2375 C CA . CYS B 1 75 ? -7.598 7.48 13.117 1 96.31 75 CYS B CA 1
ATOM 2376 C C . CYS B 1 75 ? -8.875 6.953 12.477 1 96.31 75 CYS B C 1
ATOM 2378 O O . CYS B 1 75 ? -9.938 7.562 12.609 1 96.31 75 CYS B O 1
ATOM 2380 N N . THR B 1 76 ? -8.773 5.852 11.766 1 95.31 76 THR B N 1
ATOM 2381 C CA . THR B 1 76 ? -9.969 5.195 11.242 1 95.31 76 THR B CA 1
ATOM 2382 C C . THR B 1 76 ? -10.93 4.852 12.375 1 95.31 76 THR B C 1
ATOM 2384 O O . THR B 1 76 ? -12.117 5.18 12.312 1 95.31 76 THR B O 1
ATOM 2387 N N . GLY B 1 77 ? -10.391 4.195 13.414 1 94.25 77 GLY B N 1
ATOM 2388 C CA . GLY B 1 77 ? -11.211 3.869 14.562 1 94.25 77 GLY B CA 1
ATOM 2389 C C . GLY B 1 77 ? -11.773 5.094 15.258 1 94.25 77 GLY B C 1
ATOM 2390 O O . GLY B 1 77 ? -12.961 5.137 15.594 1 94.25 77 GLY B O 1
ATOM 2391 N N . MET B 1 78 ? -10.977 6.09 15.438 1 93.69 78 MET B N 1
ATOM 2392 C CA . MET B 1 78 ? -11.375 7.324 16.109 1 93.69 78 MET B CA 1
ATOM 2393 C C . MET B 1 78 ? -12.531 7.992 15.375 1 93.69 78 MET B C 1
ATOM 2395 O O . MET B 1 78 ? -13.516 8.406 16 1 93.69 78 MET B O 1
ATOM 2399 N N . LYS B 1 79 ? -12.422 8.086 14.047 1 95.19 79 LYS B N 1
ATOM 2400 C CA . LYS B 1 79 ? -13.445 8.773 13.258 1 95.19 79 LYS B CA 1
ATOM 2401 C C . LYS B 1 79 ? -14.758 8 13.273 1 95.19 79 LYS B C 1
ATOM 2403 O O . LYS B 1 79 ? -15.836 8.602 13.383 1 95.19 79 LYS B O 1
ATOM 2408 N N . ARG B 1 80 ? -14.719 6.738 13.195 1 93.19 80 ARG B N 1
ATOM 2409 C CA . ARG B 1 80 ? -15.93 5.926 13.141 1 93.19 80 ARG B CA 1
ATOM 2410 C C . ARG B 1 80 ? -16.672 5.961 14.469 1 93.19 80 ARG B C 1
ATOM 2412 O O . ARG B 1 80 ? -17.906 5.887 14.508 1 93.19 80 ARG B O 1
ATOM 2419 N N . VAL B 1 81 ? -15.961 6.148 15.586 1 93.56 81 VAL B N 1
ATOM 2420 C CA . VAL B 1 81 ? -16.594 6.18 16.906 1 93.56 81 VAL B CA 1
ATOM 2421 C C . VAL B 1 81 ? -16.984 7.613 17.25 1 93.56 81 VAL B C 1
ATOM 2423 O O . VAL B 1 81 ? -17.875 7.836 18.078 1 93.56 81 VAL B O 1
ATOM 2426 N N . ASN B 1 82 ? -16.266 8.617 16.641 1 92.94 82 ASN B N 1
ATOM 2427 C CA . ASN B 1 82 ? -16.531 10.039 16.828 1 92.94 82 ASN B CA 1
ATOM 2428 C C . ASN B 1 82 ? -16.797 10.75 15.508 1 92.94 82 ASN B C 1
ATOM 2430 O O . ASN B 1 82 ? -16.016 11.617 15.094 1 92.94 82 ASN B O 1
ATOM 2434 N N . PRO B 1 83 ? -17.906 10.531 14.883 1 92.69 83 PRO B N 1
ATOM 2435 C CA . PRO B 1 83 ? -18.141 11.023 13.523 1 92.69 83 PRO B CA 1
ATOM 2436 C C . PRO B 1 83 ? -18.25 12.547 13.461 1 92.69 83 PRO B C 1
ATOM 2438 O O . PRO B 1 83 ? -18.016 13.141 12.406 1 92.69 83 PRO B O 1
ATOM 2441 N N . ASP B 1 84 ? -18.438 13.188 14.609 1 93.38 84 ASP B N 1
ATOM 2442 C CA . ASP B 1 84 ? -18.672 14.625 14.602 1 93.38 84 ASP B CA 1
ATOM 2443 C C . ASP B 1 84 ? -17.375 15.391 14.859 1 93.38 84 ASP B C 1
ATOM 2445 O O . ASP B 1 84 ? -17.312 16.609 14.641 1 93.38 84 ASP B O 1
ATOM 2449 N N . ASN B 1 85 ? -16.391 14.719 15.312 1 94.5 85 ASN B N 1
ATOM 2450 C CA . ASN B 1 85 ? -15.109 15.359 15.562 1 94.5 85 ASN B CA 1
ATOM 2451 C C . ASN B 1 85 ? -14.25 15.406 14.297 1 94.5 85 ASN B C 1
ATOM 2453 O O . ASN B 1 85 ? -14.367 14.531 13.438 1 94.5 85 ASN B O 1
ATOM 2457 N N . ILE B 1 86 ? -13.453 16.422 14.258 1 95.81 86 ILE B N 1
ATOM 2458 C CA . ILE B 1 86 ? -12.383 16.453 13.266 1 95.81 86 ILE B CA 1
ATOM 2459 C C . ILE B 1 86 ? -11.234 15.547 13.719 1 95.81 86 ILE B C 1
ATOM 2461 O O . ILE B 1 86 ? -10.836 15.594 14.891 1 95.81 86 ILE B O 1
ATOM 2465 N N . ILE B 1 87 ? -10.828 14.688 12.883 1 96.19 87 ILE B N 1
ATOM 2466 C CA . ILE B 1 87 ? -9.688 13.812 13.148 1 96.19 87 ILE B CA 1
ATOM 2467 C C . ILE B 1 87 ? -8.578 14.102 12.141 1 96.19 87 ILE B C 1
ATOM 2469 O O . ILE B 1 87 ? -8.805 14.109 10.93 1 96.19 87 ILE B O 1
ATOM 2473 N N . ILE B 1 88 ? -7.375 14.398 12.633 1 96.44 88 ILE B N 1
ATOM 2474 C CA . ILE B 1 88 ? -6.219 14.641 11.781 1 96.44 88 ILE B CA 1
ATOM 2475 C C . ILE B 1 88 ? -5.09 13.68 12.156 1 96.44 88 ILE B C 1
ATOM 2477 O O . ILE B 1 88 ? -4.629 13.672 13.305 1 96.44 88 ILE B O 1
ATOM 2481 N N . SER B 1 89 ? -4.746 12.828 11.227 1 96.88 89 SER B N 1
ATOM 2482 C CA . SER B 1 89 ? -3.494 12.102 11.375 1 96.88 89 SER B CA 1
ATOM 2483 C C . SER B 1 89 ? -2.299 12.977 11.008 1 96.88 89 SER B C 1
ATOM 2485 O O . SER B 1 89 ? -2.266 13.562 9.922 1 96.88 89 SER B O 1
ATOM 2487 N N . TYR B 1 90 ? -1.371 13.141 11.875 1 95.88 90 TYR B N 1
ATOM 2488 C CA . TYR B 1 90 ? -0.141 13.898 11.672 1 95.88 90 TYR B CA 1
ATOM 2489 C C . TYR B 1 90 ? 1.077 12.984 11.727 1 95.88 90 TYR B C 1
ATOM 2491 O O . TYR B 1 90 ? 1.415 12.453 12.789 1 95.88 90 TYR B O 1
ATOM 2499 N N . GLN B 1 91 ? 1.767 12.789 10.594 1 96.69 91 GLN B N 1
ATOM 2500 C CA . GLN B 1 91 ? 2.807 11.773 10.484 1 96.69 91 GLN B CA 1
ATOM 2501 C C . GLN B 1 91 ? 4.012 12.297 9.711 1 96.69 91 GLN B C 1
ATOM 2503 O O . GLN B 1 91 ? 3.893 13.25 8.938 1 96.69 91 GLN B O 1
ATOM 2508 N N . GLY B 1 92 ? 5.18 11.734 10.023 1 96.81 92 GLY B N 1
ATOM 2509 C CA . GLY B 1 92 ? 6.32 11.875 9.133 1 96.81 92 GLY B CA 1
ATOM 2510 C C . GLY B 1 92 ? 6.27 10.922 7.945 1 96.81 92 GLY B C 1
ATOM 2511 O O . GLY B 1 92 ? 5.531 9.938 7.965 1 96.81 92 GLY B O 1
ATOM 2512 N N . ASP B 1 93 ? 7.078 11.242 6.961 1 96.62 93 ASP B N 1
ATOM 2513 C CA . ASP B 1 93 ? 7.094 10.414 5.758 1 96.62 93 ASP B CA 1
ATOM 2514 C C . ASP B 1 93 ? 7.48 8.977 6.086 1 96.62 93 ASP B C 1
ATOM 2516 O O . ASP B 1 93 ? 6.883 8.031 5.566 1 96.62 93 ASP B O 1
ATOM 2520 N N . GLY B 1 94 ? 8.508 8.758 6.934 1 95.75 94 GLY B N 1
ATOM 2521 C CA . GLY B 1 94 ? 8.867 7.398 7.316 1 95.75 94 GLY B CA 1
ATOM 2522 C C . GLY B 1 94 ? 7.742 6.652 8 1 95.75 94 GLY B C 1
ATOM 2523 O O . GLY B 1 94 ? 7.488 5.484 7.699 1 95.75 94 GLY B O 1
ATOM 2524 N N . ASP B 1 95 ? 7.121 7.32 8.914 1 96.12 95 ASP B N 1
ATOM 2525 C CA . ASP B 1 95 ? 6.012 6.738 9.664 1 96.12 95 ASP B CA 1
ATOM 2526 C C . ASP B 1 95 ? 4.855 6.363 8.742 1 96.12 95 ASP B C 1
ATOM 2528 O O . ASP B 1 95 ? 4.281 5.281 8.859 1 96.12 95 ASP B O 1
ATOM 2532 N N . ALA B 1 96 ? 4.543 7.195 7.762 1 97.12 96 ALA B N 1
ATOM 2533 C CA . ALA B 1 96 ? 3.365 7.031 6.914 1 97.12 96 ALA B CA 1
ATOM 2534 C C . ALA B 1 96 ? 3.662 6.105 5.738 1 97.12 96 ALA B C 1
ATOM 2536 O O . ALA B 1 96 ? 2.82 5.289 5.355 1 97.12 96 ALA B O 1
ATOM 2537 N N . TYR B 1 97 ? 4.891 6.273 5.133 1 96.5 97 TYR B N 1
ATOM 2538 C CA . TYR B 1 97 ? 5.113 5.672 3.824 1 96.5 97 TYR B CA 1
ATOM 2539 C C . TYR B 1 97 ? 6 4.438 3.936 1 96.5 97 TYR B C 1
ATOM 2541 O O . TYR B 1 97 ? 6.082 3.635 3.004 1 96.5 97 TYR B O 1
ATOM 2549 N N . SER B 1 98 ? 6.781 4.297 4.953 1 94.38 98 SER B N 1
ATOM 2550 C CA . SER B 1 98 ? 7.656 3.139 5.113 1 94.38 98 SER B CA 1
ATOM 2551 C C . SER B 1 98 ? 7.051 2.123 6.078 1 94.38 98 SER B C 1
ATOM 2553 O O . SER B 1 98 ? 6.34 1.21 5.664 1 94.38 98 SER B O 1
ATOM 2555 N N . ILE B 1 99 ? 7.082 2.467 7.312 1 92.88 99 ILE B N 1
ATOM 2556 C CA . ILE B 1 99 ? 6.582 1.536 8.32 1 92.88 99 ILE B CA 1
ATOM 2557 C C . ILE B 1 99 ? 5.062 1.454 8.234 1 92.88 99 ILE B C 1
ATOM 2559 O O . ILE B 1 99 ? 4.473 0.403 8.5 1 92.88 99 ILE B O 1
ATOM 2563 N N . GLY B 1 100 ? 4.422 2.502 7.828 1 95.06 100 GLY B N 1
ATOM 2564 C CA . GLY B 1 100 ? 2.969 2.578 7.855 1 95.06 100 GLY B CA 1
ATOM 2565 C C . GLY B 1 100 ? 2.346 2.514 6.473 1 95.06 100 GLY B C 1
ATOM 2566 O O . GLY B 1 100 ? 1.225 2.986 6.27 1 95.06 100 GLY B O 1
ATOM 2567 N N . ILE B 1 101 ? 3.033 1.964 5.5 1 95.12 101 ILE B N 1
ATOM 2568 C CA . ILE B 1 101 ? 2.547 2.004 4.125 1 95.12 101 ILE B CA 1
ATOM 2569 C C . ILE B 1 101 ? 1.229 1.238 4.02 1 95.12 101 ILE B C 1
ATOM 2571 O O . ILE B 1 101 ? 0.327 1.641 3.281 1 95.12 101 ILE B O 1
ATOM 2575 N N . GLY B 1 102 ? 1.108 0.145 4.758 1 94.25 102 GLY B N 1
ATOM 2576 C CA . GLY B 1 102 ? -0.128 -0.622 4.75 1 94.25 102 GLY B CA 1
ATOM 2577 C C . GLY B 1 102 ? -1.312 0.151 5.301 1 94.25 102 GLY B C 1
ATOM 2578 O O . GLY B 1 102 ? -2.369 0.212 4.668 1 94.25 102 GLY B O 1
ATOM 2579 N N . GLU B 1 103 ? -1.142 0.771 6.422 1 95 103 GLU B N 1
ATOM 2580 C CA . GLU B 1 103 ? -2.217 1.492 7.094 1 95 103 GLU B CA 1
ATOM 2581 C C . GLU B 1 103 ? -2.582 2.768 6.34 1 95 103 GLU B C 1
ATOM 2583 O O . GLU B 1 103 ? -3.758 3.131 6.258 1 95 103 GLU B O 1
ATOM 2588 N N . SER B 1 104 ? -1.544 3.439 5.84 1 96.69 104 SER B N 1
ATOM 2589 C CA . SER B 1 104 ? -1.81 4.641 5.055 1 96.69 104 SER B CA 1
ATOM 2590 C C . SER B 1 104 ? -2.574 4.309 3.777 1 96.69 104 SER B C 1
ATOM 2592 O O . SER B 1 104 ? -3.535 4.996 3.426 1 96.69 104 SER B O 1
ATOM 2594 N N . THR B 1 105 ? -2.166 3.244 3.133 1 95.75 105 THR B N 1
ATOM 2595 C CA . THR B 1 105 ? -2.842 2.791 1.923 1 95.75 105 THR B CA 1
ATOM 2596 C C . THR B 1 105 ? -4.281 2.383 2.227 1 95.75 105 THR B C 1
ATOM 2598 O O . THR B 1 105 ? -5.203 2.756 1.5 1 95.75 105 THR B O 1
ATOM 2601 N N . SER B 1 106 ? -4.465 1.672 3.285 1 95.44 106 SER B N 1
ATOM 2602 C CA . SER B 1 106 ? -5.785 1.171 3.646 1 95.44 106 SER B CA 1
ATOM 2603 C C . SER B 1 106 ? -6.75 2.316 3.936 1 95.44 106 SER B C 1
ATOM 2605 O O . SER B 1 106 ? -7.93 2.248 3.576 1 95.44 106 SER B O 1
ATOM 2607 N N . ALA B 1 107 ? -6.27 3.334 4.605 1 96.56 107 ALA B N 1
ATOM 2608 C CA . ALA B 1 107 ? -7.117 4.484 4.902 1 96.56 107 ALA B CA 1
ATOM 2609 C C . ALA B 1 107 ? -7.594 5.164 3.619 1 96.56 107 ALA B C 1
ATOM 2611 O O . ALA B 1 107 ? -8.773 5.496 3.486 1 96.56 107 ALA B O 1
ATOM 2612 N N . ALA B 1 108 ? -6.633 5.359 2.701 1 96.81 108 ALA B N 1
ATOM 2613 C CA . ALA B 1 108 ? -6.973 5.969 1.42 1 96.81 108 ALA B CA 1
ATOM 2614 C C . ALA B 1 108 ? -7.902 5.07 0.61 1 96.81 108 ALA B C 1
ATOM 2616 O O . ALA B 1 108 ? -8.883 5.539 0.026 1 96.81 108 ALA B O 1
ATOM 2617 N N . TYR B 1 109 ? -7.594 3.793 0.664 1 95.69 109 TYR B N 1
ATOM 2618 C CA . TYR B 1 109 ? -8.352 2.783 -0.066 1 95.69 109 TYR B CA 1
ATOM 2619 C C . TYR B 1 109 ? -9.812 2.779 0.364 1 95.69 109 TYR B C 1
ATOM 2621 O O . TYR B 1 109 ? -10.711 2.686 -0.474 1 95.69 109 TYR B O 1
ATOM 2629 N N . ARG B 1 110 ? -10.078 2.91 1.597 1 95.56 110 ARG B N 1
ATOM 2630 C CA . ARG B 1 110 ? -11.43 2.812 2.143 1 95.56 110 ARG B CA 1
ATOM 2631 C C . ARG B 1 110 ? -12.125 4.172 2.129 1 95.56 110 ARG B C 1
ATOM 2633 O O . ARG B 1 110 ? -13.273 4.289 2.559 1 95.56 110 ARG B O 1
ATOM 2640 N N . ASN B 1 111 ? -11.375 5.199 1.722 1 96.25 111 ASN B N 1
ATOM 2641 C CA . ASN B 1 111 ? -11.938 6.547 1.695 1 96.25 111 ASN B CA 1
ATOM 2642 C C . ASN B 1 111 ? -12.438 6.969 3.072 1 96.25 111 ASN B C 1
ATOM 2644 O O . ASN B 1 111 ? -13.578 7.43 3.207 1 96.25 111 ASN B O 1
ATOM 2648 N N . GLU B 1 112 ? -11.609 6.73 4.031 1 95.81 112 GLU B N 1
ATOM 2649 C CA . GLU B 1 112 ? -11.984 7.066 5.402 1 95.81 112 GLU B CA 1
ATOM 2650 C C . GLU B 1 112 ? -12.227 8.562 5.555 1 95.81 112 GLU B C 1
ATOM 2652 O O . GLU B 1 112 ? -11.594 9.375 4.879 1 95.81 112 GLU B O 1
ATOM 2657 N N . HIS B 1 113 ? -13.062 8.945 6.504 1 96.12 113 HIS B N 1
ATOM 2658 C CA . HIS B 1 113 ? -13.523 10.328 6.594 1 96.12 113 HIS B CA 1
ATOM 2659 C C . HIS B 1 113 ? -12.656 11.133 7.551 1 96.12 113 HIS B C 1
ATOM 2661 O O . HIS B 1 113 ? -13.172 11.836 8.422 1 96.12 113 HIS B O 1
ATOM 2667 N N . PHE B 1 114 ? -11.367 11.078 7.398 1 97.5 114 PHE B N 1
ATOM 2668 C CA . PHE B 1 114 ? -10.492 11.93 8.188 1 97.5 114 PHE B CA 1
ATOM 2669 C C . PHE B 1 114 ? -9.383 12.516 7.312 1 97.5 114 PHE B C 1
ATOM 2671 O O . PHE B 1 114 ? -9.281 12.188 6.129 1 97.5 114 PHE B O 1
ATOM 2678 N N . THR B 1 115 ? -8.648 13.469 7.871 1 98.5 115 THR B N 1
ATOM 2679 C CA . THR B 1 115 ? -7.59 14.172 7.152 1 98.5 115 THR B CA 1
ATOM 2680 C C . THR B 1 115 ? -6.215 13.672 7.59 1 98.5 115 THR B C 1
ATOM 2682 O O . THR B 1 115 ? -5.957 13.523 8.789 1 98.5 115 THR B O 1
ATOM 2685 N N . THR B 1 116 ? -5.426 13.344 6.621 1 98.62 116 THR B N 1
ATOM 2686 C CA . THR B 1 116 ? -4.039 12.984 6.906 1 98.62 116 THR B CA 1
ATOM 2687 C C . THR B 1 116 ? -3.088 14.07 6.422 1 98.62 116 THR B C 1
ATOM 2689 O O . THR B 1 116 ? -3.191 14.531 5.285 1 98.62 116 THR B O 1
ATOM 2692 N N . ILE B 1 117 ? -2.221 14.484 7.297 1 98.44 117 ILE B N 1
ATOM 2693 C CA . ILE B 1 117 ? -1.138 15.406 6.973 1 98.44 117 ILE B CA 1
ATOM 2694 C C . ILE B 1 117 ? 0.209 14.719 7.191 1 98.44 117 ILE B C 1
ATOM 2696 O O . ILE B 1 117 ? 0.504 14.258 8.297 1 98.44 117 ILE B O 1
ATOM 2700 N N . VAL B 1 118 ? 1.009 14.641 6.145 1 98.56 118 VAL B N 1
ATOM 2701 C CA . VAL B 1 118 ? 2.303 13.977 6.227 1 98.56 118 VAL B CA 1
ATOM 2702 C C . VAL B 1 118 ? 3.422 14.984 5.969 1 98.56 118 VAL B C 1
ATOM 2704 O O . VAL B 1 118 ? 3.387 15.719 4.977 1 98.56 118 VAL B O 1
ATOM 2707 N N . ILE B 1 119 ? 4.375 15.031 6.828 1 98.12 119 ILE B N 1
ATOM 2708 C CA . ILE B 1 119 ? 5.562 15.859 6.66 1 98.12 119 ILE B CA 1
ATOM 2709 C C . ILE B 1 119 ? 6.648 15.062 5.938 1 98.12 119 ILE B C 1
ATOM 2711 O O . ILE B 1 119 ? 7.102 14.031 6.434 1 98.12 119 ILE B O 1
ATOM 2715 N N . ASN B 1 120 ? 7.066 15.531 4.797 1 98.44 120 ASN B N 1
ATOM 2716 C CA . ASN B 1 120 ? 8.094 14.859 4 1 98.44 120 ASN B CA 1
ATOM 2717 C C . ASN B 1 120 ? 9.414 15.633 4.023 1 98.44 120 ASN B C 1
ATOM 2719 O O . ASN B 1 120 ? 9.555 16.656 3.344 1 98.44 120 ASN B O 1
ATOM 2723 N N . ASN B 1 121 ? 10.281 15.18 4.816 1 96.94 121 ASN B N 1
ATOM 2724 C CA . ASN B 1 121 ? 11.633 15.711 4.855 1 96.94 121 ASN B CA 1
ATOM 2725 C C . ASN B 1 121 ? 12.656 14.703 4.336 1 96.94 121 ASN B C 1
ATOM 2727 O O . ASN B 1 121 ? 13.844 14.812 4.629 1 96.94 121 ASN B O 1
ATOM 2731 N N . THR B 1 122 ? 12.219 13.641 3.674 1 97.56 122 THR B N 1
ATOM 2732 C CA . THR B 1 122 ? 12.961 1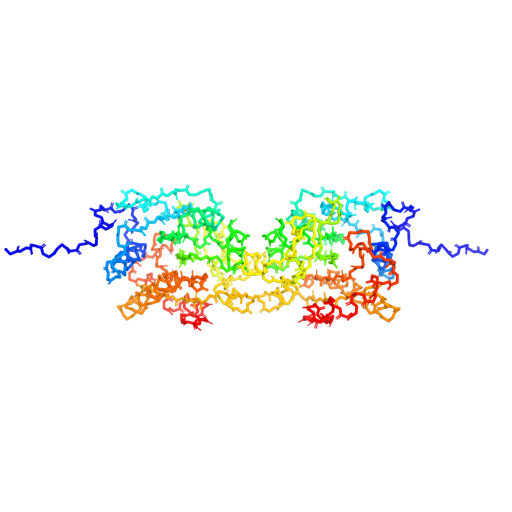2.656 2.896 1 97.56 122 THR B CA 1
ATOM 2733 C C . THR B 1 122 ? 13.852 11.812 3.803 1 97.56 122 THR B C 1
ATOM 2735 O O . THR B 1 122 ? 14.859 11.266 3.359 1 97.56 122 THR B O 1
ATOM 2738 N N . ASN B 1 123 ? 13.609 11.812 5.105 1 95.69 123 ASN B N 1
ATOM 2739 C CA . ASN B 1 123 ? 14.328 10.938 6.023 1 95.69 123 ASN B CA 1
ATOM 2740 C C . ASN B 1 123 ? 13.539 10.719 7.312 1 95.69 123 ASN B C 1
ATOM 2742 O O . ASN B 1 123 ? 12.547 11.406 7.57 1 95.69 123 ASN B O 1
ATOM 2746 N N . TYR B 1 124 ? 13.938 9.664 8.086 1 93.75 124 TYR B N 1
ATOM 2747 C CA . TYR B 1 124 ? 13.5 9.547 9.469 1 93.75 124 TYR B CA 1
ATOM 2748 C C . TYR B 1 124 ? 14.195 10.57 10.359 1 93.75 124 TYR B C 1
ATOM 2750 O O . TYR B 1 124 ? 15.305 10.328 10.844 1 93.75 124 TYR B O 1
ATOM 2758 N N . GLY B 1 125 ? 13.578 11.602 10.672 1 90.88 125 GLY B N 1
ATOM 2759 C CA . GLY B 1 125 ? 14.203 12.742 11.336 1 90.88 125 GLY B CA 1
ATOM 2760 C C . GLY B 1 125 ? 14.602 12.453 12.766 1 90.88 125 GLY B C 1
ATOM 2761 O O . GLY B 1 125 ? 15.773 12.57 13.125 1 90.88 125 GLY B O 1
ATOM 2762 N N . MET B 1 126 ? 13.766 11.922 13.555 1 86.25 126 MET B N 1
ATOM 2763 C CA . MET B 1 126 ? 13.969 11.766 14.992 1 86.25 126 MET B CA 1
ATOM 2764 C C . MET B 1 126 ? 15 10.68 15.281 1 86.25 126 MET B C 1
ATOM 2766 O O . MET B 1 126 ? 15.688 10.727 16.297 1 86.25 126 MET B O 1
ATOM 2770 N N . THR B 1 127 ? 15.164 9.688 14.398 1 84.31 127 THR B N 1
ATOM 2771 C CA . THR B 1 127 ? 16.094 8.586 14.617 1 84.31 127 THR B CA 1
ATOM 2772 C C . THR B 1 127 ? 17.469 8.914 14.047 1 84.31 127 THR B C 1
ATOM 2774 O O . THR B 1 127 ? 18.297 8.023 13.875 1 84.31 127 THR B O 1
ATOM 2777 N N . GLY B 1 128 ? 17.656 10.156 13.695 1 88.25 128 GLY B N 1
ATOM 2778 C CA . GLY B 1 128 ? 18.969 10.57 13.25 1 88.25 128 GLY B CA 1
ATOM 2779 C C . GLY B 1 128 ? 19.109 10.609 11.742 1 88.25 128 GLY B C 1
ATOM 2780 O O . GLY B 1 128 ? 20.219 10.5 11.211 1 88.25 128 GLY B O 1
ATOM 2781 N N . GLY B 1 129 ? 18 10.633 11.117 1 93.69 129 GLY B N 1
ATOM 2782 C CA . GLY B 1 129 ? 18.031 10.805 9.672 1 93.69 129 GLY B CA 1
ATOM 2783 C C . GLY B 1 129 ? 18.219 9.5 8.914 1 93.69 129 GLY B C 1
ATOM 2784 O O . GLY B 1 129 ? 19.062 9.406 8.031 1 93.69 129 GLY B O 1
ATOM 2785 N N . GLN B 1 130 ? 17.547 8.43 9.242 1 93.62 130 GLN B N 1
ATOM 2786 C CA . GLN B 1 130 ? 17.578 7.168 8.508 1 93.62 130 GLN B CA 1
ATOM 2787 C C . GLN B 1 130 ? 16.844 7.277 7.184 1 93.62 130 GLN B C 1
ATOM 2789 O O . GLN B 1 130 ? 16.016 8.18 7 1 93.62 130 GLN B O 1
ATOM 2794 N N . MET B 1 131 ? 17.156 6.398 6.273 1 95.5 131 MET B N 1
ATOM 2795 C CA . MET B 1 131 ? 16.484 6.387 4.973 1 95.5 131 MET B CA 1
ATOM 2796 C C . MET B 1 131 ? 14.992 6.117 5.125 1 95.5 131 MET B C 1
ATOM 2798 O O . MET B 1 131 ? 14.586 5.266 5.922 1 95.5 131 MET B O 1
ATOM 2802 N N . SER B 1 132 ? 14.227 6.871 4.484 1 96 132 SER B N 1
ATOM 2803 C CA . SER B 1 132 ? 12.805 6.598 4.316 1 96 132 SER B CA 1
ATOM 2804 C C . SER B 1 132 ? 12.461 6.316 2.855 1 96 132 SER B C 1
ATOM 2806 O O . SER B 1 132 ? 13.328 6.402 1.984 1 96 132 SER B O 1
ATOM 2808 N N . ASN B 1 133 ? 11.219 5.945 2.559 1 96.44 133 ASN B N 1
ATOM 2809 C CA . ASN B 1 133 ? 10.797 5.625 1.198 1 96.44 133 ASN B CA 1
ATOM 2810 C C . ASN B 1 133 ? 10.75 6.871 0.32 1 96.44 133 ASN B C 1
ATOM 2812 O O . ASN B 1 133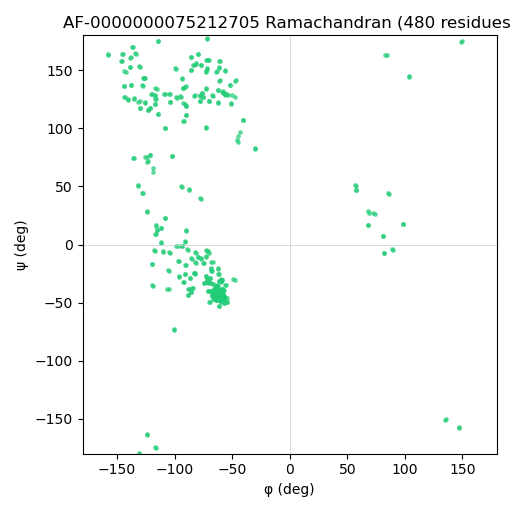 ? 10.625 6.77 -0.902 1 96.44 133 ASN B O 1
ATOM 2816 N N . THR B 1 134 ? 10.945 8.078 0.9 1 97.88 134 THR B N 1
ATOM 2817 C CA . THR B 1 134 ? 10.938 9.305 0.105 1 97.88 134 THR B CA 1
ATOM 2818 C C . THR B 1 134 ? 12.359 9.82 -0.103 1 97.88 134 THR B C 1
ATOM 2820 O O . THR B 1 134 ? 12.57 10.789 -0.834 1 97.88 134 THR B O 1
ATOM 2823 N N . THR B 1 135 ? 13.352 9.195 0.571 1 98.19 135 THR B N 1
ATOM 2824 C CA . THR B 1 135 ? 14.742 9.602 0.416 1 98.19 135 THR B CA 1
ATOM 2825 C C . THR B 1 135 ? 15.133 9.656 -1.06 1 98.19 135 THR B C 1
ATOM 2827 O O . THR B 1 135 ? 14.773 8.766 -1.831 1 98.19 135 THR B O 1
ATOM 2830 N N . LEU B 1 136 ? 15.867 10.703 -1.457 1 98.06 136 LEU B N 1
ATOM 2831 C CA . LEU B 1 136 ? 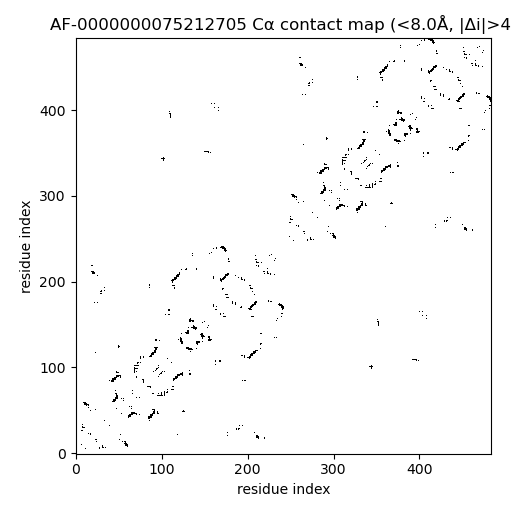16.203 10.922 -2.859 1 98.06 136 LEU B CA 1
ATOM 2832 C C . LEU B 1 136 ? 17.328 9.977 -3.301 1 98.06 136 LEU B C 1
ATOM 2834 O O . LEU B 1 136 ? 18.109 9.508 -2.475 1 98.06 136 LEU B O 1
ATOM 2838 N N . PRO B 1 137 ? 17.312 9.727 -4.676 1 97.38 137 PRO B N 1
ATOM 2839 C CA . PRO B 1 137 ? 18.469 8.977 -5.188 1 97.38 137 PRO B CA 1
ATOM 2840 C C . PRO B 1 137 ? 19.797 9.648 -4.863 1 97.38 137 PRO B C 1
ATOM 2842 O O . PRO B 1 137 ? 19.953 10.859 -5.043 1 97.38 137 PRO B O 1
ATOM 2845 N N . GLY B 1 138 ? 20.688 8.836 -4.305 1 97.06 138 GLY B N 1
ATOM 2846 C CA . GLY B 1 138 ? 22.016 9.359 -4.02 1 97.06 138 GLY B CA 1
ATOM 2847 C C . GLY B 1 138 ? 22.078 10.141 -2.721 1 97.06 138 GLY B C 1
ATOM 2848 O O . GLY B 1 138 ? 23.156 10.539 -2.281 1 97.06 138 GLY B O 1
ATOM 2849 N N . GLN B 1 139 ? 20.953 10.406 -2.057 1 96.75 139 GLN B N 1
ATOM 2850 C CA . GLN B 1 139 ? 20.953 11.141 -0.794 1 96.75 139 GLN B CA 1
ATOM 2851 C C . GLN B 1 139 ? 21.625 10.336 0.315 1 96.75 139 GLN B C 1
ATOM 2853 O O . GLN B 1 139 ? 21.328 9.148 0.492 1 96.75 139 GLN B O 1
ATOM 2858 N N . LYS B 1 140 ? 22.516 10.938 0.959 1 95.44 140 LYS B N 1
ATOM 2859 C CA . LYS B 1 140 ? 23.188 10.32 2.094 1 95.44 140 LYS B CA 1
ATOM 2860 C C . LYS B 1 140 ? 22.375 10.461 3.371 1 95.44 140 LYS B C 1
ATOM 2862 O O . LYS B 1 140 ? 21.859 11.539 3.664 1 95.44 140 LYS B O 1
ATOM 2867 N N . THR B 1 141 ? 22.141 9.344 4.059 1 95.25 141 THR B N 1
ATOM 2868 C CA . THR B 1 141 ? 21.484 9.289 5.359 1 95.25 141 THR B CA 1
ATOM 2869 C C . THR B 1 141 ? 22.297 8.445 6.34 1 95.25 141 THR B C 1
ATOM 2871 O O . THR B 1 141 ? 23.391 7.98 6.004 1 95.25 141 THR B O 1
ATOM 2874 N N . SER B 1 142 ? 21.859 8.281 7.551 1 93.38 142 SER B N 1
ATOM 2875 C CA . SER B 1 142 ? 22.594 7.492 8.539 1 93.38 142 SER B CA 1
ATOM 2876 C C . SER B 1 142 ? 22.594 6.016 8.172 1 93.38 142 SER B C 1
ATOM 2878 O O . SER B 1 142 ? 23.469 5.258 8.617 1 93.38 142 SER B O 1
ATOM 2880 N N . THR B 1 143 ? 21.609 5.496 7.332 1 92.25 143 THR B N 1
ATOM 2881 C CA . THR B 1 143 ? 21.562 4.09 6.938 1 92.25 143 THR B CA 1
ATOM 2882 C C . THR B 1 143 ? 21.906 3.932 5.461 1 92.25 143 THR B C 1
ATOM 2884 O O . THR B 1 143 ? 21.938 2.812 4.941 1 92.25 143 THR B O 1
ATOM 2887 N N . THR B 1 144 ? 22.047 4.949 4.785 1 93.06 144 THR B N 1
ATOM 2888 C CA . THR B 1 144 ? 22.609 4.988 3.438 1 93.06 144 THR B CA 1
ATOM 2889 C C . THR B 1 144 ? 23.797 5.949 3.367 1 93.06 144 THR B C 1
ATOM 2891 O O . THR B 1 144 ? 23.719 6.992 2.715 1 93.06 144 THR B O 1
ATOM 2894 N N . VAL B 1 145 ? 24.812 5.551 3.857 1 92.81 145 VAL B N 1
ATOM 2895 C CA . VAL B 1 145 ? 25.969 6.41 4.098 1 92.81 145 VAL B CA 1
ATOM 2896 C C . VAL B 1 145 ? 26.625 6.766 2.768 1 92.81 145 VAL B C 1
ATOM 2898 O O . VAL B 1 145 ? 27.172 7.863 2.609 1 92.81 145 VAL B O 1
ATOM 2901 N N . ALA B 1 146 ? 26.578 5.859 1.813 1 95 146 ALA B N 1
ATOM 2902 C CA . ALA B 1 146 ? 27.172 6.109 0.505 1 95 146 ALA B CA 1
ATOM 2903 C C . ALA B 1 146 ? 26.156 6.73 -0.453 1 95 146 ALA B C 1
ATOM 2905 O O . ALA B 1 146 ? 26.484 7.043 -1.598 1 95 146 ALA B O 1
ATOM 2906 N N . GLY B 1 147 ? 24.969 6.996 0.008 1 96.31 147 GLY B N 1
ATOM 2907 C CA . GLY B 1 147 ? 23.875 7.465 -0.835 1 96.31 147 GLY B CA 1
ATOM 2908 C C . GLY B 1 147 ? 22.859 6.383 -1.154 1 96.31 147 GLY B C 1
ATOM 2909 O O . GLY B 1 147 ? 23.219 5.215 -1.312 1 96.31 147 GLY B O 1
ATOM 2910 N N . ARG B 1 148 ? 21.672 6.758 -1.228 1 96.12 148 ARG B N 1
ATOM 2911 C CA . ARG B 1 148 ? 20.625 5.785 -1.523 1 96.12 148 ARG B CA 1
ATOM 2912 C C . ARG B 1 148 ? 20.828 5.16 -2.9 1 96.12 148 ARG B C 1
ATOM 2914 O O . ARG B 1 148 ? 20.922 5.875 -3.902 1 96.12 148 ARG B O 1
ATOM 2921 N N . ASP B 1 149 ? 20.953 3.873 -2.992 1 96 149 ASP B N 1
ATOM 2922 C CA . ASP B 1 149 ? 20.953 3.08 -4.219 1 96 149 ASP B CA 1
ATOM 2923 C C . ASP B 1 149 ? 19.547 2.59 -4.559 1 96 149 ASP B C 1
ATOM 2925 O O . ASP B 1 149 ? 19.047 1.64 -3.949 1 96 149 ASP B O 1
ATOM 2929 N N . CYS B 1 150 ? 18.922 3.184 -5.57 1 94 150 CYS B N 1
ATOM 2930 C CA . CYS B 1 150 ? 17.516 2.92 -5.879 1 94 150 CYS B CA 1
ATOM 2931 C C . CYS B 1 150 ? 17.344 1.558 -6.543 1 94 150 CYS B C 1
ATOM 2933 O O . CYS B 1 150 ? 16.234 1.024 -6.609 1 94 150 CYS B O 1
ATOM 2935 N N . ASP B 1 151 ? 18.438 0.948 -7.055 1 90.75 151 ASP B N 1
ATOM 2936 C CA . ASP B 1 151 ? 18.359 -0.398 -7.613 1 90.75 151 ASP B CA 1
ATOM 2937 C C . ASP B 1 151 ? 18.094 -1.434 -6.523 1 90.75 151 ASP B C 1
ATOM 2939 O O . ASP B 1 151 ? 17.594 -2.525 -6.801 1 90.75 151 ASP B O 1
ATOM 2943 N N . VAL B 1 152 ? 18.438 -1 -5.305 1 89.62 152 VAL B N 1
ATOM 2944 C CA . VAL B 1 152 ? 18.312 -1.923 -4.18 1 89.62 152 VAL B CA 1
ATOM 2945 C C . VAL B 1 152 ? 17.094 -1.546 -3.338 1 89.62 152 VAL B C 1
ATOM 2947 O O . VAL B 1 152 ? 16.344 -2.418 -2.895 1 89.62 152 VAL B O 1
ATOM 2950 N N . SER B 1 153 ? 16.859 -0.262 -3.182 1 92.69 153 SER B N 1
ATOM 2951 C CA . SER B 1 153 ? 15.898 0.176 -2.172 1 92.69 153 SER B CA 1
ATOM 2952 C C . SER B 1 153 ? 14.648 0.779 -2.814 1 92.69 153 SER B C 1
ATOM 2954 O O . SER B 1 153 ? 13.719 1.174 -2.117 1 92.69 153 SER B O 1
ATOM 2956 N N . GLY B 1 154 ? 14.594 0.775 -4.195 1 93.81 154 GLY B N 1
ATOM 2957 C CA . GLY B 1 154 ? 13.461 1.391 -4.863 1 93.81 154 GLY B CA 1
ATOM 2958 C C . GLY B 1 154 ? 13.602 2.893 -5.02 1 93.81 154 GLY B C 1
ATOM 2959 O O . GLY B 1 154 ? 14.445 3.512 -4.375 1 93.81 154 GLY B O 1
ATOM 2960 N N . TYR B 1 155 ? 12.836 3.461 -5.863 1 95.75 155 TYR B N 1
ATOM 2961 C CA . TYR B 1 155 ? 12.828 4.898 -6.105 1 95.75 155 TYR B CA 1
ATOM 296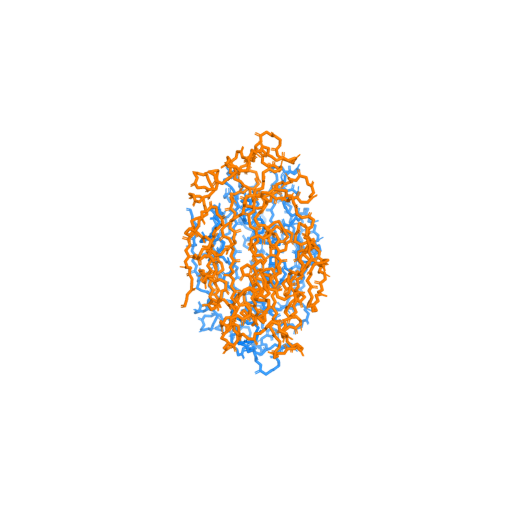2 C C . TYR B 1 155 ? 11.914 5.613 -5.117 1 95.75 155 TYR B C 1
ATOM 2964 O O . TYR B 1 155 ? 11.078 4.98 -4.465 1 95.75 155 TYR B O 1
ATOM 2972 N N . PRO B 1 156 ? 12.102 6.941 -4.973 1 97.19 156 PRO B N 1
ATOM 2973 C CA . PRO B 1 156 ? 11.242 7.66 -4.023 1 97.19 156 PRO B CA 1
ATOM 2974 C C . PRO B 1 156 ? 9.758 7.445 -4.293 1 97.19 156 PRO B C 1
ATOM 2976 O O . PRO B 1 156 ? 9.297 7.637 -5.422 1 97.19 156 PRO B O 1
ATOM 2979 N N . ILE B 1 157 ? 9.055 7.086 -3.283 1 96.75 157 ILE B N 1
ATOM 2980 C CA . ILE B 1 157 ? 7.633 6.781 -3.424 1 96.75 157 ILE B CA 1
ATOM 2981 C C . ILE B 1 157 ? 6.84 8.078 -3.553 1 96.75 157 ILE B C 1
ATOM 2983 O O . ILE B 1 157 ? 7.098 9.047 -2.834 1 96.75 157 ILE B O 1
ATOM 2987 N N . LYS B 1 158 ? 6.008 8.18 -4.484 1 97.38 158 LYS B N 1
ATOM 2988 C CA . LYS B 1 158 ? 5.074 9.289 -4.676 1 97.38 158 LYS B CA 1
ATOM 2989 C C . LYS B 1 158 ? 3.67 8.906 -4.219 1 97.38 158 LYS B C 1
ATOM 2991 O O . LYS B 1 158 ? 2.771 8.719 -5.043 1 97.38 158 LYS B O 1
ATOM 2996 N N . PHE B 1 159 ? 3.508 8.898 -2.877 1 97.88 159 PHE B N 1
ATOM 2997 C CA . PHE B 1 159 ? 2.334 8.312 -2.246 1 97.88 159 PHE B CA 1
ATOM 2998 C C . PHE B 1 159 ? 1.075 9.086 -2.609 1 97.88 159 PHE B C 1
ATOM 3000 O O . PHE B 1 159 ? 0.054 8.492 -2.965 1 97.88 159 PHE B O 1
ATOM 3007 N N . PRO B 1 160 ? 1.104 10.5 -2.572 1 98.5 160 PRO B N 1
ATOM 3008 C CA . PRO B 1 160 ? -0.115 11.227 -2.934 1 98.5 160 PRO B CA 1
ATOM 3009 C C . PRO B 1 160 ? -0.591 10.914 -4.352 1 98.5 160 PRO B C 1
ATOM 3011 O O . PRO B 1 160 ? -1.786 10.703 -4.574 1 98.5 160 PRO B O 1
ATOM 3014 N N . GLU B 1 161 ? 0.313 10.914 -5.324 1 97.75 161 GLU B N 1
ATOM 3015 C CA . GLU B 1 161 ? -0.037 10.562 -6.695 1 97.75 161 GLU B CA 1
ATOM 3016 C C . GLU B 1 161 ? -0.618 9.148 -6.77 1 97.75 161 GLU B C 1
ATOM 3018 O O . GLU B 1 161 ? -1.614 8.922 -7.457 1 97.75 161 GLU B O 1
ATOM 3023 N N . MET B 1 162 ? -0.005 8.219 -6.047 1 96.81 162 MET B N 1
ATOM 3024 C CA . MET B 1 162 ? -0.423 6.82 -6.062 1 96.81 162 MET B CA 1
ATOM 3025 C C . MET B 1 162 ? -1.866 6.68 -5.59 1 96.81 162 MET B C 1
ATOM 3027 O O . MET B 1 162 ? -2.676 6.027 -6.25 1 96.81 162 MET B O 1
ATOM 3031 N N . ILE B 1 163 ? -2.18 7.312 -4.441 1 97 163 ILE B N 1
ATOM 3032 C CA . ILE B 1 163 ? -3.52 7.105 -3.902 1 97 163 ILE B CA 1
ATOM 3033 C C . ILE B 1 163 ? -4.535 7.895 -4.727 1 97 163 ILE B C 1
ATOM 3035 O O . ILE B 1 163 ? -5.676 7.457 -4.902 1 97 163 ILE B O 1
ATOM 3039 N N . ALA B 1 164 ? -4.152 9.062 -5.262 1 97.38 164 ALA B N 1
ATOM 3040 C CA . ALA B 1 164 ? -5.047 9.844 -6.109 1 97.38 164 ALA B CA 1
ATOM 3041 C C . ALA B 1 164 ? -5.418 9.078 -7.375 1 97.38 164 ALA B C 1
ATOM 3043 O O . ALA B 1 164 ? -6.559 9.133 -7.832 1 97.38 164 ALA B O 1
ATOM 3044 N N . ASP B 1 165 ? -4.473 8.297 -7.926 1 94.5 165 ASP B N 1
ATOM 3045 C CA . ASP B 1 165 ? -4.637 7.613 -9.211 1 94.5 165 ASP B CA 1
ATOM 3046 C C . ASP B 1 165 ? -5.391 6.297 -9.039 1 94.5 165 ASP B C 1
ATOM 3048 O O . ASP B 1 165 ? -6.043 5.824 -9.969 1 94.5 165 ASP B O 1
ATOM 3052 N N . ASN B 1 166 ? -5.332 5.746 -7.871 1 94.44 166 ASN B N 1
ATOM 3053 C CA . ASN B 1 166 ? -5.738 4.348 -7.797 1 94.44 166 ASN B CA 1
ATOM 3054 C C . ASN B 1 166 ? -6.926 4.156 -6.859 1 94.44 166 ASN B C 1
ATOM 3056 O O . ASN B 1 166 ? -7.582 3.113 -6.879 1 94.44 166 ASN B O 1
ATOM 3060 N N . PHE B 1 167 ? -7.18 5.117 -6.043 1 95.06 167 PHE B N 1
ATOM 3061 C CA . PHE B 1 167 ? -8.289 5.02 -5.098 1 95.06 167 PHE B CA 1
ATOM 3062 C C . PHE B 1 167 ? -9.242 6.191 -5.266 1 95.06 167 PHE B C 1
ATOM 3064 O O . PHE B 1 167 ? -9.312 6.801 -6.336 1 95.06 167 PHE B O 1
ATOM 3071 N N . ASN B 1 168 ? -10.109 6.398 -4.219 1 93.25 168 ASN B N 1
ATOM 3072 C CA . ASN B 1 168 ? -11.117 7.438 -4.387 1 93.25 168 ASN B CA 1
ATOM 3073 C C . ASN B 1 168 ? -11.117 8.414 -3.215 1 93.25 168 ASN B C 1
ATOM 3075 O O . ASN B 1 168 ? -12.172 8.734 -2.666 1 93.25 168 ASN B O 1
ATOM 3079 N N . PRO B 1 169 ? -9.859 8.82 -2.82 1 96.31 169 PRO B N 1
ATOM 3080 C CA . PRO B 1 169 ? -9.914 9.938 -1.879 1 96.31 169 PRO B CA 1
ATOM 3081 C C . PRO B 1 169 ? -10.578 11.18 -2.473 1 96.31 169 PRO B C 1
ATOM 3083 O O . PRO B 1 169 ? -10.633 11.328 -3.695 1 96.31 169 PRO B O 1
ATOM 3086 N N . VAL B 1 170 ? -11.055 12.016 -1.665 1 97.75 170 VAL B N 1
ATOM 3087 C CA . VAL B 1 170 ? -11.828 13.156 -2.152 1 97.75 170 VAL B CA 1
ATOM 3088 C C . VAL B 1 170 ? -10.883 14.32 -2.459 1 97.75 170 VAL B C 1
ATOM 3090 O O . VAL B 1 170 ? -11.094 15.055 -3.426 1 97.75 170 VAL B O 1
ATOM 3093 N N . TYR B 1 171 ? -9.867 14.508 -1.646 1 98.69 171 TYR B N 1
ATOM 3094 C CA . TYR B 1 171 ? -8.914 15.602 -1.834 1 98.69 171 TYR B CA 1
ATOM 3095 C C . TYR B 1 171 ? -7.496 15.141 -1.527 1 98.69 171 TYR B C 1
ATOM 3097 O O . TYR B 1 171 ? -7.242 14.539 -0.482 1 98.69 171 TYR B O 1
ATOM 3105 N N . VAL B 1 172 ? -6.574 15.32 -2.5 1 98.88 172 VAL B N 1
ATOM 3106 C CA . VAL B 1 172 ? -5.168 14.961 -2.344 1 98.88 172 VAL B CA 1
ATOM 3107 C C . VAL B 1 172 ? -4.285 16.078 -2.879 1 98.88 172 VAL B C 1
ATOM 3109 O O . VAL B 1 172 ? -4.441 16.516 -4.023 1 98.88 172 VAL B O 1
ATOM 3112 N N . ALA B 1 173 ? -3.354 16.578 -2.045 1 98.88 173 ALA B N 1
ATOM 3113 C CA . ALA B 1 173 ? -2.475 17.672 -2.459 1 98.88 173 ALA B CA 1
ATOM 3114 C C . ALA B 1 173 ? -1.091 17.531 -1.832 1 98.88 173 ALA B C 1
ATOM 3116 O O . ALA B 1 173 ? -0.911 16.766 -0.874 1 98.88 173 ALA B O 1
ATOM 3117 N N . ARG B 1 174 ? -0.161 18.156 -2.465 1 98.88 174 ARG B N 1
ATOM 3118 C CA . ARG B 1 174 ? 1.188 18.312 -1.932 1 98.88 174 ARG B CA 1
ATOM 3119 C C . ARG B 1 174 ? 1.597 19.781 -1.914 1 98.88 174 ARG B C 1
ATOM 3121 O O . ARG B 1 174 ? 1.506 20.469 -2.934 1 98.88 174 ARG B O 1
ATOM 3128 N N . GLY B 1 175 ? 1.94 20.281 -0.748 1 98.81 175 GLY B N 1
ATOM 3129 C CA . GLY B 1 175 ? 2.494 21.625 -0.614 1 98.81 175 GLY B CA 1
ATOM 3130 C C . GLY B 1 175 ? 3.914 21.625 -0.079 1 98.81 175 GLY B C 1
ATOM 3131 O O . GLY B 1 175 ? 4.566 20.594 -0.027 1 98.81 175 GLY B O 1
ATOM 3132 N N . SER B 1 176 ? 4.434 22.797 0.173 1 98.62 176 SER B N 1
ATOM 3133 C CA . SER B 1 176 ? 5.754 23 0.753 1 98.62 176 SER B CA 1
ATOM 3134 C C . SER B 1 176 ? 5.77 24.234 1.66 1 98.62 176 SER B C 1
ATOM 3136 O O . SER B 1 176 ? 4.832 25.031 1.647 1 98.62 176 SER B O 1
ATOM 3138 N N . VAL B 1 177 ? 6.805 24.281 2.459 1 97.62 177 VAL B N 1
ATOM 3139 C CA . VAL B 1 177 ? 6.852 25.438 3.355 1 97.62 177 VAL B CA 1
ATOM 3140 C C . VAL B 1 177 ? 8.164 26.188 3.166 1 97.62 177 VAL B C 1
ATOM 3142 O O . VAL B 1 177 ? 8.656 26.844 4.09 1 97.62 177 VAL B O 1
ATOM 3145 N N . ASN B 1 178 ? 8.758 26.125 2.004 1 96.31 178 ASN B N 1
ATOM 3146 C CA . ASN B 1 178 ? 10.094 26.672 1.793 1 96.31 178 ASN B CA 1
ATOM 3147 C C . ASN B 1 178 ? 10.047 28.141 1.357 1 96.31 178 ASN B C 1
ATOM 3149 O O . ASN B 1 178 ? 11.055 28.844 1.414 1 96.31 178 ASN B O 1
ATOM 3153 N N . THR B 1 179 ? 8.969 28.688 0.879 1 96.69 179 THR B N 1
ATOM 3154 C CA . THR B 1 179 ? 8.781 30.094 0.533 1 96.69 179 THR B CA 1
ATOM 3155 C C . THR B 1 179 ? 7.461 30.625 1.081 1 96.69 179 THR B C 1
ATOM 3157 O O . THR B 1 179 ? 6.578 29.844 1.44 1 96.69 179 THR B O 1
ATOM 3160 N N . VAL B 1 180 ? 7.336 31.922 1.125 1 96.31 180 VAL B N 1
ATOM 3161 C CA . VAL B 1 180 ? 6.113 32.562 1.607 1 96.31 180 VAL B CA 1
ATOM 3162 C C . VAL B 1 180 ? 4.938 32.156 0.721 1 96.31 180 VAL B C 1
ATOM 3164 O O . VAL B 1 180 ? 3.854 31.844 1.221 1 96.31 180 VAL B O 1
ATOM 3167 N N . LYS B 1 181 ? 5.168 32.188 -0.525 1 97.62 181 LYS B N 1
ATOM 3168 C CA . LYS B 1 181 ? 4.133 31.766 -1.465 1 97.62 181 LYS B CA 1
ATOM 3169 C C . LYS B 1 181 ? 3.713 30.312 -1.214 1 97.62 181 LYS B C 1
ATOM 3171 O O . LYS B 1 181 ? 2.521 30 -1.213 1 97.62 181 LYS B O 1
ATOM 3176 N N . ASP B 1 182 ? 4.668 29.422 -1.02 1 98.19 182 ASP B N 1
ATOM 3177 C CA . ASP B 1 182 ? 4.395 28.016 -0.749 1 98.19 182 ASP B CA 1
ATOM 3178 C C . ASP B 1 182 ? 3.617 27.844 0.555 1 98.19 182 ASP B C 1
ATOM 3180 O O . ASP B 1 182 ? 2.707 27.016 0.641 1 98.19 182 ASP B O 1
ATOM 3184 N N . ILE B 1 183 ? 3.98 28.609 1.543 1 97.69 183 ILE B N 1
ATOM 3185 C CA . ILE B 1 183 ? 3.32 28.547 2.842 1 97.69 183 ILE B CA 1
ATOM 3186 C C . ILE B 1 183 ? 1.846 28.922 2.688 1 97.69 183 ILE B C 1
ATOM 3188 O O . ILE B 1 183 ? 0.969 28.219 3.209 1 97.69 183 ILE B O 1
ATOM 3192 N N . ARG B 1 184 ? 1.561 29.938 1.959 1 97.94 184 ARG B N 1
ATOM 3193 C CA . ARG B 1 184 ? 0.187 30.375 1.727 1 97.94 184 ARG B CA 1
ATOM 3194 C C . ARG B 1 184 ? -0.605 29.312 0.977 1 97.94 184 ARG B C 1
ATOM 3196 O O . ARG B 1 184 ? -1.746 29.016 1.335 1 97.94 184 ARG B O 1
ATOM 3203 N N . THR B 1 185 ? 0.013 28.797 -0.038 1 98.62 185 THR B N 1
ATOM 3204 C CA . THR B 1 185 ? -0.635 27.766 -0.836 1 98.62 185 THR B CA 1
ATOM 3205 C C . THR B 1 185 ? -0.901 26.516 0.005 1 98.62 185 THR B C 1
ATOM 3207 O O . THR B 1 185 ? -1.979 25.922 -0.079 1 98.62 185 THR B O 1
ATOM 3210 N N . THR B 1 186 ? 0.089 26.109 0.772 1 98.75 186 THR B N 1
ATOM 3211 C CA . THR B 1 186 ? -0.05 24.938 1.631 1 98.75 186 THR B CA 1
ATOM 3212 C C . THR B 1 186 ? -1.169 25.141 2.648 1 98.75 186 THR B C 1
ATOM 3214 O O . THR B 1 186 ? -1.925 24.219 2.943 1 98.75 186 THR B O 1
ATOM 3217 N N . LYS B 1 187 ? -1.272 26.359 3.217 1 98.12 187 LYS B N 1
ATOM 3218 C CA . LYS B 1 187 ? -2.375 26.656 4.125 1 98.12 187 LYS B CA 1
ATOM 3219 C C . LYS B 1 187 ? -3.723 26.406 3.455 1 98.12 187 LYS B C 1
ATOM 3221 O O . LYS B 1 187 ? -4.621 25.828 4.059 1 98.12 187 LYS B O 1
ATOM 3226 N N . LYS B 1 188 ? -3.855 26.859 2.273 1 98.62 188 LYS B N 1
ATOM 3227 C CA . LYS B 1 188 ? -5.086 26.656 1.517 1 98.62 188 LYS B CA 1
ATOM 3228 C C . LYS B 1 188 ? -5.375 25.172 1.335 1 98.62 188 LYS B C 1
ATOM 3230 O O . LYS B 1 188 ? -6.523 24.734 1.466 1 98.62 188 LYS B O 1
ATOM 3235 N N . TYR B 1 189 ? -4.336 24.375 0.948 1 98.81 189 TYR B N 1
ATOM 3236 C CA . TYR B 1 189 ? -4.508 22.938 0.797 1 98.81 189 TYR B CA 1
ATOM 3237 C C . TYR B 1 189 ? -5.004 22.312 2.094 1 98.81 189 TYR B C 1
ATOM 3239 O O . TYR B 1 189 ? -5.922 21.484 2.082 1 98.81 189 TYR B O 1
ATOM 3247 N N . ILE B 1 190 ? -4.387 22.688 3.199 1 98.62 190 ILE B N 1
ATOM 3248 C CA . ILE B 1 190 ? -4.742 22.141 4.504 1 98.62 190 ILE B CA 1
ATOM 3249 C C . ILE B 1 190 ? -6.184 22.516 4.844 1 98.62 190 ILE B C 1
ATOM 3251 O O . ILE B 1 190 ? -6.965 21.672 5.277 1 98.62 190 ILE B O 1
ATOM 3255 N N . LYS B 1 191 ? -6.535 23.734 4.66 1 98.44 191 LYS B N 1
ATOM 3256 C CA . LYS B 1 191 ? -7.902 24.172 4.934 1 98.44 191 LYS B CA 1
ATOM 3257 C C . LYS B 1 191 ? -8.906 23.422 4.078 1 98.44 191 LYS B C 1
ATOM 3259 O O . LYS B 1 191 ? -9.938 22.953 4.578 1 98.44 191 LYS B O 1
ATOM 3264 N N . THR B 1 192 ? -8.625 23.266 2.818 1 98.69 192 THR B N 1
ATOM 3265 C CA . THR B 1 192 ? -9.5 22.531 1.913 1 98.69 192 THR B CA 1
ATOM 3266 C C . THR B 1 192 ? -9.664 21.078 2.379 1 98.69 192 THR B C 1
ATOM 3268 O O . THR B 1 192 ? -10.758 20.531 2.324 1 98.69 192 THR B O 1
ATOM 3271 N N . ALA B 1 193 ? -8.578 20.5 2.801 1 98.69 193 ALA B N 1
ATOM 3272 C CA . ALA B 1 193 ? -8.617 19.125 3.297 1 98.69 193 ALA B CA 1
ATOM 3273 C C . ALA B 1 193 ? -9.539 19.016 4.508 1 98.69 193 ALA B C 1
ATOM 3275 O O . ALA B 1 193 ? -10.352 18.094 4.59 1 98.69 193 ALA B O 1
ATOM 3276 N N . ILE B 1 194 ? -9.406 19.922 5.395 1 97.88 194 ILE B N 1
ATOM 3277 C CA . ILE B 1 194 ? -10.234 19.922 6.598 1 97.88 194 ILE B CA 1
ATOM 3278 C C . ILE B 1 194 ? -11.695 20.156 6.219 1 97.88 194 ILE B C 1
ATOM 3280 O O . ILE B 1 194 ? -12.594 19.5 6.738 1 97.88 194 ILE B O 1
ATOM 3284 N N . GLU B 1 195 ? -11.969 21.047 5.316 1 98.06 195 GLU B N 1
ATOM 3285 C CA . GLU B 1 195 ? -13.328 21.297 4.832 1 98.06 195 GLU B CA 1
ATOM 3286 C C . GLU B 1 195 ? -13.93 20.047 4.199 1 98.06 195 GLU B C 1
ATOM 3288 O O . GLU B 1 195 ? -15.125 19.781 4.344 1 98.06 195 GLU B O 1
ATOM 3293 N N . THR B 1 196 ? -13.109 19.344 3.463 1 97.81 196 THR B N 1
ATOM 3294 C CA . THR B 1 196 ? -13.539 18.094 2.852 1 97.81 196 THR B CA 1
ATOM 3295 C C . THR B 1 196 ? -14.031 17.125 3.914 1 97.81 196 THR B C 1
ATOM 3297 O O . THR B 1 196 ? -15.102 16.516 3.766 1 97.81 196 THR B O 1
ATOM 3300 N N . GLN B 1 197 ? -13.266 16.984 4.945 1 97.19 197 GLN B N 1
ATOM 3301 C CA . GLN B 1 197 ? -13.68 16.125 6.055 1 97.19 197 GLN B CA 1
ATOM 3302 C C . GLN B 1 197 ? -14.977 16.625 6.68 1 97.19 197 GLN B C 1
ATOM 3304 O O . GLN B 1 197 ? -15.883 15.828 6.957 1 97.19 197 GLN B O 1
ATOM 3309 N N . LEU B 1 198 ? -15.117 17.891 6.922 1 96.38 198 LEU B N 1
ATOM 3310 C CA . LEU B 1 198 ? -16.281 18.5 7.562 1 96.38 198 LEU B CA 1
ATOM 3311 C C . LEU B 1 198 ? -17.547 18.281 6.734 1 96.38 198 LEU B C 1
ATOM 3313 O O . LEU B 1 198 ? -18.625 18.125 7.285 1 96.38 198 LEU B O 1
ATOM 3317 N N . SER B 1 199 ? -17.375 18.219 5.449 1 95.69 199 SER B N 1
ATOM 3318 C CA . SER B 1 199 ? -18.516 18.031 4.547 1 95.69 199 SER B CA 1
ATOM 3319 C C . SER B 1 199 ? -18.922 16.562 4.449 1 95.69 199 SER B C 1
ATOM 3321 O O . SER B 1 199 ? -19.891 16.219 3.771 1 95.69 199 SER B O 1
ATOM 3323 N N . GLY B 1 200 ? -18.094 15.703 5.051 1 93.31 200 GLY B N 1
ATOM 3324 C CA . GLY B 1 200 ? -18.438 14.289 5.07 1 93.31 200 GLY B CA 1
ATOM 3325 C C . GLY B 1 200 ? -18.25 13.617 3.721 1 93.31 200 GLY B C 1
ATOM 3326 O O . GLY B 1 200 ? -18.891 12.609 3.436 1 93.31 200 GLY B O 1
ATOM 3327 N N . LYS B 1 201 ? -17.375 14.125 2.889 1 91.88 201 LYS B N 1
ATOM 3328 C CA . LYS B 1 201 ? -17.234 13.641 1.519 1 91.88 201 LYS B CA 1
ATOM 3329 C C . LYS B 1 201 ? -16.281 12.453 1.45 1 91.88 201 LYS B C 1
ATOM 3331 O O . LYS B 1 201 ? -16.375 11.641 0.527 1 91.88 201 LYS B O 1
ATOM 3336 N N . GLY B 1 202 ? -15.312 12.445 2.416 1 95.38 202 GLY B N 1
ATOM 3337 C CA . GLY B 1 202 ? -14.398 11.312 2.377 1 95.38 202 GLY B CA 1
ATOM 3338 C C . GLY B 1 202 ? -12.992 11.664 2.824 1 95.38 202 GLY B C 1
ATOM 3339 O O . GLY B 1 202 ? -12.797 12.609 3.596 1 95.38 202 GLY B O 1
ATOM 3340 N N . TYR B 1 203 ? -12.039 10.867 2.391 1 97.81 203 TYR B N 1
ATOM 3341 C CA . TYR B 1 203 ? -10.641 10.953 2.811 1 97.81 203 TYR B CA 1
ATOM 3342 C C . TYR B 1 203 ? -9.961 12.164 2.189 1 97.81 203 TYR B C 1
ATOM 3344 O O . TYR B 1 203 ? -10.18 12.469 1.013 1 97.81 203 TYR B O 1
ATOM 3352 N N . SER B 1 204 ? -9.25 12.898 2.928 1 98.69 204 SER B N 1
ATOM 3353 C CA . SER B 1 204 ? -8.422 14.008 2.451 1 98.69 204 SER B CA 1
ATOM 3354 C C . SER B 1 204 ? -6.977 13.852 2.92 1 98.69 204 SER B C 1
ATOM 3356 O O . SER B 1 204 ? -6.723 13.367 4.023 1 98.69 204 SER B O 1
ATOM 3358 N N . PHE B 1 205 ? -6.027 14.25 2.051 1 98.81 205 PHE B N 1
ATOM 3359 C CA . PHE B 1 205 ? -4.613 13.969 2.26 1 98.81 205 PHE B CA 1
ATOM 3360 C C . PHE B 1 205 ? -3.756 15.133 1.771 1 98.81 205 PHE B C 1
ATOM 3362 O O . PHE B 1 205 ? -3.893 15.578 0.629 1 98.81 205 PHE B O 1
ATOM 3369 N N . VAL B 1 206 ? -2.881 15.633 2.662 1 98.94 206 VAL B N 1
ATOM 3370 C CA . VAL B 1 206 ? -1.943 16.688 2.277 1 98.94 206 VAL B CA 1
ATOM 3371 C C . VAL B 1 206 ? -0.531 16.297 2.711 1 98.94 206 VAL B C 1
ATOM 3373 O O . VAL B 1 206 ? -0.273 16.094 3.898 1 98.94 206 VAL B O 1
ATOM 3376 N N . GLU B 1 207 ? 0.33 16.141 1.74 1 98.88 207 GLU B N 1
ATOM 3377 C CA . GLU B 1 207 ? 1.759 16.016 2.016 1 98.88 207 GLU B CA 1
ATOM 3378 C C . GLU B 1 207 ? 2.434 17.391 1.998 1 98.88 207 GLU B C 1
ATOM 3380 O O . GLU B 1 207 ? 2.154 18.219 1.124 1 98.88 207 GLU B O 1
ATOM 3385 N N . VAL B 1 208 ? 3.293 17.641 2.973 1 98.88 208 VAL B N 1
ATOM 3386 C CA . VAL B 1 208 ? 3.992 18.922 3.037 1 98.88 208 VAL B CA 1
ATOM 3387 C C . VAL B 1 208 ? 5.5 18.688 2.992 1 98.88 208 VAL B C 1
ATOM 3389 O O . VAL B 1 208 ? 6.062 18.047 3.887 1 98.88 208 VAL B O 1
ATOM 3392 N N . LEU B 1 209 ? 6.16 19.203 1.938 1 98.75 209 LEU B N 1
ATOM 3393 C CA . LEU B 1 209 ? 7.617 19.172 1.872 1 98.75 209 LEU B CA 1
ATOM 3394 C C . LEU B 1 209 ? 8.219 20.125 2.898 1 98.75 209 LEU B C 1
ATOM 3396 O O . LEU B 1 209 ? 7.891 21.312 2.922 1 98.75 209 LEU B O 1
ATOM 3400 N N . SER B 1 210 ? 9.031 19.578 3.725 1 97.56 210 SER B N 1
ATOM 3401 C CA . SER B 1 210 ? 9.578 20.328 4.855 1 97.56 210 SER B CA 1
ATOM 3402 C C . SER B 1 210 ? 11.102 20.25 4.879 1 97.56 210 SER B C 1
ATOM 3404 O O . SER B 1 210 ? 11.68 19.203 4.594 1 97.56 210 SER B O 1
ATOM 3406 N N . PRO B 1 211 ? 11.766 21.406 5.297 1 96.12 211 PRO B N 1
ATOM 3407 C CA . PRO B 1 211 ? 13.211 21.328 5.504 1 96.12 211 PRO B CA 1
ATOM 3408 C C . PRO B 1 211 ? 13.594 20.547 6.762 1 96.12 211 PRO B C 1
ATOM 3410 O O . PRO B 1 211 ? 12.828 20.531 7.73 1 96.12 211 PRO B O 1
ATOM 3413 N N . CYS B 1 212 ? 14.734 19.922 6.699 1 95.19 212 CYS B N 1
ATOM 3414 C CA . CYS B 1 212 ? 15.359 19.234 7.824 1 95.19 212 CYS B CA 1
ATOM 3415 C C . CYS B 1 212 ? 16.844 19.531 7.895 1 95.19 212 CYS B C 1
ATOM 3417 O O . CYS B 1 212 ? 17.672 18.672 7.633 1 95.19 212 CYS B O 1
ATOM 3419 N N . PRO B 1 213 ? 17.141 20.766 8.344 1 93.88 213 PRO B N 1
ATOM 3420 C CA . PRO B 1 213 ? 18.531 21.203 8.32 1 93.88 213 PRO B CA 1
ATOM 3421 C C . PRO B 1 213 ? 19.453 20.281 9.109 1 93.88 213 PRO B C 1
ATOM 3423 O O . PRO B 1 213 ? 20.562 19.969 8.664 1 93.88 213 PRO B O 1
ATOM 3426 N N . THR B 1 214 ? 19.016 19.812 10.18 1 92.25 214 THR B N 1
ATOM 3427 C CA . THR B 1 214 ? 19.828 19 11.07 1 92.25 214 THR B CA 1
ATOM 3428 C C . THR B 1 214 ? 20.281 17.719 10.375 1 92.25 214 THR B C 1
ATOM 3430 O O . THR B 1 214 ? 21.484 17.438 10.297 1 92.25 214 THR B O 1
ATOM 3433 N N . ASN B 1 215 ? 19.391 16.953 9.812 1 93.75 215 ASN B N 1
ATOM 3434 C CA . ASN B 1 215 ? 19.75 15.664 9.242 1 93.75 215 ASN B CA 1
ATOM 3435 C C . ASN B 1 215 ? 20.328 15.812 7.836 1 93.75 215 ASN B C 1
ATOM 3437 O O . ASN B 1 215 ? 21.094 14.953 7.379 1 93.75 215 ASN B O 1
ATOM 3441 N N . TRP B 1 216 ? 19.953 16.906 7.156 1 94.5 216 TRP B N 1
ATOM 3442 C CA . TRP B 1 216 ? 20.547 17.172 5.844 1 94.5 216 TRP B CA 1
ATOM 3443 C C . TRP B 1 216 ? 21.922 17.797 5.98 1 94.5 216 TRP B C 1
ATOM 3445 O O . TRP B 1 216 ? 22.641 17.953 4.992 1 94.5 216 TRP B O 1
ATOM 3455 N N . ARG B 1 217 ? 22.266 18.203 7.242 1 92.94 217 ARG B N 1
ATOM 3456 C CA . ARG B 1 217 ? 23.531 18.875 7.523 1 92.94 217 ARG B CA 1
ATOM 3457 C C . ARG B 1 217 ? 23.688 20.125 6.672 1 92.94 217 ARG B C 1
ATOM 3459 O O . ARG B 1 217 ? 24.703 20.312 6 1 92.94 217 ARG B O 1
ATOM 3466 N N . MET B 1 218 ? 22.625 20.906 6.77 1 94.62 218 MET B N 1
ATOM 3467 C CA . MET B 1 218 ? 22.562 22.156 6.02 1 94.62 218 MET B CA 1
ATOM 3468 C C . MET B 1 218 ? 22.156 23.312 6.926 1 94.62 218 MET B C 1
ATOM 3470 O O . MET B 1 218 ? 21.5 23.109 7.953 1 94.62 218 MET B O 1
ATOM 3474 N N . GLU B 1 219 ? 22.578 24.453 6.52 1 93.75 219 GLU B N 1
ATOM 3475 C CA . GLU B 1 219 ? 22.016 25.656 7.152 1 93.75 219 GLU B CA 1
ATOM 3476 C C . GLU B 1 219 ? 20.578 25.859 6.734 1 93.75 219 GLU B C 1
ATOM 3478 O O . GLU B 1 219 ? 20.141 25.359 5.691 1 93.75 219 GLU B O 1
ATOM 3483 N N . ALA B 1 220 ? 19.812 26.594 7.504 1 91 220 ALA B N 1
ATOM 3484 C CA . ALA B 1 220 ? 18.375 26.781 7.316 1 91 220 ALA B CA 1
ATOM 3485 C C . ALA B 1 220 ? 18.078 27.281 5.906 1 91 220 ALA B C 1
ATOM 3487 O O . ALA B 1 220 ? 17.219 26.719 5.215 1 91 220 ALA B O 1
ATOM 3488 N N . MET B 1 221 ? 18.797 28.312 5.492 1 93.06 221 MET B N 1
ATOM 3489 C CA . MET B 1 221 ? 18.547 28.891 4.18 1 93.06 221 MET B CA 1
ATOM 3490 C C . MET B 1 221 ? 18.875 27.906 3.068 1 93.06 221 MET B C 1
ATOM 3492 O O . MET B 1 221 ? 18.172 27.812 2.068 1 93.06 221 MET B O 1
ATOM 3496 N N . GLU B 1 222 ? 19.984 27.188 3.264 1 95.56 222 GLU B N 1
ATOM 3497 C CA . GLU B 1 222 ? 20.375 26.172 2.303 1 95.56 222 GLU B CA 1
ATOM 3498 C C . GLU B 1 222 ? 19.344 25.062 2.213 1 95.56 222 GLU B C 1
ATOM 3500 O O . GLU B 1 222 ? 19.078 24.531 1.13 1 95.56 222 GLU B O 1
ATOM 3505 N N . ALA B 1 223 ? 18.781 24.734 3.311 1 96 223 ALA B N 1
ATOM 3506 C CA . ALA B 1 223 ? 17.766 23.688 3.367 1 96 223 ALA B CA 1
ATOM 3507 C C . ALA B 1 223 ? 16.516 24.094 2.58 1 96 223 ALA B C 1
ATOM 3509 O O . ALA B 1 223 ? 15.914 23.266 1.889 1 96 223 ALA B O 1
ATOM 3510 N N . MET B 1 224 ? 16.141 25.344 2.648 1 96.06 224 MET B N 1
ATOM 3511 C CA . MET B 1 224 ? 15 25.844 1.887 1 96.06 224 MET B CA 1
ATOM 3512 C C . MET B 1 224 ? 15.273 25.781 0.388 1 96.06 224 MET B C 1
ATOM 3514 O O . MET B 1 224 ? 14.406 25.391 -0.394 1 96.06 224 MET B O 1
ATOM 3518 N N . GLU B 1 225 ? 16.469 26.172 0.029 1 96.75 225 GLU B N 1
ATOM 3519 C CA . GLU B 1 225 ? 16.875 26.109 -1.374 1 96.75 225 GLU B CA 1
ATOM 3520 C C . GLU B 1 225 ? 16.906 24.656 -1.877 1 96.75 225 GLU B C 1
ATOM 3522 O O . GLU B 1 225 ? 16.578 24.391 -3.037 1 96.75 225 GLU B O 1
ATOM 3527 N N . HIS B 1 226 ? 17.359 23.781 -0.961 1 97.56 226 HIS B N 1
ATOM 3528 C CA . HIS B 1 226 ? 17.406 22.359 -1.292 1 97.56 226 HIS B CA 1
ATOM 3529 C C . HIS B 1 226 ? 16.031 21.828 -1.653 1 97.56 226 HIS B C 1
ATOM 3531 O O . HIS B 1 226 ? 15.891 21.016 -2.57 1 97.56 226 HIS B O 1
ATOM 3537 N N . ILE B 1 227 ? 14.969 22.25 -0.994 1 98.12 227 ILE B N 1
ATOM 3538 C CA . ILE B 1 227 ? 13.602 21.859 -1.316 1 98.12 227 ILE B CA 1
ATOM 3539 C C . ILE B 1 227 ? 13.266 22.297 -2.74 1 98.12 227 ILE B C 1
ATOM 3541 O O . ILE B 1 227 ? 12.742 21.5 -3.529 1 98.12 227 ILE B O 1
ATOM 3545 N N . GLU B 1 228 ? 13.617 23.547 -3.072 1 97.44 228 GLU B N 1
ATOM 3546 C CA . GLU B 1 228 ? 13.281 24.109 -4.379 1 97.44 228 GLU B CA 1
ATOM 3547 C C . GLU B 1 228 ? 14.039 23.406 -5.496 1 97.44 228 GLU B C 1
ATOM 3549 O O . GLU B 1 228 ? 13.461 23.047 -6.523 1 97.44 228 GLU B O 1
ATOM 3554 N N . LYS B 1 229 ? 15.258 23.125 -5.34 1 97.56 229 LYS B N 1
ATOM 3555 C CA . LYS B 1 229 ? 16.141 22.719 -6.426 1 97.56 229 LYS B CA 1
ATOM 3556 C C . LYS B 1 229 ? 16.172 21.203 -6.57 1 97.56 229 LYS B C 1
ATOM 3558 O O . LYS B 1 229 ? 16.328 20.688 -7.676 1 97.56 229 LYS B O 1
ATOM 3563 N N . ASN B 1 230 ? 16.031 20.5 -5.434 1 97.94 230 ASN B N 1
ATOM 3564 C CA . ASN B 1 230 ? 16.297 19.062 -5.488 1 97.94 230 ASN B CA 1
ATOM 3565 C C . ASN B 1 230 ? 15.062 18.25 -5.125 1 97.94 230 ASN B C 1
ATOM 3567 O O . ASN B 1 230 ? 14.828 17.172 -5.688 1 97.94 230 ASN B O 1
ATOM 3571 N N . ILE B 1 231 ? 14.219 18.703 -4.191 1 98.44 231 ILE B N 1
ATOM 3572 C CA . ILE B 1 231 ? 13.117 17.891 -3.684 1 98.44 231 ILE B CA 1
ATOM 3573 C C . ILE B 1 231 ? 11.883 18.094 -4.559 1 98.44 231 ILE B C 1
ATOM 3575 O O . ILE B 1 231 ? 11.258 17.109 -4.992 1 98.44 231 ILE B O 1
ATOM 3579 N N . LYS B 1 232 ? 11.562 19.344 -4.953 1 98.31 232 LYS B N 1
ATOM 3580 C CA . LYS B 1 232 ? 10.359 19.656 -5.719 1 98.31 232 LYS B CA 1
ATOM 3581 C C . LYS B 1 232 ? 10.398 18.984 -7.09 1 98.31 232 LYS B C 1
ATOM 3583 O O . LYS B 1 232 ? 9.359 18.531 -7.594 1 98.31 232 LYS B O 1
ATOM 3588 N N . PRO B 1 233 ? 11.555 18.922 -7.754 1 98.19 233 PRO B N 1
ATOM 3589 C CA . PRO B 1 233 ? 11.578 18.219 -9.039 1 98.19 233 PRO B CA 1
ATOM 3590 C C . PRO B 1 233 ? 11.164 16.75 -8.922 1 98.19 233 PRO B C 1
ATOM 3592 O O . PRO B 1 233 ? 10.602 16.188 -9.867 1 98.19 233 PRO B O 1
ATOM 3595 N N . VAL B 1 234 ? 11.438 16.047 -7.809 1 98 234 VAL B N 1
ATOM 3596 C CA . VAL B 1 234 ? 11.07 14.648 -7.562 1 98 234 VAL B CA 1
ATOM 3597 C C . VAL B 1 234 ? 9.641 14.578 -7.027 1 98 234 VAL B C 1
ATOM 3599 O O . VAL B 1 234 ? 8.891 13.664 -7.371 1 98 234 VAL B O 1
ATOM 3602 N N . PHE B 1 235 ? 9.273 15.531 -6.215 1 98.5 235 PHE B N 1
ATOM 3603 C CA . PHE B 1 235 ? 7.957 15.625 -5.598 1 98.5 235 PHE B CA 1
ATOM 3604 C C . PHE B 1 235 ? 7.273 16.938 -5.969 1 98.5 235 PHE B C 1
ATOM 3606 O O . PHE B 1 235 ? 7.219 17.859 -5.16 1 98.5 235 PHE B O 1
ATOM 3613 N N . PRO B 1 236 ? 6.758 17.047 -7.141 1 98.38 236 PRO B N 1
ATOM 3614 C CA . PRO B 1 236 ? 6.105 18.297 -7.547 1 98.38 236 PRO B CA 1
ATOM 3615 C C . PRO B 1 236 ? 4.914 18.641 -6.66 1 98.38 236 PRO B C 1
ATOM 3617 O O . PRO B 1 236 ? 4.16 17.766 -6.246 1 98.38 236 PRO B O 1
ATOM 3620 N N . THR B 1 237 ? 4.742 19.938 -6.355 1 98.56 237 THR B N 1
ATOM 3621 C CA . THR B 1 237 ? 3.615 20.406 -5.555 1 98.56 237 THR B CA 1
ATOM 3622 C C . THR B 1 237 ? 2.379 20.609 -6.426 1 98.56 237 THR B C 1
ATOM 3624 O O . THR B 1 237 ? 2.49 20.75 -7.648 1 98.56 237 THR B O 1
ATOM 3627 N N . GLY B 1 238 ? 1.21 20.516 -5.82 1 98.5 238 GLY B N 1
ATOM 3628 C CA . GLY B 1 238 ? -0.04 20.703 -6.539 1 98.5 238 GLY B CA 1
ATOM 3629 C C . GLY B 1 238 ? -1.187 19.891 -5.965 1 98.5 238 GLY B C 1
ATOM 3630 O O . GLY B 1 238 ? -1.024 19.203 -4.949 1 98.5 238 GLY B O 1
ATOM 3631 N N . GLU B 1 239 ? -2.34 20.125 -6.527 1 98.62 239 GLU B N 1
ATOM 3632 C CA . GLU B 1 239 ? -3.523 19.328 -6.207 1 98.62 239 GLU B CA 1
ATOM 3633 C C . GLU B 1 239 ? -3.676 18.156 -7.168 1 98.62 239 GLU B C 1
ATOM 3635 O O . GLU B 1 239 ? -3.779 18.344 -8.383 1 98.62 239 GLU B O 1
ATOM 3640 N N . PHE B 1 240 ? -3.691 16.969 -6.633 1 98.38 240 PHE B N 1
ATOM 3641 C CA . PHE B 1 240 ? -3.748 15.758 -7.457 1 98.38 240 PHE B CA 1
ATOM 3642 C C . PHE B 1 240 ? -5.18 15.258 -7.582 1 98.38 240 PHE B C 1
ATOM 3644 O O . PHE B 1 240 ? -5.504 14.516 -8.516 1 98.38 240 PHE B O 1
ATOM 3651 N N . LYS B 1 241 ? -6.047 15.508 -6.656 1 96.62 241 LYS B N 1
ATOM 3652 C CA . LYS B 1 241 ? -7.469 15.188 -6.664 1 96.62 241 LYS B CA 1
ATOM 3653 C C . LYS B 1 241 ? -8.289 16.281 -5.984 1 96.62 241 LYS B C 1
ATOM 3655 O O . LYS B 1 241 ? -7.898 16.781 -4.93 1 96.62 241 LYS B O 1
ATOM 3660 N N . LYS B 1 242 ? -9.414 16.672 -6.578 1 91.5 242 LYS B N 1
ATOM 3661 C CA . LYS B 1 242 ? -10.289 17.703 -6.008 1 91.5 242 LYS B CA 1
ATOM 3662 C C . LYS B 1 242 ? -11.75 17.422 -6.352 1 91.5 242 LYS B C 1
ATOM 3664 O O . LYS B 1 242 ? -12.055 16.875 -7.418 1 91.5 242 LYS B O 1
#

InterPro domains:
  IPR011766 Thiamine pyrophosphate enzyme, TPP-binding [PF02775] (60-208)
  IPR029061 Thiamin diphosphate-binding fold [SSF52518] (13-240)
  IPR051457 2-oxoacid:ferredoxin oxidoreductase [PTHR48084] (5-230)